Protein AF-A0A8H7BUK6-F1 (afdb_monomer)

Secondary structure (DSSP, 8-state):
--------GGGGT-SBEEEEEEEETTEEEEEEEES---EEEEE--SSTTSPPEEEEE--SS---S----EE-TTSEEEETTTEEEETTTTEEEE-GGGTTPPTT-EEEEETTEEEEESSSEEEEETTSTT-EEEPPP-TTSPPP-TT-EEEE-SS-EEEEEEEEE----BTTB---EEEEEEEEEETTTTEEEEEEEEEEESSSEEEEEEEETTEEEEEEE--S-----S-----PPP---EEEEE-SSSS-EEEEEPPP------TT-EEEEEETTTEEEEE-BS--SGGGEEEEETTTTEEPPPPHHHHHHH------------PPP----HHHHHHHHHHHHHHHHHHHHHHHHHHHHHHHHHHHHHHHTTSSTT---------HHHHHHHHHHHHHHHHHHHHTTS--------PPP--------------------------------

Foldseek 3Di:
DDPPPQQFVVNQVPQWFLWAWEADPQKIWIGATPPGDFTKIWRDDVDPLDGTDIDGDPQVDHDPSHRAWDAAPQQWIDDLPQWIARRVVRDIDGLVQNPPRDPQWEWDAANQWIWIDACWTKIDRNVPSPDTFTDPDDPQRDHGARQWYWDAANFWIKIKHKAWDFDDDDPNDTQIKIKIWIWIAGPLLRDTPHTADIDIFSERYWAWEDLANFKIKIFHAHQDDDPVPDPPPPVDPQGWIWIWGADNPDRYIDIDTDPRANDDHAHRWHWYAHDRNAWIWIAHHDDPDPRRIWIAGNVVRHIDDDHPSNVSSVPPPPDPPPPDDDDDDDDDDPPVVVVVVVVVVVVVVVVVVVVVVVVVVVVVVVVVVVVVVVVPPPDDPPPDPPDPPVNVVVSVVSSVVSVVVVVVPDPPDDPDPDDDDDDDDDDDDDDDDDDDDPDDPDPDDDDDDDDDD

Structure (mmCIF, N/CA/C/O backbone):
data_AF-A0A8H7BUK6-F1
#
_entry.id   AF-A0A8H7BUK6-F1
#
loop_
_atom_site.group_PDB
_atom_site.id
_atom_site.type_symbol
_atom_site.label_atom_id
_atom_site.label_alt_id
_atom_site.label_comp_id
_atom_site.label_asym_id
_atom_site.label_entity_id
_atom_site.label_seq_id
_atom_site.pdbx_PDB_ins_code
_atom_site.Cartn_x
_atom_site.Cartn_y
_atom_site.Cartn_z
_atom_site.occupancy
_atom_site.B_iso_or_equiv
_atom_site.auth_seq_id
_atom_site.auth_comp_id
_atom_site.auth_asym_id
_atom_site.auth_atom_id
_atom_site.pdbx_PDB_model_num
ATOM 1 N N . MET A 1 1 ? -27.816 -8.168 27.928 1.00 31.98 1 MET A N 1
ATOM 2 C CA . MET A 1 1 ? -27.138 -6.920 28.340 1.00 31.98 1 MET A CA 1
ATOM 3 C C . MET A 1 1 ? -25.648 -7.125 28.076 1.00 31.98 1 MET A C 1
ATOM 5 O O . MET A 1 1 ? -25.015 -7.853 28.825 1.00 31.98 1 MET A O 1
ATOM 9 N N . PHE A 1 2 ? -25.120 -6.640 26.946 1.00 30.34 2 PHE A N 1
ATOM 10 C CA . PHE A 1 2 ? -23.696 -6.788 26.613 1.00 30.34 2 PHE A CA 1
ATOM 11 C C . PHE A 1 2 ? -22.925 -5.644 27.273 1.00 30.34 2 PHE A C 1
ATOM 13 O O . PHE A 1 2 ? -23.247 -4.479 27.046 1.00 30.34 2 PHE A O 1
ATOM 20 N N . ALA A 1 3 ? -21.956 -5.967 28.128 1.00 33.25 3 ALA A N 1
ATOM 21 C CA . ALA A 1 3 ? -21.086 -4.967 28.729 1.00 33.25 3 ALA A CA 1
ATOM 22 C C . ALA A 1 3 ? -20.251 -4.308 27.621 1.00 33.25 3 ALA A C 1
ATOM 24 O O . ALA A 1 3 ? -19.459 -4.973 26.955 1.00 33.25 3 ALA A O 1
ATOM 25 N N . SER A 1 4 ? -20.453 -3.008 27.406 1.00 40.19 4 SER A N 1
ATOM 26 C CA . SER A 1 4 ? -19.629 -2.202 26.506 1.00 40.19 4 SER A CA 1
ATOM 27 C C . SER A 1 4 ? -18.246 -2.046 27.133 1.00 40.19 4 SER A C 1
ATOM 29 O O . SER A 1 4 ? -18.038 -1.182 27.985 1.00 40.19 4 SER A O 1
ATOM 31 N N . VAL A 1 5 ? -17.306 -2.910 26.757 1.00 46.94 5 VAL A N 1
ATOM 32 C CA . VAL A 1 5 ? -15.901 -2.771 27.150 1.00 46.94 5 VAL A CA 1
ATOM 33 C C . VAL A 1 5 ? -15.377 -1.476 26.527 1.00 46.94 5 VAL A C 1
ATOM 35 O O . VAL A 1 5 ? -15.395 -1.326 25.307 1.00 46.94 5 VAL A O 1
ATOM 38 N N . LYS A 1 6 ? -14.944 -0.519 27.356 1.00 54.00 6 LYS A N 1
ATOM 39 C CA . LYS A 1 6 ? -14.204 0.658 26.883 1.00 54.00 6 LYS A CA 1
ATOM 40 C C . LYS A 1 6 ? -12.893 0.164 26.273 1.00 54.00 6 LYS A C 1
ATOM 42 O O . LYS A 1 6 ? -12.016 -0.281 27.008 1.00 54.00 6 LYS A O 1
ATOM 47 N N . ALA A 1 7 ? -12.777 0.206 24.953 1.00 56.38 7 ALA A N 1
ATOM 48 C CA . ALA A 1 7 ? -11.520 -0.079 24.279 1.00 56.38 7 ALA A CA 1
ATOM 49 C C . ALA A 1 7 ? -10.604 1.140 24.439 1.00 56.38 7 ALA A C 1
ATOM 51 O O . ALA A 1 7 ? -10.934 2.210 23.942 1.00 56.38 7 ALA A O 1
ATOM 52 N N . ASP A 1 8 ? -9.498 1.004 25.171 1.00 66.31 8 ASP A N 1
ATOM 53 C CA . ASP A 1 8 ? -8.414 1.994 25.166 1.00 66.31 8 ASP A CA 1
ATOM 54 C C . ASP A 1 8 ? -7.647 1.885 23.837 1.00 66.31 8 ASP A C 1
ATOM 56 O O . ASP A 1 8 ? -7.574 0.815 23.243 1.00 66.31 8 ASP A O 1
ATOM 60 N N . ILE A 1 9 ? -7.044 2.950 23.338 1.00 64.81 9 ILE A N 1
ATOM 61 C CA . ILE A 1 9 ? -6.281 2.907 22.083 1.00 64.81 9 ILE A CA 1
ATOM 62 C C . ILE A 1 9 ? -5.002 2.102 22.229 1.00 64.81 9 ILE A C 1
ATOM 64 O O . ILE A 1 9 ? -4.605 1.395 21.302 1.00 64.81 9 ILE A O 1
ATOM 68 N N . SER A 1 10 ? -4.434 2.114 23.434 1.00 68.06 10 SER A N 1
ATOM 69 C CA . SER A 1 10 ? -3.393 1.169 23.827 1.00 68.06 10 SER A CA 1
ATOM 70 C C . SER A 1 10 ? -3.855 -0.284 23.653 1.00 68.06 10 SER A C 1
ATOM 72 O O . SER A 1 10 ? -3.058 -1.144 23.280 1.00 68.06 10 SER A O 1
ATOM 74 N N . SER A 1 11 ? -5.157 -0.560 23.828 1.00 70.56 11 SER A N 1
ATOM 75 C CA . SER A 1 11 ? -5.709 -1.896 23.617 1.00 70.56 11 SER A CA 1
ATOM 76 C C . SER A 1 11 ? -5.623 -2.312 22.153 1.00 70.56 11 SER A C 1
ATOM 78 O O . SER A 1 11 ? -5.340 -3.470 21.902 1.00 70.56 11 SER A O 1
ATOM 80 N N . PHE A 1 12 ? -5.698 -1.398 21.178 1.00 72.56 12 PHE A N 1
ATOM 81 C CA . PHE A 1 12 ? -5.464 -1.733 19.764 1.00 72.56 12 PHE A CA 1
ATOM 82 C C . PHE A 1 12 ? -3.981 -2.004 19.431 1.00 72.56 12 PHE A C 1
ATOM 84 O O . PHE A 1 12 ? -3.642 -2.295 18.285 1.00 72.56 12 PHE A O 1
ATOM 91 N N . GLY A 1 13 ? -3.079 -1.954 20.416 1.00 73.62 13 GLY A N 1
ATOM 92 C CA . GLY A 1 13 ? -1.647 -2.169 20.213 1.00 73.62 13 GLY A CA 1
ATOM 93 C C . GLY A 1 13 ? -1.002 -1.047 19.402 1.00 73.62 13 GLY A C 1
ATOM 94 O O . GLY A 1 13 ? -0.174 -1.326 18.533 1.00 73.62 13 GLY A O 1
ATOM 95 N N . LEU A 1 14 ? -1.441 0.191 19.658 1.00 76.94 14 LEU A N 1
ATOM 96 C CA . LEU A 1 14 ? -0.891 1.439 19.130 1.00 76.94 14 LEU A CA 1
ATOM 97 C C . LEU A 1 14 ? -0.018 2.145 20.190 1.00 76.94 14 LEU A C 1
ATOM 99 O O . LEU A 1 14 ? -0.328 2.044 21.380 1.00 76.94 14 LEU A O 1
ATOM 103 N N . PRO A 1 15 ? 1.025 2.904 19.791 1.00 79.81 15 PRO A N 1
ATOM 104 C CA . PRO A 1 15 ? 1.533 3.075 18.422 1.00 79.81 15 PRO A CA 1
ATOM 105 C C . PRO A 1 15 ? 2.159 1.797 17.850 1.00 79.81 15 PRO A C 1
ATOM 107 O O . PRO A 1 15 ? 2.580 0.914 18.599 1.00 79.81 15 PRO A O 1
ATOM 110 N N . ARG A 1 16 ? 2.205 1.695 16.516 1.00 85.31 16 ARG A N 1
ATOM 111 C CA . ARG A 1 16 ? 2.778 0.543 15.803 1.00 85.31 16 ARG A CA 1
ATOM 112 C C . ARG A 1 16 ? 3.344 0.956 14.448 1.00 85.31 16 ARG A C 1
ATOM 114 O O . ARG A 1 16 ? 2.575 1.305 13.558 1.00 85.31 16 ARG A O 1
ATOM 121 N N . HIS A 1 17 ? 4.648 0.838 14.243 1.00 87.06 17 HIS A N 1
ATOM 122 C CA . HIS A 1 17 ? 5.304 1.042 12.946 1.00 87.06 17 HIS A CA 1
ATOM 123 C C . HIS A 1 17 ? 5.719 -0.287 12.305 1.00 87.06 17 HIS A C 1
ATOM 125 O O . HIS A 1 17 ? 5.695 -1.333 12.958 1.00 87.06 17 HIS A O 1
ATOM 131 N N . ASP A 1 18 ? 6.078 -0.251 11.019 1.00 86.19 18 ASP A N 1
ATOM 132 C CA . ASP A 1 18 ? 6.572 -1.403 10.245 1.00 86.19 18 ASP A CA 1
ATOM 133 C C . ASP A 1 18 ? 5.656 -2.636 10.300 1.00 86.19 18 ASP A C 1
ATOM 135 O O . ASP A 1 18 ? 6.101 -3.785 10.259 1.00 86.19 18 ASP A O 1
ATOM 139 N N . HIS A 1 19 ? 4.352 -2.398 10.416 1.00 90.31 19 HIS A N 1
ATOM 140 C CA . HIS A 1 19 ? 3.333 -3.437 10.393 1.00 90.31 19 HIS A CA 1
ATOM 141 C C . HIS A 1 19 ? 2.808 -3.639 8.969 1.00 90.31 19 HIS A C 1
ATOM 143 O O . HIS A 1 19 ? 2.890 -2.755 8.117 1.00 90.31 19 HIS A O 1
ATOM 149 N N . CYS A 1 20 ? 2.234 -4.809 8.723 1.00 91.88 20 CYS A N 1
ATOM 150 C CA . CYS A 1 20 ? 1.416 -5.060 7.547 1.00 91.88 20 CYS A CA 1
ATOM 151 C C . CYS A 1 20 ? -0.027 -4.661 7.876 1.00 91.88 20 CYS A C 1
ATOM 153 O O . CYS A 1 20 ? -0.567 -5.123 8.880 1.00 91.88 20 CYS A O 1
ATOM 155 N N . ALA A 1 21 ? -0.651 -3.820 7.049 1.00 92.94 21 ALA A N 1
ATOM 156 C CA . ALA A 1 21 ? -2.070 -3.494 7.175 1.00 92.94 21 ALA A CA 1
ATOM 157 C C . ALA A 1 21 ? -2.775 -3.704 5.838 1.00 92.94 21 ALA A C 1
ATOM 159 O O . ALA A 1 21 ? -2.332 -3.184 4.815 1.00 92.94 21 ALA A O 1
ATOM 160 N N . LEU A 1 22 ? -3.873 -4.452 5.850 1.00 94.81 22 LEU A N 1
ATOM 161 C CA . LEU A 1 22 ? -4.643 -4.766 4.652 1.00 94.81 22 LEU A CA 1
ATOM 162 C C . LEU A 1 22 ? -6.129 -4.843 4.967 1.00 94.81 22 LEU A C 1
ATOM 164 O O . LEU A 1 22 ? -6.525 -5.118 6.100 1.00 94.81 22 LEU A O 1
ATOM 168 N N . ALA A 1 23 ? -6.954 -4.630 3.951 1.00 94.31 23 ALA A N 1
ATOM 169 C CA . ALA A 1 23 ? -8.387 -4.824 4.043 1.00 94.31 23 ALA A CA 1
ATOM 170 C C . ALA A 1 23 ? -8.830 -6.012 3.189 1.00 94.31 23 ALA A C 1
ATOM 172 O O . ALA A 1 23 ? -8.376 -6.184 2.059 1.00 94.31 23 ALA A O 1
ATOM 173 N N . PHE A 1 24 ? -9.741 -6.818 3.725 1.00 94.94 24 PHE A N 1
ATOM 174 C CA . PHE A 1 24 ? -10.359 -7.925 3.012 1.00 94.94 24 PHE A CA 1
ATOM 175 C C . PHE A 1 24 ? -11.780 -8.151 3.529 1.00 94.94 24 PHE A C 1
ATOM 177 O O . PHE A 1 24 ? -12.000 -8.250 4.735 1.00 94.94 24 PHE A O 1
ATOM 184 N N . ASN A 1 25 ? -12.750 -8.219 2.613 1.00 92.44 25 ASN A N 1
ATOM 185 C CA . ASN A 1 25 ? -14.161 -8.484 2.916 1.00 92.44 25 ASN A CA 1
ATOM 186 C C . ASN A 1 25 ? -14.741 -7.601 4.051 1.00 92.44 25 ASN A C 1
ATOM 188 O O . ASN A 1 25 ? -15.313 -8.101 5.020 1.00 92.44 25 ASN A O 1
ATOM 192 N N . GLY A 1 26 ? -14.512 -6.281 3.979 1.00 89.88 26 GLY A N 1
ATOM 193 C CA . GLY A 1 26 ? -14.977 -5.307 4.984 1.00 89.88 26 GLY A CA 1
ATOM 194 C C . GLY A 1 26 ? -14.258 -5.375 6.340 1.00 89.88 26 GLY A C 1
ATOM 195 O O . GLY A 1 26 ? -14.596 -4.639 7.268 1.00 89.88 26 GLY A O 1
ATOM 196 N N . SER A 1 27 ? -13.259 -6.246 6.467 1.00 93.31 27 SER A N 1
ATOM 197 C CA . SER A 1 27 ? -12.409 -6.351 7.646 1.00 93.31 27 SER A CA 1
ATOM 198 C C . SER A 1 27 ? -11.040 -5.744 7.382 1.00 93.31 27 SER A C 1
ATOM 200 O O . SER A 1 27 ? -10.495 -5.852 6.287 1.00 93.31 27 SER A O 1
ATOM 202 N N . PHE A 1 28 ? -10.482 -5.113 8.403 1.00 93.56 28 PHE A N 1
ATOM 203 C CA . PHE A 1 28 ? -9.148 -4.543 8.420 1.00 93.56 28 PHE A CA 1
ATOM 204 C C . PHE A 1 28 ? -8.259 -5.398 9.316 1.00 93.56 28 PHE A C 1
ATOM 206 O O . PHE A 1 28 ? -8.583 -5.648 10.479 1.00 93.56 28 PHE A O 1
ATOM 213 N N . TYR A 1 29 ? -7.155 -5.862 8.753 1.00 94.50 29 TYR A N 1
ATOM 214 C CA . TYR A 1 29 ? -6.203 -6.743 9.404 1.00 94.50 29 TYR A CA 1
ATOM 215 C C . TYR A 1 29 ? -4.887 -6.003 9.586 1.00 94.50 29 TYR A C 1
ATOM 217 O O . TYR A 1 29 ? -4.392 -5.373 8.650 1.00 94.50 29 TYR A O 1
ATOM 225 N N . ILE A 1 30 ? -4.313 -6.115 10.779 1.00 92.56 30 ILE A N 1
ATOM 226 C CA . ILE A 1 30 ? -3.005 -5.568 11.117 1.00 92.56 30 ILE A CA 1
ATOM 227 C C . ILE A 1 30 ? -2.151 -6.697 11.676 1.00 92.56 30 ILE A C 1
ATOM 229 O O . ILE A 1 30 ? -2.502 -7.321 12.680 1.00 92.56 30 ILE A O 1
ATOM 233 N N . PHE A 1 31 ? -1.005 -6.911 11.043 1.00 92.00 31 PHE A N 1
ATOM 234 C CA . PHE A 1 31 ? -0.079 -7.980 11.373 1.00 92.00 31 PHE A CA 1
ATOM 235 C C . PHE A 1 31 ? 1.310 -7.437 11.717 1.00 92.00 31 PHE A C 1
ATOM 237 O O . PHE A 1 31 ? 1.823 -6.540 11.041 1.00 92.00 31 PHE A O 1
ATOM 244 N N . GLY A 1 32 ? 1.942 -8.009 12.742 1.00 89.56 32 GLY A N 1
ATOM 245 C CA . GLY A 1 32 ? 3.325 -7.708 13.116 1.00 89.56 32 GLY A CA 1
ATOM 246 C C . GLY A 1 32 ? 3.545 -6.261 13.569 1.00 89.56 32 GLY A C 1
ATOM 247 O O . GLY A 1 32 ? 2.683 -5.668 14.213 1.00 89.56 32 GLY A O 1
ATOM 248 N N . GLY A 1 33 ? 4.707 -5.693 13.243 1.00 87.19 33 GLY A N 1
ATOM 249 C CA . GLY A 1 33 ? 5.097 -4.327 13.606 1.00 87.19 33 GLY A CA 1
ATOM 250 C C . GLY A 1 33 ? 5.766 -4.172 14.972 1.00 87.19 33 GLY A C 1
ATOM 251 O O . GLY A 1 33 ? 5.902 -5.119 15.750 1.00 87.19 33 GLY A O 1
ATOM 252 N N . GLN A 1 34 ? 6.234 -2.954 15.235 1.00 84.31 34 GLN A N 1
ATOM 253 C CA . GLN A 1 34 ? 6.950 -2.571 16.447 1.00 84.31 34 GLN A CA 1
ATOM 254 C C . GLN A 1 34 ? 6.265 -1.393 17.161 1.00 84.31 34 GLN A C 1
ATOM 256 O O . GLN A 1 34 ? 5.815 -0.471 16.486 1.00 84.31 34 GLN A O 1
ATOM 261 N N . PRO A 1 35 ? 6.225 -1.381 18.508 1.00 81.88 35 PRO A N 1
ATOM 262 C CA . PRO A 1 35 ? 6.522 -2.508 19.398 1.00 81.88 35 PRO A CA 1
ATOM 263 C C . PRO A 1 35 ? 5.632 -3.726 19.097 1.00 81.88 35 PRO A C 1
ATOM 265 O O . PRO A 1 35 ? 4.515 -3.592 18.599 1.00 81.88 35 PRO A O 1
ATOM 268 N N . THR A 1 36 ? 6.174 -4.924 19.338 1.00 66.81 36 THR A N 1
ATOM 269 C CA . THR A 1 36 ? 5.487 -6.182 19.023 1.00 66.81 36 THR A CA 1
ATOM 270 C C . THR A 1 36 ? 4.240 -6.315 19.881 1.00 66.81 36 THR A C 1
ATOM 272 O O . THR A 1 36 ? 4.335 -6.431 21.102 1.00 66.81 36 THR A O 1
ATOM 275 N N . HIS A 1 37 ? 3.092 -6.339 19.223 1.00 70.62 37 HIS A N 1
ATOM 276 C CA . HIS A 1 37 ? 1.784 -6.535 19.827 1.00 70.62 37 HIS A CA 1
ATOM 277 C C . HIS A 1 37 ? 1.090 -7.724 19.164 1.00 70.62 37 HIS A C 1
ATOM 279 O O . HIS A 1 37 ? 1.502 -8.166 18.091 1.00 70.62 37 HIS A O 1
ATOM 285 N N . SER A 1 38 ? 0.020 -8.217 19.789 1.00 80.81 38 SER A N 1
ATOM 286 C CA . SER A 1 38 ? -0.874 -9.190 19.161 1.00 80.81 38 SER A CA 1
ATOM 287 C C . SER A 1 38 ? -1.377 -8.661 17.818 1.00 80.81 38 SER A C 1
ATOM 289 O O . SER A 1 38 ? -1.637 -7.460 17.663 1.00 80.81 38 SER A O 1
ATOM 291 N N . ASP A 1 39 ? -1.527 -9.555 16.850 1.00 84.56 39 ASP A N 1
ATOM 292 C CA . ASP A 1 39 ? -2.164 -9.231 15.579 1.00 84.56 39 ASP A CA 1
ATOM 293 C C . ASP A 1 39 ? -3.619 -8.804 15.829 1.00 84.56 39 ASP A C 1
ATOM 295 O O . ASP A 1 39 ? -4.258 -9.232 16.796 1.00 84.56 39 ASP A O 1
ATOM 299 N N . LEU A 1 40 ? -4.135 -7.905 14.995 1.00 86.81 40 LEU A N 1
ATOM 300 C CA . LEU A 1 40 ? -5.424 -7.255 15.212 1.00 86.81 40 LEU A CA 1
ATOM 301 C C . LEU A 1 40 ? -6.330 -7.442 13.999 1.00 86.81 40 LEU A C 1
ATOM 303 O O . LEU A 1 40 ? -5.927 -7.217 12.860 1.00 86.81 40 LEU A O 1
ATOM 307 N N . LEU A 1 41 ? -7.579 -7.802 14.268 1.00 88.44 41 LEU A N 1
ATOM 308 C CA . LEU A 1 41 ? -8.673 -7.819 13.312 1.00 88.44 41 LEU A CA 1
ATOM 309 C C . LEU A 1 41 ? -9.738 -6.822 13.760 1.00 88.44 41 LEU A C 1
ATOM 311 O O . LEU A 1 41 ? -10.247 -6.909 14.878 1.00 88.44 41 LEU A O 1
ATOM 315 N N . MET A 1 42 ? -10.105 -5.910 12.870 1.00 86.19 42 MET A N 1
ATOM 316 C CA . MET A 1 42 ? -11.230 -4.999 13.035 1.00 86.19 42 MET A CA 1
ATOM 317 C C . MET A 1 42 ? -12.237 -5.229 11.914 1.00 86.19 42 MET A C 1
ATOM 319 O O . MET A 1 42 ? -11.948 -4.971 10.750 1.00 86.19 42 MET A O 1
ATOM 323 N N . THR A 1 43 ? -13.434 -5.696 12.250 1.00 88.38 43 THR A N 1
ATOM 324 C CA . THR A 1 43 ? -14.520 -5.852 11.277 1.00 88.38 43 THR A CA 1
ATOM 325 C C . THR A 1 43 ? -15.436 -4.644 11.354 1.00 88.38 43 THR A C 1
ATOM 327 O O . THR A 1 43 ? -16.089 -4.415 12.375 1.00 88.38 43 THR A O 1
ATOM 330 N N . PHE A 1 44 ? -15.480 -3.870 10.275 1.00 84.75 44 PHE A N 1
ATOM 331 C CA . PHE A 1 44 ? -16.345 -2.705 10.176 1.00 84.75 44 PHE A CA 1
ATOM 332 C C . PHE A 1 44 ? -17.726 -3.128 9.675 1.00 84.75 44 PHE A C 1
ATOM 334 O O . PHE A 1 44 ? -17.859 -4.008 8.824 1.00 84.75 44 PHE A O 1
ATOM 341 N N . SER A 1 45 ? -18.769 -2.490 10.205 1.00 84.12 45 SER A N 1
ATOM 342 C CA . SER A 1 45 ? -20.088 -2.546 9.571 1.00 84.12 45 SER A CA 1
ATOM 343 C C . SER A 1 45 ? -20.055 -1.774 8.248 1.00 84.12 45 SER A C 1
ATOM 345 O O . SER A 1 45 ? -19.064 -1.120 7.945 1.00 84.12 45 SER A O 1
ATOM 347 N N . THR A 1 46 ? -21.148 -1.742 7.490 1.00 81.12 46 THR A N 1
ATOM 348 C CA . THR A 1 46 ? -21.267 -0.894 6.284 1.00 81.12 46 THR A CA 1
ATOM 349 C C . THR A 1 46 ? -21.059 0.610 6.540 1.00 81.12 46 THR A C 1
ATOM 351 O O . THR A 1 46 ? -21.028 1.393 5.597 1.00 81.12 46 THR A O 1
ATOM 354 N N . SER A 1 47 ? -20.917 1.028 7.803 1.00 82.38 47 SER A N 1
ATOM 355 C CA . SER A 1 47 ? -20.588 2.387 8.224 1.00 82.38 47 SER A CA 1
ATOM 356 C C . SER A 1 47 ? -19.554 2.400 9.358 1.00 82.38 47 SER A C 1
ATOM 358 O O . SER A 1 47 ? -19.544 1.524 10.226 1.00 82.38 47 SER A O 1
ATOM 360 N N . ILE A 1 48 ? -18.724 3.448 9.397 1.00 83.19 48 ILE A N 1
ATOM 361 C CA . ILE A 1 48 ? -17.787 3.721 10.504 1.00 83.19 48 ILE A CA 1
ATOM 362 C C . ILE A 1 48 ? -18.447 4.386 11.719 1.00 83.19 48 ILE A C 1
ATOM 364 O O . ILE A 1 48 ? -17.817 4.536 12.767 1.00 83.19 48 ILE A O 1
ATOM 368 N N . ALA A 1 49 ? -19.707 4.815 11.584 1.00 85.00 49 ALA A N 1
ATOM 369 C CA . ALA A 1 49 ? -20.450 5.436 12.678 1.00 85.00 49 ALA A CA 1
ATOM 370 C C . ALA A 1 49 ? -20.646 4.461 13.852 1.00 85.00 49 ALA A C 1
ATOM 372 O O . ALA A 1 49 ? -20.729 4.879 15.007 1.00 85.00 49 ALA A O 1
ATOM 373 N N . LEU A 1 50 ? -20.689 3.161 13.551 1.00 86.38 50 LEU A N 1
ATOM 374 C CA . LEU A 1 50 ? -20.729 2.095 14.541 1.00 86.38 50 LEU A CA 1
ATOM 375 C C . LEU A 1 50 ? -19.309 1.616 14.872 1.00 86.38 50 LEU A C 1
ATOM 377 O O . LEU A 1 50 ? -18.463 1.558 13.974 1.00 86.38 50 LEU A O 1
ATOM 381 N N . PRO A 1 51 ? -19.038 1.252 16.138 1.00 84.19 51 PRO A N 1
ATOM 382 C CA . PRO A 1 51 ? -17.751 0.687 16.514 1.00 84.19 51 PRO A CA 1
ATOM 383 C C . PRO A 1 51 ? -17.492 -0.618 15.751 1.00 84.19 51 PRO A C 1
ATOM 385 O O . PRO A 1 51 ? -18.404 -1.446 15.643 1.00 84.19 51 PRO A O 1
ATOM 388 N N . PRO A 1 52 ? -16.269 -0.835 15.237 1.00 88.62 52 PRO A N 1
ATOM 389 C CA . PRO A 1 52 ? -15.912 -2.108 14.640 1.00 88.62 52 PRO A CA 1
ATOM 390 C C . PRO A 1 52 ? -15.883 -3.206 15.706 1.00 88.62 52 PRO A C 1
ATOM 392 O O . PRO A 1 52 ? -15.575 -2.969 16.877 1.00 88.62 52 PRO A O 1
ATOM 395 N N . VAL A 1 53 ? -16.154 -4.440 15.287 1.00 88.94 53 VAL A N 1
ATOM 396 C CA . VAL A 1 53 ? -15.900 -5.610 16.129 1.00 88.94 53 VAL A CA 1
ATOM 397 C C . VAL A 1 53 ? -14.401 -5.869 16.113 1.00 88.94 53 VAL A C 1
ATOM 399 O O . VAL A 1 53 ? -13.837 -6.200 15.071 1.00 88.94 53 VAL A O 1
ATOM 402 N N . VAL A 1 54 ? -13.762 -5.722 17.270 1.00 87.62 54 VAL A N 1
ATOM 403 C CA . VAL A 1 54 ? -12.313 -5.885 17.409 1.00 87.62 54 VAL A CA 1
ATOM 404 C C . VAL A 1 54 ? -11.990 -7.251 18.000 1.00 87.62 54 VAL A C 1
ATOM 406 O O . VAL A 1 54 ? -12.584 -7.667 18.995 1.00 87.62 54 VAL A O 1
ATOM 409 N N . ARG A 1 55 ? -11.039 -7.955 17.385 1.00 88.75 55 ARG A N 1
ATOM 410 C CA . ARG A 1 55 ? -10.527 -9.248 17.842 1.00 88.75 55 ARG A CA 1
ATOM 411 C C . ARG A 1 55 ? -9.006 -9.254 17.776 1.00 88.75 55 ARG A C 1
ATOM 413 O O . ARG A 1 55 ? -8.431 -8.94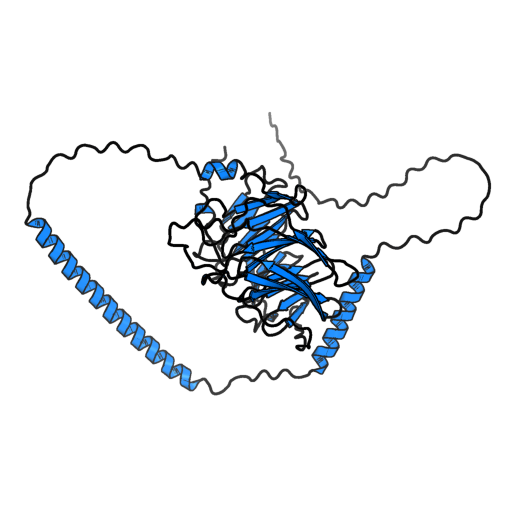1 16.739 1.00 88.75 55 ARG A O 1
ATOM 420 N N . PHE A 1 56 ? -8.363 -9.662 18.864 1.00 87.94 56 PHE A N 1
ATOM 421 C CA . PHE A 1 56 ? -6.939 -9.984 18.841 1.00 87.94 56 PHE A CA 1
ATOM 422 C C . PHE A 1 56 ? -6.760 -11.372 18.253 1.00 87.94 56 PHE A C 1
ATOM 424 O O . PHE A 1 56 ? -7.431 -12.320 18.664 1.00 87.94 56 PHE A O 1
ATOM 431 N N . LEU A 1 57 ? -5.866 -11.477 17.284 1.00 87.25 57 LEU A N 1
ATOM 432 C CA . LEU A 1 57 ? -5.531 -12.733 16.648 1.00 87.25 57 LEU A CA 1
ATOM 433 C C . LEU A 1 57 ? -4.326 -13.329 17.380 1.00 87.25 57 LEU A C 1
ATOM 435 O O . LEU A 1 57 ? -3.293 -12.681 17.546 1.00 87.25 57 LEU A O 1
ATOM 439 N N . GLN A 1 58 ? -4.474 -14.569 17.837 1.00 85.50 58 GLN A N 1
ATOM 440 C CA . GLN A 1 58 ? -3.361 -15.377 18.325 1.00 85.50 58 GLN A CA 1
ATOM 441 C C . GLN A 1 58 ? -2.851 -16.205 17.156 1.00 85.50 58 GLN A C 1
ATOM 443 O O . GLN A 1 58 ? -3.354 -17.288 16.873 1.00 85.50 58 GLN A O 1
ATOM 448 N N . ILE A 1 59 ? -1.905 -15.629 16.426 1.00 84.12 59 ILE A N 1
ATOM 449 C CA . ILE A 1 59 ? -1.246 -16.289 15.311 1.00 84.12 59 ILE A CA 1
ATOM 450 C C . ILE A 1 59 ? 0.084 -16.818 15.852 1.00 84.12 59 ILE A C 1
ATOM 452 O O . ILE A 1 59 ? 0.974 -16.042 16.180 1.00 84.12 59 ILE A O 1
ATOM 456 N N . ASP A 1 60 ? 0.212 -18.141 15.976 1.00 74.38 60 ASP A N 1
ATOM 457 C CA . ASP A 1 60 ? 1.306 -18.823 16.698 1.00 74.38 60 ASP A CA 1
ATOM 458 C C . ASP A 1 60 ? 2.714 -18.652 16.082 1.00 74.38 60 ASP A C 1
ATOM 460 O O . ASP A 1 60 ? 3.682 -19.268 16.533 1.00 74.38 60 ASP A O 1
ATOM 464 N N . GLN A 1 61 ? 2.868 -17.817 15.053 1.00 77.69 61 GLN A N 1
ATOM 465 C CA . GLN A 1 61 ? 4.118 -17.651 14.324 1.00 77.69 61 GLN A CA 1
ATOM 466 C C . GLN A 1 61 ? 4.616 -16.210 14.371 1.00 77.69 61 GLN A C 1
ATOM 468 O O . GLN A 1 61 ? 3.851 -15.257 14.253 1.00 77.69 61 GLN A O 1
ATOM 473 N N . HIS A 1 62 ? 5.933 -16.056 14.523 1.00 75.75 62 HIS A N 1
ATOM 474 C CA . HIS A 1 62 ? 6.572 -14.749 14.498 1.00 75.75 62 HIS A CA 1
ATOM 475 C C . HIS A 1 62 ? 6.447 -14.144 13.097 1.00 75.75 62 HIS A C 1
ATOM 477 O O . HIS A 1 62 ? 7.131 -14.578 12.169 1.00 75.75 62 HIS A O 1
ATOM 483 N N . MET A 1 63 ? 5.571 -13.150 12.963 1.00 77.25 63 MET A N 1
ATOM 484 C CA . MET A 1 63 ? 5.438 -12.362 11.744 1.00 77.25 63 MET A CA 1
ATOM 485 C C . MET A 1 63 ? 6.784 -11.720 11.373 1.00 77.25 63 MET A C 1
ATOM 487 O O . MET A 1 63 ? 7.482 -11.201 12.254 1.00 77.25 63 MET A O 1
ATOM 491 N N . PRO A 1 64 ? 7.170 -11.721 10.086 1.00 68.81 64 PRO A N 1
ATOM 492 C CA . PRO A 1 64 ? 8.341 -10.979 9.639 1.00 68.81 64 PRO A CA 1
ATOM 493 C C . PRO A 1 64 ? 8.162 -9.488 9.953 1.00 68.81 64 PRO A C 1
ATOM 495 O O . PRO A 1 64 ? 7.069 -8.937 9.844 1.00 68.81 64 PRO A O 1
ATOM 498 N N . ARG A 1 65 ? 9.257 -8.801 10.292 1.00 74.12 65 ARG A N 1
ATOM 499 C CA . ARG A 1 65 ? 9.271 -7.351 10.581 1.00 74.12 65 ARG A CA 1
ATOM 500 C C . ARG A 1 65 ? 9.121 -6.466 9.332 1.00 74.12 65 ARG A C 1
ATOM 502 O O . ARG A 1 65 ? 9.579 -5.331 9.332 1.00 74.12 65 ARG A O 1
ATOM 509 N N . ASN A 1 66 ? 8.533 -6.989 8.261 1.00 73.44 66 ASN A N 1
ATOM 510 C CA . ASN A 1 66 ? 8.403 -6.282 6.995 1.00 73.44 66 ASN A CA 1
ATOM 511 C C . ASN A 1 66 ? 6.952 -5.833 6.815 1.00 73.44 66 ASN A C 1
ATOM 513 O O . ASN A 1 66 ? 6.034 -6.642 6.918 1.00 73.44 66 ASN A O 1
ATOM 517 N N . SER A 1 67 ? 6.760 -4.558 6.475 1.00 78.69 67 SER A N 1
ATOM 518 C CA . SER A 1 67 ? 5.436 -3.984 6.193 1.00 78.69 67 SER A CA 1
ATOM 519 C C . SER A 1 67 ? 4.831 -4.450 4.864 1.00 78.69 67 SER A C 1
ATOM 521 O O . SER A 1 67 ? 3.646 -4.239 4.618 1.00 78.69 67 SER A O 1
ATOM 523 N N . ALA A 1 68 ? 5.623 -5.087 3.996 1.00 88.94 68 ALA A N 1
ATOM 524 C CA . ALA A 1 68 ? 5.147 -5.563 2.706 1.00 88.94 68 ALA A CA 1
ATOM 525 C C . ALA A 1 68 ? 4.260 -6.801 2.876 1.00 88.94 68 ALA A C 1
ATOM 527 O O . ALA A 1 68 ? 4.715 -7.856 3.315 1.00 88.94 68 ALA A O 1
ATOM 528 N N . CYS A 1 69 ? 3.005 -6.680 2.473 1.00 93.81 69 CYS A N 1
ATOM 529 C CA . CYS A 1 69 ? 2.064 -7.781 2.372 1.00 93.81 69 CYS A CA 1
ATOM 530 C C . CYS A 1 69 ? 1.008 -7.449 1.322 1.00 93.81 69 CYS A C 1
ATOM 532 O O . CYS A 1 69 ? 0.729 -6.281 1.051 1.00 93.81 69 CYS A O 1
ATOM 534 N N . VAL A 1 70 ? 0.422 -8.479 0.726 1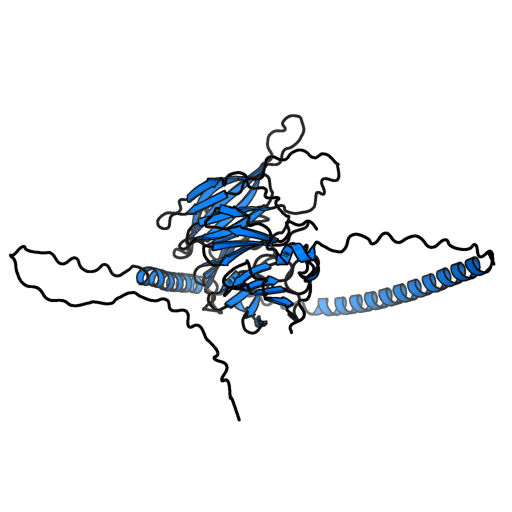.00 95.19 70 VAL A N 1
ATOM 535 C CA . VAL A 1 70 ? -0.701 -8.339 -0.208 1.00 95.19 70 VAL A CA 1
ATOM 536 C C . VAL A 1 70 ? -1.731 -9.419 0.077 1.00 95.19 70 VAL A C 1
ATOM 538 O O . VAL A 1 70 ? -1.385 -10.463 0.624 1.00 95.19 70 VAL A O 1
ATOM 541 N N . VAL A 1 71 ? -2.987 -9.187 -0.293 1.00 95.88 71 VAL A N 1
ATOM 542 C CA . VAL A 1 71 ? -4.072 -10.163 -0.135 1.00 95.88 71 VAL A CA 1
ATOM 543 C C . VAL A 1 71 ? -4.614 -10.572 -1.497 1.00 95.88 71 VAL A C 1
ATOM 545 O O . VAL A 1 71 ? -4.823 -9.720 -2.360 1.00 95.88 71 VAL A O 1
ATOM 548 N N . THR A 1 72 ? -4.814 -11.872 -1.695 1.00 95.62 72 THR A N 1
ATOM 549 C CA . THR A 1 72 ? -5.400 -12.437 -2.913 1.00 95.62 72 THR A CA 1
ATOM 550 C C . THR A 1 72 ? -6.901 -12.227 -2.981 1.00 95.62 72 THR A C 1
ATOM 552 O O . THR A 1 72 ? -7.565 -11.994 -1.967 1.00 95.62 72 THR A O 1
ATOM 555 N N . SER A 1 73 ? -7.461 -12.353 -4.187 1.00 93.44 73 SER A N 1
ATOM 556 C CA . SER A 1 73 ? -8.910 -12.241 -4.405 1.00 93.44 73 SER A CA 1
ATOM 557 C C . SER A 1 73 ? -9.720 -13.253 -3.579 1.00 93.44 73 SER A C 1
ATOM 559 O O . SER A 1 73 ? -10.867 -12.996 -3.218 1.00 93.44 73 SER A O 1
ATOM 561 N N . TYR A 1 74 ? -9.096 -14.376 -3.227 1.00 94.56 74 TYR A N 1
ATOM 562 C CA . TYR A 1 74 ? -9.674 -15.487 -2.478 1.00 94.56 74 TYR A CA 1
ATOM 563 C C . TYR A 1 74 ? -9.224 -15.538 -1.004 1.00 94.56 74 TYR A C 1
ATOM 565 O O . TYR A 1 74 ? -9.448 -16.538 -0.325 1.00 94.56 74 TYR A O 1
ATOM 573 N N . GLY A 1 75 ? -8.625 -14.461 -0.480 1.00 95.25 75 GLY A N 1
ATOM 574 C CA . GLY A 1 75 ? -8.406 -14.285 0.960 1.00 95.25 75 GLY A CA 1
ATOM 575 C C . GLY A 1 75 ? -7.152 -14.946 1.531 1.00 95.25 75 GLY A C 1
ATOM 576 O O . GLY A 1 75 ? -7.109 -15.232 2.728 1.00 95.25 75 GLY A O 1
ATOM 577 N N . GLN A 1 76 ? -6.124 -15.180 0.715 1.00 94.75 76 GLN A N 1
ATOM 578 C CA . GLN A 1 76 ? -4.787 -15.513 1.207 1.00 94.75 76 GLN A CA 1
ATOM 579 C C . GLN A 1 76 ? -3.929 -14.253 1.288 1.00 94.75 76 GLN A C 1
ATOM 581 O O . GLN A 1 76 ? -3.745 -13.547 0.301 1.00 94.75 76 GLN A O 1
ATOM 586 N N . THR A 1 77 ? -3.355 -13.986 2.452 1.00 94.69 77 THR A N 1
ATOM 587 C CA . THR A 1 77 ? -2.336 -12.947 2.610 1.00 94.69 77 THR A CA 1
ATOM 588 C C . THR A 1 77 ? -0.970 -13.526 2.298 1.00 94.69 77 THR A C 1
ATOM 590 O O . THR A 1 77 ? -0.597 -14.546 2.869 1.00 94.69 77 THR A O 1
ATOM 593 N N . ILE A 1 78 ? -0.208 -12.865 1.434 1.00 93.19 78 ILE A N 1
ATOM 594 C CA . ILE A 1 78 ? 1.150 -13.242 1.051 1.00 93.19 78 ILE A CA 1
ATOM 595 C C . ILE A 1 78 ? 2.148 -12.324 1.756 1.00 93.19 78 ILE A C 1
ATOM 597 O O . ILE A 1 78 ? 2.055 -11.097 1.653 1.00 93.19 78 ILE A O 1
ATOM 601 N N . PHE A 1 79 ? 3.134 -12.931 2.416 1.00 91.50 79 PHE A N 1
ATOM 602 C CA . PHE A 1 79 ? 4.261 -12.245 3.044 1.00 91.50 79 PHE A CA 1
ATOM 603 C C . PHE A 1 79 ? 5.570 -12.546 2.295 1.00 91.50 79 PHE A C 1
ATOM 605 O O . PHE A 1 79 ? 5.725 -13.634 1.736 1.00 91.50 79 PHE A O 1
ATOM 612 N N . PRO A 1 80 ? 6.565 -11.641 2.335 1.00 85.62 80 PRO A N 1
ATOM 613 C CA . PRO A 1 80 ? 7.840 -11.803 1.634 1.00 85.62 80 PRO A CA 1
ATOM 614 C C . PRO A 1 80 ? 8.755 -12.890 2.234 1.00 85.62 80 PRO A C 1
ATOM 616 O O . PRO A 1 80 ? 9.892 -13.019 1.811 1.00 85.62 80 PRO A O 1
ATOM 619 N N . CYS A 1 81 ? 8.304 -13.665 3.226 1.00 80.44 81 CYS A N 1
ATOM 620 C CA . CYS A 1 81 ? 9.080 -14.713 3.906 1.00 80.44 81 CYS A CA 1
ATOM 621 C C . CYS A 1 81 ? 8.567 -16.138 3.632 1.00 80.44 81 CYS A C 1
ATOM 623 O O . CYS A 1 81 ? 8.742 -17.035 4.454 1.00 80.44 81 CYS A O 1
ATOM 625 N N . ASN A 1 82 ? 7.928 -16.348 2.483 1.00 78.06 82 ASN A N 1
ATOM 626 C CA . ASN A 1 82 ? 7.451 -17.653 1.999 1.00 78.06 82 ASN A CA 1
ATOM 627 C C . ASN A 1 82 ? 6.318 -18.261 2.803 1.00 78.06 82 ASN A C 1
ATOM 629 O O . ASN A 1 82 ? 6.148 -19.481 2.887 1.00 78.06 82 ASN A O 1
ATOM 633 N N . GLN A 1 83 ? 5.525 -17.381 3.387 1.00 86.06 83 GLN A N 1
ATOM 634 C CA . GLN A 1 83 ? 4.391 -17.757 4.193 1.00 86.06 83 GLN A CA 1
ATOM 635 C C . GLN A 1 83 ? 3.157 -17.072 3.647 1.00 86.06 83 GLN A C 1
ATOM 637 O O . GLN A 1 83 ? 3.176 -15.887 3.300 1.00 86.06 83 GLN A O 1
ATOM 642 N N . THR A 1 84 ? 2.088 -17.850 3.577 1.00 91.25 84 THR A N 1
ATOM 643 C CA . THR A 1 84 ? 0.754 -17.352 3.291 1.00 91.25 84 THR A CA 1
ATOM 644 C C . THR A 1 84 ? -0.129 -17.577 4.498 1.00 91.25 84 THR A C 1
ATOM 646 O O . THR A 1 84 ? -0.064 -18.631 5.123 1.00 91.25 84 THR A O 1
ATOM 649 N N . LEU A 1 85 ? -0.962 -16.601 4.828 1.00 93.31 85 LEU A N 1
ATOM 650 C CA . LEU A 1 85 ? -1.964 -16.723 5.878 1.00 93.31 85 LEU A CA 1
ATOM 651 C C . LEU A 1 85 ? -3.341 -16.761 5.227 1.00 93.31 85 LEU A C 1
ATOM 653 O O . LEU A 1 85 ? -3.741 -15.811 4.557 1.00 93.31 85 LEU A O 1
ATOM 657 N N . ASN A 1 86 ? -4.082 -17.837 5.445 1.00 94.31 86 ASN A N 1
ATOM 658 C CA . ASN A 1 86 ? -5.469 -17.914 5.020 1.00 94.31 86 ASN A CA 1
ATOM 659 C C . ASN A 1 86 ? -6.333 -17.082 5.978 1.00 94.31 86 ASN A C 1
ATOM 661 O O . ASN A 1 86 ? -6.457 -17.427 7.151 1.00 94.31 86 ASN A O 1
ATOM 665 N N . LEU A 1 87 ? -6.929 -15.984 5.506 1.00 94.38 87 LEU A N 1
ATOM 666 C CA . LEU A 1 87 ? -7.671 -15.047 6.360 1.00 94.38 87 LEU A CA 1
ATOM 667 C C . LEU A 1 87 ? -8.989 -15.616 6.898 1.00 94.38 87 LEU A C 1
ATOM 669 O O . LEU A 1 87 ? -9.516 -15.097 7.883 1.00 94.38 87 LEU A O 1
ATOM 673 N N . GLN A 1 88 ? -9.520 -16.674 6.281 1.00 92.81 88 GLN A N 1
ATOM 674 C CA . GLN A 1 88 ? -10.736 -17.339 6.744 1.00 92.81 88 GLN A CA 1
ATOM 675 C C . GLN A 1 88 ? -10.445 -18.316 7.885 1.00 92.81 88 GLN A C 1
ATOM 677 O O . GLN A 1 88 ? -11.190 -18.363 8.863 1.00 92.81 88 GLN A O 1
ATOM 682 N N . THR A 1 89 ? -9.376 -19.107 7.764 1.00 93.75 89 THR A N 1
ATOM 683 C CA . THR A 1 89 ? -9.008 -20.109 8.778 1.00 93.75 89 THR A CA 1
ATOM 684 C C . THR A 1 89 ? -8.027 -19.574 9.818 1.00 93.75 89 THR A C 1
ATOM 686 O O . THR A 1 89 ? -7.859 -20.199 10.864 1.00 93.75 89 THR A O 1
ATOM 689 N N . LEU A 1 90 ? -7.388 -18.433 9.535 1.00 92.12 90 LEU A N 1
ATOM 690 C CA . LEU A 1 90 ? -6.263 -17.859 10.278 1.00 92.12 90 LEU A CA 1
ATOM 691 C C . LEU A 1 90 ? -5.110 -18.853 10.463 1.00 92.12 90 LEU A C 1
ATOM 693 O O . LEU A 1 90 ? -4.388 -18.810 11.457 1.00 92.12 90 LEU A O 1
ATOM 697 N N . ARG A 1 91 ? -4.941 -19.767 9.500 1.00 92.88 91 ARG A N 1
ATOM 698 C CA . ARG A 1 91 ? -3.859 -20.751 9.492 1.00 92.88 91 ARG A CA 1
ATOM 699 C C . ARG A 1 91 ? -2.796 -20.378 8.478 1.00 92.88 91 ARG A C 1
ATOM 701 O O . ARG A 1 91 ? -3.094 -19.940 7.366 1.00 92.88 91 ARG A O 1
ATOM 708 N N . TRP A 1 92 ? -1.553 -20.594 8.887 1.00 90.06 92 TRP A N 1
ATOM 709 C CA . TRP A 1 92 ? -0.405 -20.511 8.005 1.00 90.06 92 TRP A CA 1
ATOM 710 C C . TRP A 1 92 ? -0.391 -21.674 7.027 1.00 90.06 92 TRP A C 1
ATOM 712 O O . TRP A 1 92 ? -0.563 -22.835 7.399 1.00 90.06 92 TRP A O 1
ATOM 722 N N . GLU A 1 93 ? -0.131 -21.341 5.776 1.00 89.88 93 GLU A N 1
ATOM 723 C CA . GLU A 1 93 ? 0.066 -22.262 4.674 1.00 89.88 93 GLU A CA 1
ATOM 724 C C . GLU A 1 93 ? 1.475 -22.016 4.116 1.00 89.88 93 GLU A C 1
ATOM 726 O O . GLU A 1 93 ? 1.953 -20.878 4.038 1.00 89.88 93 GLU A O 1
ATOM 731 N N . SER A 1 94 ? 2.186 -23.094 3.785 1.00 81.81 94 SER A N 1
ATOM 732 C CA . SER A 1 94 ? 3.525 -22.983 3.210 1.00 81.81 94 SER A CA 1
ATOM 733 C C . SER A 1 94 ? 3.415 -22.557 1.752 1.00 81.81 94 SER A C 1
ATOM 735 O O . SER A 1 94 ? 2.874 -23.292 0.926 1.00 81.81 94 SER A O 1
ATOM 737 N N . ALA A 1 95 ? 3.986 -21.402 1.423 1.00 76.12 95 ALA A N 1
ATOM 738 C CA . ALA A 1 95 ? 4.135 -20.963 0.048 1.00 76.12 95 ALA A CA 1
ATOM 739 C C . ALA A 1 95 ? 5.527 -21.365 -0.445 1.00 76.12 95 ALA A C 1
ATOM 741 O O . ALA A 1 95 ? 6.435 -20.536 -0.516 1.00 76.12 95 ALA A O 1
ATOM 742 N N . GLN A 1 96 ? 5.695 -22.652 -0.782 1.00 66.50 96 GLN A N 1
ATOM 743 C CA . GLN A 1 96 ? 6.964 -23.203 -1.296 1.00 66.50 96 GLN A CA 1
ATOM 744 C C . GLN A 1 96 ? 7.525 -22.398 -2.475 1.00 66.50 96 GLN A C 1
ATOM 746 O O . GLN A 1 96 ? 8.738 -22.352 -2.671 1.00 66.50 96 GLN A O 1
ATOM 751 N N . ALA A 1 97 ? 6.642 -21.733 -3.221 1.00 64.12 97 ALA A N 1
ATOM 752 C CA . ALA A 1 97 ? 6.990 -20.863 -4.322 1.00 64.12 97 ALA A CA 1
ATOM 753 C C . ALA A 1 97 ? 7.980 -19.759 -3.906 1.00 64.12 97 ALA A C 1
ATOM 755 O O . ALA A 1 97 ? 8.990 -19.581 -4.562 1.00 64.12 97 ALA A O 1
ATOM 756 N N . LEU A 1 98 ? 7.743 -19.027 -2.819 1.00 67.25 98 LEU A N 1
ATOM 757 C CA . LEU A 1 98 ? 8.348 -17.700 -2.582 1.00 67.25 98 LEU A CA 1
ATOM 758 C C . LEU A 1 98 ? 9.833 -17.703 -2.168 1.00 67.25 98 LEU A C 1
ATOM 760 O O . LEU A 1 98 ? 10.399 -16.638 -1.923 1.00 67.25 98 LEU A O 1
ATOM 764 N N . ASN A 1 99 ? 10.485 -18.870 -2.133 1.00 67.25 99 ASN A N 1
ATOM 765 C CA . ASN A 1 99 ? 11.880 -19.026 -1.721 1.00 67.25 99 ASN A CA 1
ATOM 766 C C . ASN A 1 99 ? 12.834 -18.045 -2.426 1.00 67.25 99 ASN A C 1
ATOM 768 O O . ASN A 1 99 ? 13.049 -18.126 -3.630 1.00 67.25 99 ASN A O 1
ATOM 772 N N . GLY A 1 100 ? 13.456 -17.158 -1.639 1.00 69.00 100 GLY A N 1
ATOM 773 C CA . GLY A 1 100 ? 14.481 -16.219 -2.108 1.00 69.00 100 GLY A CA 1
ATOM 774 C C . GLY A 1 100 ? 14.063 -14.750 -2.117 1.00 69.00 100 GLY A C 1
ATOM 775 O O . GLY A 1 100 ? 14.857 -13.911 -2.533 1.00 69.00 100 GLY A O 1
ATOM 776 N N . LEU A 1 101 ? 12.860 -14.407 -1.647 1.00 68.62 101 LEU A N 1
ATOM 777 C CA . LEU A 1 101 ? 12.499 -13.006 -1.448 1.00 68.62 101 LEU A CA 1
ATOM 778 C C . LEU A 1 101 ? 13.357 -12.369 -0.343 1.00 68.62 101 LEU A C 1
ATOM 780 O O . LEU A 1 101 ? 13.411 -12.832 0.798 1.00 68.62 101 LEU A O 1
ATOM 784 N N . TYR A 1 102 ? 14.067 -11.307 -0.717 1.00 73.38 102 TYR A N 1
ATOM 785 C CA . TYR A 1 102 ? 14.997 -10.596 0.151 1.00 73.38 102 TYR A CA 1
ATOM 786 C C . TYR A 1 102 ? 14.269 -9.609 1.079 1.00 73.38 102 TYR A C 1
ATOM 788 O O . TYR A 1 102 ? 13.165 -9.147 0.770 1.00 73.38 102 TYR A O 1
ATOM 796 N N . PRO A 1 103 ? 14.871 -9.239 2.225 1.00 71.31 103 PRO A N 1
ATOM 797 C CA . PRO A 1 103 ? 14.436 -8.048 2.950 1.00 71.31 103 PRO A CA 1
ATOM 798 C C . PRO A 1 103 ? 14.493 -6.828 2.012 1.00 71.31 103 PRO A C 1
ATOM 800 O O . PRO A 1 103 ? 15.384 -6.743 1.172 1.00 71.31 103 PRO A O 1
ATOM 803 N N . ASN A 1 104 ? 13.560 -5.883 2.170 1.00 82.88 104 ASN A N 1
ATOM 804 C CA . ASN A 1 104 ? 13.420 -4.663 1.349 1.00 82.88 104 ASN A CA 1
ATOM 805 C C . ASN A 1 104 ? 12.802 -4.846 -0.048 1.00 82.88 104 ASN A C 1
ATOM 807 O O . ASN A 1 104 ? 13.065 -4.056 -0.951 1.00 82.88 104 ASN A O 1
ATOM 811 N N . VAL A 1 105 ? 11.945 -5.849 -0.229 1.00 90.69 105 VAL A N 1
ATOM 812 C CA . VAL A 1 105 ? 11.091 -5.925 -1.420 1.00 90.69 105 VAL A CA 1
ATOM 813 C C . VAL A 1 105 ? 9.802 -5.131 -1.240 1.00 90.69 105 VAL A C 1
ATOM 815 O O . VAL A 1 105 ? 9.256 -5.011 -0.141 1.00 90.69 105 VAL A O 1
ATOM 818 N N . THR A 1 106 ? 9.279 -4.648 -2.357 1.00 93.06 106 THR A N 1
ATOM 819 C CA . THR A 1 106 ? 7.914 -4.142 -2.469 1.00 93.06 106 THR A CA 1
ATOM 820 C C . THR A 1 106 ? 7.086 -5.105 -3.290 1.00 93.06 106 THR A C 1
ATOM 822 O O . THR A 1 106 ? 7.600 -5.782 -4.179 1.00 93.06 106 THR A O 1
ATOM 825 N N . MET A 1 107 ? 5.806 -5.216 -2.953 1.00 95.06 107 MET A N 1
ATOM 826 C CA . MET A 1 107 ? 4.911 -6.166 -3.594 1.00 95.06 107 MET A CA 1
ATOM 827 C C . MET A 1 107 ? 3.588 -5.496 -3.921 1.00 95.06 107 MET A C 1
ATOM 829 O O . MET A 1 107 ? 3.084 -4.684 -3.148 1.00 95.06 107 MET A O 1
ATOM 833 N N . ALA A 1 108 ? 3.019 -5.879 -5.053 1.00 96.38 108 ALA A N 1
ATOM 834 C CA . ALA A 1 108 ? 1.672 -5.525 -5.457 1.00 96.38 108 ALA A CA 1
ATOM 835 C C . ALA A 1 108 ? 1.007 -6.733 -6.112 1.00 96.38 108 ALA A C 1
ATOM 837 O O . ALA A 1 108 ? 1.667 -7.519 -6.791 1.00 96.38 108 ALA A O 1
ATOM 838 N N . LEU A 1 109 ? -0.304 -6.867 -5.921 1.00 96.19 109 LEU A N 1
ATOM 839 C CA . LEU A 1 109 ? -1.088 -7.945 -6.510 1.00 96.19 109 LEU A CA 1
ATOM 840 C C . LEU A 1 109 ? -2.105 -7.375 -7.496 1.00 96.19 109 LEU A C 1
ATOM 842 O O . LEU A 1 109 ? -3.006 -6.636 -7.105 1.00 96.19 109 LEU A O 1
ATOM 846 N N . TRP A 1 110 ? -1.967 -7.726 -8.772 1.00 96.44 110 TRP A N 1
ATOM 847 C CA . TRP A 1 110 ? -2.881 -7.326 -9.840 1.00 96.44 110 TRP A CA 1
ATOM 848 C C . TRP A 1 110 ? -3.552 -8.566 -10.424 1.00 96.44 110 TRP A C 1
ATOM 850 O O . TRP A 1 110 ? -2.873 -9.382 -11.033 1.00 96.44 110 TRP A O 1
ATOM 860 N N . ASN A 1 111 ? -4.867 -8.730 -10.245 1.00 94.44 111 ASN A N 1
ATOM 861 C CA . ASN A 1 111 ? -5.616 -9.900 -10.735 1.00 94.44 111 ASN A CA 1
ATOM 862 C C . ASN A 1 111 ? -4.932 -11.245 -10.413 1.00 94.44 111 ASN A C 1
ATOM 864 O O . ASN A 1 111 ? -4.742 -12.080 -11.297 1.00 94.44 111 ASN A O 1
ATOM 868 N N . ASP A 1 112 ? -4.518 -11.421 -9.153 1.00 93.06 112 ASP A N 1
ATOM 869 C CA . ASP A 1 112 ? -3.783 -12.600 -8.666 1.00 93.06 112 ASP A CA 1
ATOM 870 C C . ASP A 1 112 ? -2.401 -12.825 -9.325 1.00 93.06 112 ASP A C 1
ATOM 872 O O . ASP A 1 112 ? -1.760 -13.860 -9.147 1.00 93.06 112 ASP A O 1
ATOM 876 N N . ILE A 1 113 ? -1.889 -11.817 -10.031 1.00 93.19 113 ILE A N 1
ATOM 877 C CA . ILE A 1 113 ? -0.498 -11.729 -10.463 1.00 93.19 113 ILE A CA 1
ATOM 878 C C . ILE A 1 113 ? 0.273 -10.890 -9.451 1.00 93.19 113 ILE A C 1
ATOM 880 O O . ILE A 1 113 ? 0.083 -9.677 -9.333 1.00 93.19 113 ILE A O 1
ATOM 884 N N . LEU A 1 114 ? 1.149 -11.550 -8.707 1.00 94.38 114 LEU A N 1
ATOM 885 C CA . LEU A 1 114 ? 2.057 -10.937 -7.756 1.00 94.38 114 LEU A CA 1
ATOM 886 C C . LEU A 1 114 ? 3.253 -10.368 -8.508 1.00 94.38 114 LEU A C 1
ATOM 888 O O . LEU A 1 114 ? 4.004 -11.102 -9.148 1.00 94.38 114 LEU A O 1
ATOM 892 N N . VAL A 1 115 ? 3.445 -9.061 -8.400 1.00 94.81 115 VAL A N 1
ATOM 893 C CA . VAL A 1 115 ? 4.650 -8.377 -8.862 1.00 94.81 115 VAL A CA 1
ATOM 894 C C . VAL A 1 115 ? 5.470 -8.024 -7.635 1.00 94.81 115 VAL A C 1
ATOM 896 O O . VAL A 1 115 ? 4.982 -7.342 -6.733 1.00 94.81 115 VAL A O 1
ATOM 899 N N . VAL A 1 116 ? 6.714 -8.489 -7.612 1.00 93.44 116 VAL A N 1
ATOM 900 C CA . VAL A 1 116 ? 7.677 -8.203 -6.552 1.00 93.44 116 VAL A CA 1
ATOM 901 C C . VAL A 1 116 ? 8.822 -7.401 -7.145 1.00 93.44 116 VAL A C 1
ATOM 903 O O . VAL A 1 116 ? 9.469 -7.856 -8.089 1.00 93.44 116 VAL A O 1
ATOM 906 N N . ALA A 1 117 ? 9.067 -6.212 -6.605 1.00 92.19 117 ALA A N 1
ATOM 907 C CA . ALA A 1 117 ? 10.149 -5.335 -7.025 1.00 92.19 117 ALA A CA 1
ATOM 908 C C . ALA A 1 117 ? 11.144 -5.121 -5.874 1.00 92.19 117 ALA A C 1
ATOM 910 O O . ALA A 1 117 ? 10.776 -4.685 -4.782 1.00 92.19 117 ALA A O 1
ATOM 911 N N . GLY A 1 118 ? 12.408 -5.436 -6.144 1.00 88.19 118 GLY A N 1
ATOM 912 C CA . GLY A 1 118 ? 13.574 -5.142 -5.312 1.00 88.19 118 GLY A CA 1
ATOM 913 C C . GLY A 1 118 ? 14.782 -4.949 -6.227 1.00 88.19 118 GLY A C 1
ATOM 914 O O . GLY A 1 118 ? 14.675 -4.249 -7.232 1.00 88.19 118 GLY A O 1
ATOM 915 N N . ASP A 1 119 ? 15.891 -5.635 -5.951 1.00 84.88 119 ASP A N 1
ATOM 916 C CA . ASP A 1 119 ? 17.049 -5.670 -6.865 1.00 84.88 119 ASP A CA 1
ATOM 917 C C . ASP A 1 119 ? 16.710 -6.311 -8.222 1.00 84.88 119 ASP A C 1
ATOM 919 O O . ASP A 1 119 ? 17.278 -5.970 -9.258 1.00 84.88 119 ASP A O 1
ATOM 923 N N . ILE A 1 120 ? 15.742 -7.230 -8.212 1.00 86.56 120 ILE A N 1
ATOM 924 C CA . ILE A 1 120 ? 15.152 -7.858 -9.393 1.00 86.56 120 ILE A CA 1
ATOM 925 C C . ILE A 1 120 ? 13.635 -7.655 -9.385 1.00 86.56 120 ILE A C 1
ATOM 927 O O . ILE A 1 120 ? 13.013 -7.555 -8.325 1.00 86.56 120 ILE A O 1
ATOM 931 N N . THR A 1 121 ? 13.023 -7.619 -10.572 1.00 90.19 121 THR A N 1
ATOM 932 C CA . THR A 1 121 ? 11.561 -7.704 -10.708 1.00 90.19 121 THR A CA 1
ATOM 933 C C . THR A 1 121 ? 11.164 -9.152 -10.971 1.00 90.19 121 THR A C 1
ATOM 935 O O . THR A 1 121 ? 11.552 -9.734 -11.984 1.00 90.19 121 THR A O 1
ATOM 938 N N . SER A 1 122 ? 10.368 -9.727 -10.076 1.00 89.88 122 SER A N 1
ATOM 939 C CA . SER A 1 122 ? 9.799 -11.068 -10.235 1.00 89.88 122 SER A CA 1
ATOM 940 C C . SER A 1 122 ? 8.288 -10.980 -10.384 1.00 89.88 122 SER A C 1
ATOM 942 O O . SER A 1 122 ? 7.645 -10.152 -9.738 1.00 89.88 122 SER A O 1
ATOM 944 N N . VAL A 1 123 ? 7.721 -11.828 -11.239 1.00 90.88 123 VAL A N 1
ATOM 945 C CA . VAL A 1 123 ? 6.276 -11.918 -11.453 1.00 90.88 123 VAL A CA 1
ATOM 946 C C . VAL A 1 123 ? 5.819 -13.352 -11.249 1.00 90.88 123 VAL A C 1
ATOM 948 O O . VAL A 1 123 ? 6.435 -14.298 -11.743 1.00 90.88 123 VAL A O 1
ATOM 951 N N . PHE A 1 124 ? 4.725 -13.506 -10.517 1.00 88.50 124 PHE A N 1
ATOM 952 C CA . PHE A 1 124 ? 4.208 -14.797 -10.102 1.00 88.50 124 PHE A CA 1
ATOM 953 C C . PHE A 1 124 ? 2.687 -14.834 -10.246 1.00 88.50 124 PHE A C 1
ATOM 955 O O . PHE A 1 124 ? 2.002 -13.905 -9.832 1.00 88.50 124 PHE A O 1
ATOM 962 N N . ASP A 1 125 ? 2.157 -15.902 -10.838 1.00 89.88 125 ASP A N 1
ATOM 963 C CA . ASP A 1 125 ? 0.716 -16.158 -10.831 1.00 89.88 125 ASP A CA 1
ATOM 964 C C . ASP A 1 125 ? 0.388 -16.965 -9.576 1.00 89.88 125 ASP A C 1
ATOM 966 O O . ASP A 1 125 ? 0.755 -18.137 -9.480 1.00 89.88 125 ASP A O 1
ATOM 970 N N . VAL A 1 126 ? -0.295 -16.350 -8.606 1.00 89.44 126 VAL A N 1
ATOM 971 C CA . VAL A 1 126 ? -0.528 -16.991 -7.301 1.00 89.44 126 VAL A CA 1
ATOM 972 C C . VAL A 1 126 ? -1.454 -18.199 -7.378 1.00 89.44 126 VAL A C 1
ATOM 974 O O . VAL A 1 126 ? -1.470 -19.026 -6.469 1.00 89.44 126 VAL A O 1
ATOM 977 N N . ARG A 1 127 ? -2.182 -18.348 -8.488 1.00 86.88 127 ARG A N 1
ATOM 978 C CA . ARG A 1 127 ? -3.065 -19.490 -8.743 1.00 86.88 127 ARG A CA 1
ATOM 979 C C . ARG A 1 127 ? -2.282 -20.725 -9.183 1.00 86.88 127 ARG A C 1
ATOM 981 O O . ARG A 1 127 ? -2.811 -21.832 -9.122 1.00 86.88 127 ARG A O 1
ATOM 988 N N . LEU A 1 128 ? -1.038 -20.542 -9.630 1.00 84.81 128 LEU A N 1
ATOM 989 C CA . LEU A 1 128 ? -0.147 -21.592 -10.114 1.00 84.81 128 LEU A CA 1
ATOM 990 C C . LEU A 1 128 ? 1.080 -21.680 -9.190 1.00 84.81 128 LEU A C 1
ATOM 992 O O . LEU A 1 128 ? 2.151 -21.169 -9.522 1.00 84.81 128 LEU A O 1
ATOM 996 N N . PRO A 1 129 ? 0.959 -22.346 -8.023 1.00 66.62 129 PRO A N 1
ATOM 997 C CA . PRO A 1 129 ? 1.966 -22.304 -6.961 1.00 66.62 129 PRO A CA 1
ATOM 998 C C . PRO A 1 129 ? 3.353 -22.851 -7.340 1.00 66.62 129 PRO A C 1
ATOM 1000 O O . PRO A 1 129 ? 4.295 -22.713 -6.566 1.00 66.62 129 PRO A O 1
ATOM 1003 N N . SER A 1 130 ? 3.514 -23.462 -8.514 1.00 69.06 130 SER A N 1
ATOM 1004 C CA . SER A 1 130 ? 4.756 -24.098 -8.955 1.00 69.06 130 SER A CA 1
ATOM 1005 C C . SER A 1 130 ? 5.564 -23.309 -9.993 1.00 69.06 130 SER A C 1
ATOM 1007 O O . SER A 1 130 ? 6.577 -23.827 -10.456 1.00 69.06 130 SER A O 1
ATOM 1009 N N . SER A 1 131 ? 5.160 -22.101 -10.404 1.00 65.75 131 SER A N 1
ATOM 1010 C CA . SER A 1 131 ? 5.790 -21.436 -11.558 1.00 65.75 131 SER A CA 1
ATOM 1011 C C . SER A 1 131 ? 6.188 -19.978 -11.327 1.00 65.75 131 SER A C 1
ATOM 1013 O O . SER A 1 131 ? 5.345 -19.082 -11.288 1.00 65.75 131 SER A O 1
ATOM 1015 N N . TRP A 1 132 ? 7.501 -19.745 -11.252 1.00 66.62 132 TRP A N 1
ATOM 1016 C CA . TRP A 1 132 ? 8.120 -18.418 -11.188 1.00 66.62 132 TRP A CA 1
ATOM 1017 C C . TRP A 1 132 ? 8.493 -17.900 -12.559 1.00 66.62 132 TRP A C 1
ATOM 1019 O O . TRP A 1 132 ? 9.048 -18.632 -13.377 1.00 66.62 132 TRP A O 1
ATOM 1029 N N . VAL A 1 133 ? 8.305 -16.597 -12.755 1.00 71.06 133 VAL A N 1
ATOM 1030 C CA . VAL A 1 133 ? 9.004 -15.865 -13.807 1.00 71.06 133 VAL A CA 1
ATOM 1031 C C . VAL A 1 133 ? 9.822 -14.772 -13.172 1.00 71.06 133 VAL A C 1
ATOM 1033 O O . VAL A 1 133 ? 9.300 -13.765 -12.695 1.00 71.06 133 VAL A O 1
ATOM 1036 N N . GLN A 1 134 ? 11.132 -14.944 -13.230 1.00 75.38 134 GLN A N 1
ATOM 1037 C CA . GLN A 1 134 ? 12.031 -13.816 -13.078 1.00 75.38 134 GLN A CA 1
ATOM 1038 C C . GLN A 1 134 ? 12.067 -13.070 -14.406 1.00 75.38 134 GLN A C 1
ATOM 1040 O O . GLN A 1 134 ? 12.329 -13.660 -15.458 1.00 75.38 134 GLN A O 1
ATOM 1045 N N . LEU A 1 135 ? 11.753 -11.777 -14.371 1.00 72.31 135 LEU A N 1
ATOM 1046 C CA . LEU A 1 135 ? 11.896 -10.944 -15.552 1.00 72.31 135 LEU A CA 1
ATOM 1047 C C . LEU A 1 135 ? 13.348 -10.472 -15.632 1.00 72.31 135 LEU A C 1
ATOM 1049 O O . LEU A 1 135 ? 13.897 -10.025 -14.623 1.00 72.31 135 LEU A O 1
ATOM 1053 N N . PRO A 1 136 ? 13.984 -10.540 -16.814 1.00 72.56 136 PRO A N 1
ATOM 1054 C CA . PRO A 1 136 ? 15.321 -9.998 -16.970 1.00 72.56 136 PRO A CA 1
ATOM 1055 C C . PRO A 1 136 ? 15.291 -8.497 -16.679 1.00 72.56 136 PRO A C 1
ATOM 1057 O O . PRO A 1 136 ? 14.388 -7.789 -17.139 1.00 72.56 136 PRO A O 1
ATOM 1060 N N . ILE A 1 137 ? 16.290 -8.007 -15.944 1.00 69.19 137 ILE A N 1
ATOM 1061 C CA . ILE A 1 137 ? 16.475 -6.571 -15.726 1.00 69.19 137 ILE A CA 1
ATOM 1062 C C . ILE A 1 137 ? 16.670 -5.918 -17.098 1.00 69.19 137 ILE A C 1
ATOM 1064 O O . ILE A 1 137 ? 17.596 -6.244 -17.838 1.00 69.19 137 ILE A O 1
ATOM 1068 N N . ARG A 1 138 ? 15.774 -4.999 -17.459 1.00 77.44 138 ARG A N 1
ATOM 1069 C CA . ARG A 1 138 ? 15.868 -4.188 -18.685 1.00 77.44 138 ARG A CA 1
ATOM 1070 C C . ARG A 1 138 ? 16.190 -2.739 -18.345 1.00 77.44 138 ARG A C 1
ATOM 1072 O O . ARG A 1 138 ? 15.964 -2.312 -17.217 1.00 77.44 138 ARG A O 1
ATOM 1079 N N . ALA A 1 139 ? 16.616 -1.963 -19.342 1.00 71.25 139 ALA A N 1
ATOM 1080 C CA . ALA A 1 139 ? 16.986 -0.547 -19.203 1.00 71.25 139 ALA A CA 1
ATOM 1081 C C . ALA A 1 139 ? 15.908 0.360 -18.563 1.00 71.25 139 ALA A C 1
ATOM 1083 O O . ALA A 1 139 ? 16.229 1.444 -18.094 1.00 71.25 139 ALA A O 1
ATOM 1084 N N . LEU A 1 140 ? 14.639 -0.068 -18.538 1.00 86.44 140 LEU A N 1
ATOM 1085 C CA . LEU A 1 140 ? 13.515 0.678 -17.950 1.00 86.44 140 LEU A CA 1
ATOM 1086 C C . LEU A 1 140 ? 13.112 0.201 -16.546 1.00 86.44 140 LEU A C 1
ATOM 1088 O O . LEU A 1 140 ? 12.126 0.694 -15.998 1.00 86.44 140 LEU A O 1
ATOM 1092 N N . THR A 1 141 ? 13.834 -0.768 -15.984 1.00 86.69 141 THR A N 1
ATOM 1093 C CA . THR A 1 141 ? 13.577 -1.269 -14.629 1.00 86.69 141 THR A CA 1
ATOM 1094 C C . THR A 1 141 ? 13.949 -0.172 -13.633 1.00 86.69 141 THR A C 1
ATOM 1096 O O . THR A 1 141 ? 15.054 0.366 -13.733 1.00 86.69 141 THR A O 1
ATOM 1099 N N . PRO A 1 142 ? 13.056 0.203 -12.702 1.00 89.38 142 PRO A N 1
ATOM 1100 C CA . PRO A 1 142 ? 13.401 1.154 -11.657 1.00 89.38 142 PRO A CA 1
ATOM 1101 C C . PRO A 1 142 ? 14.588 0.638 -10.845 1.00 89.38 142 PRO A C 1
ATOM 1103 O O . PRO A 1 142 ? 14.700 -0.562 -10.594 1.00 89.38 142 PRO A O 1
ATOM 1106 N N . ALA A 1 143 ? 15.462 1.551 -10.424 1.00 86.38 143 ALA A N 1
ATOM 1107 C CA . ALA A 1 143 ? 16.518 1.207 -9.486 1.00 86.38 143 ALA A CA 1
ATOM 1108 C C . ALA A 1 143 ? 15.903 0.722 -8.158 1.00 86.38 143 ALA A C 1
ATOM 1110 O O . ALA A 1 143 ? 14.843 1.231 -7.764 1.00 86.38 143 ALA A O 1
ATOM 1111 N N . PRO A 1 144 ? 16.553 -0.222 -7.456 1.00 83.12 144 PRO A N 1
ATOM 1112 C CA . PRO A 1 144 ? 16.135 -0.601 -6.116 1.00 83.12 144 PRO A CA 1
ATOM 1113 C C . PRO A 1 144 ? 16.149 0.639 -5.216 1.00 83.12 144 PRO A C 1
ATOM 1115 O O . PRO A 1 144 ? 17.124 1.391 -5.174 1.00 83.12 144 PRO A O 1
ATOM 1118 N N . GLY A 1 145 ? 15.032 0.880 -4.535 1.00 80.50 145 GLY A N 1
ATOM 1119 C CA . GLY A 1 145 ? 14.840 2.039 -3.675 1.00 80.50 145 GLY A CA 1
ATOM 1120 C C . GLY A 1 145 ? 14.523 1.607 -2.254 1.00 80.50 145 GLY A C 1
ATOM 1121 O O . GLY A 1 145 ? 13.622 0.799 -2.029 1.00 80.50 145 GLY A O 1
ATOM 1122 N N . VAL A 1 146 ? 15.229 2.184 -1.283 1.00 78.44 146 VAL A N 1
ATOM 1123 C CA . VAL A 1 146 ? 14.808 2.110 0.119 1.00 78.44 146 VAL A CA 1
ATOM 1124 C C . VAL A 1 146 ? 13.483 2.875 0.227 1.00 78.44 146 VAL A C 1
ATOM 1126 O O . VAL A 1 146 ? 13.352 3.958 -0.337 1.00 78.44 146 VAL A O 1
ATOM 1129 N N . ASN A 1 147 ? 12.489 2.301 0.908 1.00 85.12 147 ASN A N 1
ATOM 1130 C CA . ASN A 1 147 ? 11.129 2.855 1.054 1.00 85.12 147 ASN A CA 1
ATOM 1131 C C . ASN A 1 147 ? 10.274 2.900 -0.209 1.00 85.12 147 ASN A C 1
ATOM 1133 O O . ASN A 1 147 ? 9.305 3.665 -0.266 1.00 85.12 147 ASN A O 1
ATOM 1137 N N . ALA A 1 148 ? 10.602 2.099 -1.217 1.00 92.94 148 ALA A N 1
ATOM 1138 C CA . ALA A 1 148 ? 9.708 1.990 -2.347 1.00 92.94 148 ALA A CA 1
ATOM 1139 C C . ALA A 1 148 ? 8.304 1.536 -1.891 1.00 92.94 148 ALA A C 1
ATOM 1141 O O . ALA A 1 148 ? 8.135 0.840 -0.883 1.00 92.94 148 ALA A O 1
ATOM 1142 N N . ARG A 1 149 ? 7.279 1.924 -2.648 1.00 95.19 149 ARG A N 1
ATOM 1143 C CA . ARG A 1 149 ? 5.902 1.447 -2.472 1.00 95.19 149 ARG A CA 1
ATOM 1144 C C . ARG A 1 149 ? 5.355 0.984 -3.806 1.00 95.19 149 ARG A C 1
ATOM 1146 O O . ARG A 1 149 ? 5.728 1.515 -4.849 1.00 95.19 149 ARG A O 1
ATOM 1153 N N . MET A 1 150 ? 4.443 0.022 -3.775 1.00 96.56 150 MET A N 1
ATOM 1154 C CA . MET A 1 150 ? 3.709 -0.386 -4.965 1.00 96.56 150 MET A CA 1
ATOM 1155 C C . MET A 1 150 ? 2.215 -0.233 -4.746 1.00 96.56 150 MET A C 1
ATOM 1157 O O . MET A 1 150 ? 1.713 -0.447 -3.646 1.00 96.56 150 MET A O 1
ATOM 1161 N N . ALA A 1 151 ? 1.514 0.135 -5.809 1.00 97.19 151 ALA A N 1
ATOM 1162 C CA . ALA A 1 151 ? 0.063 0.185 -5.837 1.00 97.19 151 ALA A CA 1
ATOM 1163 C C . ALA A 1 151 ? -0.440 -0.345 -7.175 1.00 97.19 151 ALA A C 1
ATOM 1165 O O . ALA A 1 151 ? 0.290 -0.365 -8.170 1.00 97.19 151 ALA A O 1
ATOM 1166 N N . VAL A 1 152 ? -1.699 -0.765 -7.198 1.00 97.31 152 VAL A N 1
ATOM 1167 C CA . VAL A 1 152 ? -2.335 -1.305 -8.398 1.00 97.31 152 VAL A CA 1
ATOM 1168 C C . VAL A 1 152 ? -3.485 -0.419 -8.841 1.00 97.31 152 VAL A C 1
ATOM 1170 O O . VAL A 1 152 ? -4.250 0.094 -8.022 1.00 97.31 152 VAL A O 1
ATOM 1173 N N . THR A 1 153 ? -3.590 -0.250 -10.154 1.00 97.50 153 THR A N 1
ATOM 1174 C CA . THR A 1 153 ? -4.783 0.259 -10.828 1.00 97.50 153 THR A CA 1
ATOM 1175 C C . THR A 1 153 ? -5.478 -0.890 -11.556 1.00 97.50 153 THR A C 1
ATOM 1177 O O . THR A 1 153 ? -5.036 -2.039 -11.498 1.00 97.50 153 THR A O 1
ATOM 1180 N N . SER A 1 154 ? -6.556 -0.606 -12.284 1.00 96.06 154 SER A N 1
ATOM 1181 C CA . SER A 1 154 ? -7.256 -1.616 -13.074 1.00 96.06 154 SER A CA 1
ATOM 1182 C C . SER A 1 154 ? -6.370 -2.208 -14.167 1.00 96.06 154 SER A C 1
ATOM 1184 O O . SER A 1 154 ? -6.534 -3.373 -14.530 1.00 96.06 154 SER A O 1
ATOM 1186 N N . ARG A 1 155 ? -5.390 -1.438 -14.655 1.00 96.38 155 ARG A N 1
ATOM 1187 C CA . ARG A 1 155 ? -4.530 -1.822 -15.778 1.00 96.38 155 ARG A CA 1
ATOM 1188 C C . ARG A 1 155 ? -3.053 -1.973 -15.427 1.00 96.38 155 ARG A C 1
ATOM 1190 O O . ARG A 1 155 ? -2.373 -2.781 -16.066 1.00 96.38 155 ARG A O 1
ATOM 1197 N N . TRP A 1 156 ? -2.554 -1.183 -14.483 1.00 97.81 156 TRP A N 1
ATOM 1198 C CA . TRP A 1 156 ? -1.124 -0.994 -14.265 1.00 97.81 156 TRP A CA 1
ATOM 1199 C C . TRP A 1 156 ? -0.723 -1.349 -12.844 1.00 97.81 156 TRP A C 1
ATOM 1201 O O . TRP A 1 156 ? -1.495 -1.200 -11.896 1.00 97.81 156 TRP A O 1
ATOM 1211 N N . VAL A 1 157 ? 0.536 -1.745 -12.701 1.00 97.94 157 VAL A N 1
ATOM 1212 C CA . VAL A 1 157 ? 1.208 -1.801 -11.408 1.00 97.94 157 VAL A CA 1
ATOM 1213 C C . VAL A 1 157 ? 2.169 -0.621 -11.345 1.00 97.94 157 VAL A C 1
ATOM 1215 O O . VAL A 1 157 ? 3.013 -0.455 -12.224 1.00 97.94 157 VAL A O 1
ATOM 1218 N N . L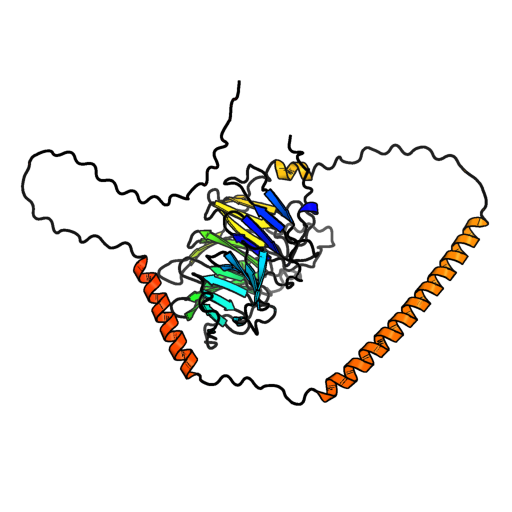EU A 1 158 ? 2.020 0.229 -10.336 1.00 98.12 158 LEU A N 1
ATOM 1219 C CA . LEU A 1 158 ? 2.847 1.415 -10.157 1.00 98.12 158 LEU A CA 1
ATOM 1220 C C . LEU A 1 158 ? 3.872 1.174 -9.059 1.00 98.12 158 LEU A C 1
ATOM 1222 O O . LEU A 1 158 ? 3.534 0.634 -8.007 1.00 98.12 158 LEU A O 1
ATOM 1226 N N . HIS A 1 159 ? 5.103 1.609 -9.298 1.00 97.38 159 HIS A N 1
ATOM 1227 C CA . HIS A 1 159 ? 6.199 1.537 -8.341 1.00 97.38 159 HIS A CA 1
ATOM 1228 C C . HIS A 1 159 ? 6.713 2.939 -8.052 1.00 97.38 159 HIS A C 1
ATOM 1230 O O . HIS A 1 159 ? 7.143 3.658 -8.953 1.00 97.38 159 HIS A O 1
ATOM 1236 N N . PHE A 1 160 ? 6.628 3.322 -6.789 1.00 97.12 160 PHE A N 1
ATOM 1237 C CA . PHE A 1 160 ? 7.004 4.625 -6.284 1.00 97.12 160 PHE A CA 1
ATOM 1238 C C . PHE A 1 160 ? 8.363 4.505 -5.621 1.00 97.12 160 PHE A C 1
ATOM 1240 O O . PHE A 1 160 ? 8.526 3.708 -4.699 1.00 97.12 160 PHE A O 1
ATOM 1247 N N . THR A 1 161 ? 9.318 5.304 -6.074 1.00 95.69 161 THR A N 1
ATOM 1248 C CA . THR A 1 161 ? 10.644 5.407 -5.470 1.00 95.69 161 THR A CA 1
ATOM 1249 C C . THR A 1 161 ? 10.856 6.826 -4.984 1.00 95.69 161 THR A C 1
ATOM 1251 O O . THR A 1 161 ? 10.630 7.780 -5.725 1.00 95.69 161 THR A O 1
ATOM 1254 N N . THR A 1 162 ? 11.290 6.973 -3.737 1.00 94.19 162 THR A N 1
ATOM 1255 C CA . THR A 1 162 ? 11.605 8.273 -3.148 1.00 94.19 162 THR A CA 1
ATOM 1256 C C . THR A 1 162 ? 13.115 8.378 -2.993 1.00 94.19 162 THR A C 1
ATOM 1258 O O . THR A 1 162 ? 13.754 7.511 -2.403 1.00 94.19 162 THR A O 1
ATOM 1261 N N . THR A 1 163 ? 13.701 9.428 -3.561 1.00 93.38 163 THR A N 1
ATOM 1262 C CA . THR A 1 163 ? 15.146 9.681 -3.518 1.00 93.38 163 THR A CA 1
ATOM 1263 C C . THR A 1 163 ? 15.411 11.032 -2.878 1.00 93.38 163 THR A C 1
ATOM 1265 O O . THR A 1 163 ? 14.661 11.984 -3.094 1.00 93.38 163 THR A O 1
ATOM 1268 N N . VAL A 1 164 ? 16.467 11.127 -2.067 1.00 91.19 164 VAL A N 1
ATOM 1269 C CA . VAL A 1 164 ? 16.860 12.412 -1.483 1.00 91.19 164 VAL A CA 1
ATOM 1270 C C . VAL A 1 164 ? 17.410 13.313 -2.584 1.00 91.19 164 VAL A C 1
ATOM 1272 O O . VAL A 1 164 ? 18.292 12.920 -3.348 1.00 91.19 164 VAL A O 1
ATOM 1275 N N . GLN A 1 165 ? 16.890 14.530 -2.669 1.00 87.44 165 GLN A N 1
ATOM 1276 C CA . GLN A 1 165 ? 17.535 15.612 -3.389 1.00 87.44 165 GLN A CA 1
ATOM 1277 C C . GLN A 1 165 ? 18.243 16.481 -2.360 1.00 87.44 165 GLN A C 1
ATOM 1279 O O . GLN A 1 165 ? 17.630 16.992 -1.427 1.00 87.44 165 GLN A O 1
ATOM 1284 N N . ILE A 1 166 ? 19.554 16.625 -2.517 1.00 81.12 166 ILE A N 1
ATOM 1285 C CA . ILE A 1 166 ? 20.349 17.550 -1.715 1.00 81.12 166 ILE A CA 1
ATOM 1286 C C . ILE A 1 166 ? 20.256 18.900 -2.435 1.00 81.12 166 ILE A C 1
ATOM 1288 O O . ILE A 1 166 ? 20.909 19.052 -3.473 1.00 81.12 166 ILE A O 1
ATOM 1292 N N . PRO A 1 167 ? 19.427 19.864 -1.989 1.00 70.44 167 PRO A N 1
ATOM 1293 C CA . PRO A 1 167 ? 19.429 21.165 -2.632 1.00 70.44 167 PRO A CA 1
ATOM 1294 C C . PRO A 1 167 ? 20.727 21.916 -2.320 1.00 70.44 167 PRO A C 1
ATOM 1296 O O . PRO A 1 167 ? 21.411 21.617 -1.333 1.00 70.44 167 PRO A O 1
ATOM 1299 N N . PRO A 1 168 ? 21.052 22.940 -3.124 1.00 67.94 168 PRO A N 1
ATOM 1300 C CA . PRO A 1 168 ? 22.067 23.907 -2.745 1.00 67.94 168 PRO A CA 1
ATOM 1301 C C . PRO A 1 168 ? 21.717 24.521 -1.381 1.00 67.94 168 PRO A C 1
ATOM 1303 O O . PRO A 1 168 ? 20.573 24.898 -1.114 1.00 67.94 168 PRO A O 1
ATOM 1306 N N . THR A 1 169 ? 22.711 24.601 -0.499 1.00 72.62 169 THR A N 1
ATOM 1307 C CA . THR A 1 169 ? 22.576 25.167 0.844 1.00 72.62 169 THR A CA 1
ATOM 1308 C C . THR A 1 169 ? 22.078 26.610 0.758 1.00 72.62 169 THR A C 1
ATOM 1310 O O . THR A 1 169 ? 22.786 27.502 0.301 1.00 72.62 169 THR A O 1
ATOM 1313 N N . THR A 1 170 ? 20.848 26.860 1.212 1.00 64.88 170 THR A N 1
ATOM 1314 C CA . THR A 1 170 ? 20.300 28.218 1.328 1.00 64.88 170 THR A CA 1
ATOM 1315 C C . THR A 1 170 ? 20.427 28.631 2.793 1.00 64.88 170 THR A C 1
ATOM 1317 O O . THR A 1 170 ? 19.869 27.974 3.665 1.00 64.88 170 THR A O 1
ATOM 1320 N N . ASN A 1 171 ? 21.214 29.667 3.093 1.00 79.19 171 ASN A N 1
ATOM 1321 C CA . ASN A 1 171 ? 21.465 30.148 4.465 1.00 79.19 171 ASN A CA 1
ATOM 1322 C C . ASN A 1 171 ? 22.089 29.114 5.429 1.00 79.19 171 ASN A C 1
ATOM 1324 O O . ASN A 1 171 ? 21.898 29.197 6.639 1.00 79.19 171 ASN A O 1
ATOM 1328 N N . GLY A 1 172 ? 22.832 28.129 4.914 1.00 79.38 172 GLY A N 1
ATOM 1329 C CA . GLY A 1 172 ? 23.564 27.157 5.739 1.00 79.38 172 GLY A CA 1
ATOM 1330 C C . GLY A 1 172 ? 22.712 26.075 6.416 1.00 79.38 172 GLY A C 1
ATOM 1331 O O . GLY A 1 172 ? 23.283 25.179 7.032 1.00 79.38 172 GLY A O 1
ATOM 1332 N N . ILE A 1 173 ? 21.382 26.101 6.269 1.00 74.44 173 ILE A N 1
ATOM 1333 C CA . ILE A 1 173 ? 20.492 25.038 6.754 1.00 74.44 173 ILE A CA 1
ATOM 1334 C C . ILE A 1 173 ? 20.114 24.146 5.561 1.00 74.44 173 ILE A C 1
ATOM 1336 O O . ILE A 1 173 ? 19.465 24.623 4.626 1.00 74.44 173 ILE A O 1
ATOM 1340 N N . PRO A 1 174 ? 20.513 22.862 5.540 1.00 69.75 174 PRO A N 1
ATOM 1341 C CA . PRO A 1 174 ? 20.083 21.939 4.500 1.00 69.75 174 PRO A CA 1
ATOM 1342 C C . PRO A 1 174 ? 18.595 21.621 4.691 1.00 69.75 174 PRO A C 1
ATOM 1344 O O . PRO A 1 174 ? 18.212 20.916 5.622 1.00 69.75 174 PRO A O 1
ATOM 1347 N N . LEU A 1 175 ? 17.743 22.146 3.811 1.00 74.88 175 LEU A N 1
ATOM 1348 C CA . LEU A 1 175 ? 16.366 21.672 3.685 1.00 74.88 175 LEU A CA 1
ATOM 1349 C C . LEU A 1 175 ? 16.392 20.403 2.837 1.00 74.88 175 LEU A C 1
ATOM 1351 O O . LEU A 1 175 ? 16.717 20.468 1.662 1.00 74.88 175 LEU A O 1
ATOM 1355 N N . PHE A 1 176 ? 16.090 19.242 3.404 1.00 81.25 176 PHE A N 1
ATOM 1356 C CA . PHE A 1 176 ? 15.991 18.026 2.599 1.00 81.25 176 PHE A CA 1
ATOM 1357 C C . PHE A 1 176 ? 14.668 18.037 1.833 1.00 81.25 176 PHE A C 1
ATOM 1359 O O . PHE A 1 176 ? 13.599 18.131 2.435 1.00 81.25 176 PHE A O 1
ATOM 1366 N N . TYR A 1 177 ? 14.748 17.938 0.508 1.00 87.88 177 TYR A N 1
ATOM 1367 C CA . TYR A 1 177 ? 13.596 17.636 -0.333 1.00 87.88 177 TYR A CA 1
ATOM 1368 C C . TYR A 1 177 ? 13.772 16.239 -0.890 1.00 87.88 177 TYR A C 1
ATOM 1370 O O . TYR A 1 177 ? 14.884 15.794 -1.172 1.00 87.88 177 TYR A O 1
ATOM 1378 N N . TYR A 1 178 ? 12.663 15.550 -1.077 1.00 92.00 178 TYR A N 1
ATOM 1379 C CA . TYR A 1 178 ? 12.669 14.219 -1.640 1.00 92.00 178 TYR A CA 1
ATOM 1380 C C . TYR A 1 178 ? 11.943 14.254 -2.968 1.00 92.00 178 TYR A C 1
ATOM 1382 O O . TYR A 1 178 ? 10.858 14.821 -3.076 1.00 92.00 178 TYR A O 1
ATOM 1390 N N . ASN A 1 179 ? 12.539 13.661 -3.993 1.00 94.12 179 ASN A N 1
ATOM 1391 C CA . ASN A 1 179 ? 11.874 13.486 -5.269 1.00 94.12 179 ASN A CA 1
ATOM 1392 C C . ASN A 1 179 ? 11.283 12.086 -5.318 1.00 94.12 179 ASN A C 1
ATOM 1394 O O . ASN A 1 179 ? 12.005 11.093 -5.196 1.00 94.12 179 ASN A O 1
ATOM 1398 N N . THR A 1 180 ? 9.968 12.024 -5.483 1.00 95.81 180 THR A N 1
ATOM 1399 C CA . THR A 1 180 ? 9.251 10.775 -5.693 1.00 95.81 180 THR A CA 1
ATOM 1400 C C . THR A 1 180 ? 9.013 10.594 -7.176 1.00 95.81 180 THR A C 1
ATOM 1402 O O . THR A 1 180 ? 8.356 11.415 -7.812 1.00 95.81 180 THR A O 1
ATOM 1405 N N . THR A 1 181 ? 9.533 9.502 -7.717 1.00 97.06 181 THR A N 1
ATOM 1406 C CA . THR A 1 181 ? 9.366 9.112 -9.113 1.00 97.06 181 THR A CA 1
ATOM 1407 C C . THR A 1 181 ? 8.453 7.892 -9.206 1.00 97.06 181 THR A C 1
ATOM 1409 O O . THR A 1 181 ? 8.589 6.925 -8.454 1.00 97.06 181 THR A O 1
ATOM 1412 N N . VAL A 1 182 ? 7.490 7.944 -10.128 1.00 97.62 182 VAL A N 1
ATOM 1413 C CA . VAL A 1 182 ? 6.511 6.873 -10.358 1.00 97.62 182 VAL A CA 1
ATOM 1414 C C . VAL A 1 182 ? 6.874 6.123 -11.629 1.00 97.62 182 VAL A C 1
ATOM 1416 O O . VAL A 1 182 ? 6.896 6.700 -12.715 1.00 97.62 182 VAL A O 1
ATOM 1419 N N . HIS A 1 183 ? 7.116 4.824 -11.508 1.00 97.62 183 HIS A N 1
ATOM 1420 C CA . HIS A 1 183 ? 7.328 3.911 -12.625 1.00 97.62 183 HIS A CA 1
ATOM 1421 C C . HIS A 1 183 ? 6.080 3.072 -12.889 1.00 97.62 183 HIS A C 1
ATOM 1423 O O . HIS A 1 183 ? 5.339 2.735 -11.967 1.00 97.62 183 HIS A O 1
ATOM 1429 N N . CYS A 1 184 ? 5.867 2.708 -14.151 1.00 97.69 184 CYS A N 1
ATOM 1430 C CA . CYS A 1 184 ? 4.737 1.894 -14.581 1.00 97.69 184 CYS A CA 1
ATOM 1431 C C . CYS A 1 184 ? 5.200 0.528 -15.078 1.00 97.69 184 CYS A C 1
ATOM 1433 O O . CYS A 1 184 ? 6.054 0.432 -15.964 1.00 97.69 184 CYS A O 1
ATOM 1435 N N . PHE A 1 185 ? 4.595 -0.522 -14.539 1.00 97.38 185 PHE A N 1
ATOM 1436 C CA . PHE A 1 185 ? 4.732 -1.891 -14.996 1.00 97.38 185 PHE A CA 1
ATOM 1437 C C . PHE A 1 185 ? 3.433 -2.349 -15.663 1.00 97.38 185 PHE A C 1
ATOM 1439 O O . PHE A 1 185 ? 2.337 -2.178 -15.125 1.00 97.38 185 PHE A O 1
ATOM 1446 N N . ASP A 1 186 ? 3.567 -2.934 -16.852 1.00 96.69 186 ASP A N 1
ATOM 1447 C CA . ASP A 1 186 ? 2.475 -3.554 -17.589 1.00 96.69 186 ASP A CA 1
ATOM 1448 C C . ASP A 1 186 ? 2.412 -5.050 -17.248 1.00 96.69 186 ASP A C 1
ATOM 1450 O O . ASP A 1 186 ? 3.224 -5.814 -17.779 1.00 96.69 186 ASP A O 1
ATOM 1454 N N . PRO A 1 187 ? 1.455 -5.495 -16.413 1.00 94.25 187 PRO A N 1
ATOM 1455 C CA . PRO A 1 187 ? 1.369 -6.895 -16.012 1.00 94.25 187 PRO A CA 1
ATOM 1456 C C . PRO A 1 187 ? 0.943 -7.832 -17.149 1.00 94.25 187 PRO A C 1
ATOM 1458 O O . PRO A 1 187 ? 1.263 -9.012 -17.102 1.00 94.25 187 PRO A O 1
ATOM 1461 N N . ILE A 1 188 ? 0.285 -7.330 -18.200 1.00 92.19 188 ILE A N 1
ATOM 1462 C CA . ILE A 1 188 ? -0.133 -8.143 -19.354 1.00 92.19 188 ILE A CA 1
ATOM 1463 C C . ILE A 1 188 ? 1.053 -8.382 -20.288 1.00 92.19 188 ILE A C 1
ATOM 1465 O O . ILE A 1 188 ? 1.282 -9.496 -20.759 1.00 92.19 188 ILE A O 1
ATOM 1469 N N . ALA A 1 189 ? 1.811 -7.323 -20.577 1.00 93.06 189 ALA A N 1
ATOM 1470 C CA . ALA A 1 189 ? 2.982 -7.408 -21.445 1.00 93.06 189 ALA A CA 1
ATOM 1471 C C . ALA A 1 189 ? 4.255 -7.850 -20.701 1.00 93.06 189 ALA A C 1
ATOM 1473 O O . ALA A 1 189 ? 5.252 -8.147 -21.357 1.00 93.06 189 ALA A O 1
ATOM 1474 N N . LEU A 1 190 ? 4.210 -7.904 -19.365 1.00 92.44 190 LEU A N 1
ATOM 1475 C CA . LEU A 1 190 ? 5.315 -8.246 -18.467 1.00 92.44 190 LEU A CA 1
ATOM 1476 C C . LEU A 1 190 ? 6.551 -7.364 -18.693 1.00 92.44 190 LEU A C 1
ATOM 1478 O O . LEU A 1 190 ? 7.683 -7.845 -18.753 1.00 92.44 190 LEU A O 1
ATOM 1482 N N . ILE A 1 191 ? 6.330 -6.058 -18.861 1.00 93.81 191 ILE A N 1
ATOM 1483 C CA . ILE A 1 191 ? 7.393 -5.082 -19.125 1.00 93.81 191 ILE A CA 1
ATOM 1484 C C . ILE A 1 191 ? 7.193 -3.791 -18.335 1.00 93.81 191 ILE A C 1
ATOM 1486 O O . ILE A 1 191 ? 6.082 -3.276 -18.209 1.00 93.81 191 ILE A O 1
ATOM 1490 N N . TRP A 1 192 ? 8.302 -3.216 -17.871 1.00 95.75 192 TRP A N 1
ATOM 1491 C CA . TRP A 1 192 ? 8.333 -1.835 -17.404 1.00 95.75 192 TRP A CA 1
ATOM 1492 C C . TRP A 1 192 ? 8.136 -0.887 -18.589 1.00 95.75 192 TRP A C 1
ATOM 1494 O O . TRP A 1 192 ? 8.878 -0.940 -19.570 1.00 95.75 192 TRP A O 1
ATOM 1504 N N . ARG A 1 193 ? 7.130 -0.016 -18.496 1.00 96.19 193 ARG A N 1
ATOM 1505 C CA . ARG A 1 193 ? 6.853 1.053 -19.468 1.00 96.19 193 ARG A CA 1
ATOM 1506 C C . ARG A 1 193 ? 7.709 2.298 -19.227 1.00 96.19 193 ARG A C 1
ATOM 1508 O O . ARG A 1 193 ? 7.738 3.181 -20.075 1.00 96.19 193 ARG A O 1
ATOM 1515 N N . GLY A 1 194 ? 8.431 2.337 -18.108 1.00 95.25 194 GLY A N 1
ATOM 1516 C CA . GLY A 1 194 ? 9.318 3.428 -17.726 1.00 95.25 194 GLY A CA 1
ATOM 1517 C C . GLY A 1 194 ? 8.680 4.367 -16.706 1.00 95.25 194 GLY A C 1
ATOM 1518 O O . GLY A 1 194 ? 7.794 3.979 -15.942 1.00 95.25 194 GLY A O 1
ATOM 1519 N N . ARG A 1 195 ? 9.195 5.593 -16.669 1.00 96.75 195 ARG A N 1
ATOM 1520 C CA . ARG A 1 195 ? 8.811 6.651 -15.733 1.00 96.75 195 ARG A CA 1
ATOM 1521 C C . ARG A 1 195 ? 7.562 7.389 -16.225 1.00 96.75 195 ARG A C 1
ATOM 1523 O O . ARG A 1 195 ? 7.502 7.773 -17.387 1.00 96.75 195 ARG A O 1
ATOM 1530 N N . LEU A 1 196 ? 6.599 7.600 -15.329 1.00 97.12 196 LEU A N 1
ATOM 1531 C CA . LEU A 1 196 ? 5.358 8.335 -15.587 1.00 97.12 196 LEU A CA 1
ATOM 1532 C C . LEU A 1 196 ? 5.461 9.807 -15.188 1.00 97.12 196 LEU A C 1
ATOM 1534 O O . LEU A 1 196 ? 5.147 10.690 -15.979 1.00 97.12 196 LEU A O 1
ATOM 1538 N N . ILE A 1 197 ? 5.856 10.062 -13.941 1.00 97.88 197 ILE A N 1
ATOM 1539 C CA . ILE A 1 197 ? 5.859 11.398 -13.345 1.00 97.88 197 ILE A CA 1
ATOM 1540 C C . ILE A 1 197 ? 6.834 11.460 -12.172 1.00 97.88 197 ILE A C 1
ATOM 1542 O O . ILE A 1 197 ? 7.081 10.444 -11.521 1.00 97.88 197 ILE A O 1
ATOM 1546 N N . ASP A 1 198 ? 7.322 12.669 -11.901 1.00 96.81 198 ASP A N 1
ATOM 1547 C CA . ASP A 1 198 ? 8.066 13.016 -10.693 1.00 96.81 198 ASP A CA 1
ATOM 1548 C C . ASP A 1 198 ? 7.370 14.137 -9.945 1.00 96.81 198 ASP A C 1
ATOM 1550 O O . ASP A 1 198 ? 6.789 15.039 -10.555 1.00 96.81 198 ASP A O 1
ATOM 1554 N N . PHE A 1 199 ? 7.480 14.110 -8.625 1.00 95.56 199 PHE A N 1
ATOM 1555 C CA . PHE A 1 199 ? 7.027 15.194 -7.777 1.00 95.56 199 PHE A CA 1
ATOM 1556 C C . PHE A 1 199 ? 7.848 15.266 -6.493 1.00 95.56 199 PHE A C 1
ATOM 1558 O O . PHE A 1 199 ? 8.272 14.255 -5.933 1.00 95.56 199 PHE A O 1
ATOM 1565 N N . ALA A 1 200 ? 8.053 16.492 -6.020 1.00 92.88 200 ALA A N 1
ATOM 1566 C CA . ALA A 1 200 ? 8.764 16.746 -4.781 1.00 92.88 200 ALA A CA 1
ATOM 1567 C C . ALA A 1 200 ? 7.839 16.580 -3.568 1.00 92.88 200 ALA A C 1
ATOM 1569 O O . ALA A 1 200 ? 6.690 17.034 -3.584 1.00 92.88 200 ALA A O 1
ATOM 1570 N N . ILE A 1 201 ? 8.374 15.979 -2.510 1.00 91.81 201 ILE A N 1
ATOM 1571 C CA . ILE A 1 201 ? 7.750 15.824 -1.198 1.00 91.81 201 ILE A CA 1
ATOM 1572 C C . ILE A 1 201 ? 8.746 16.223 -0.098 1.00 91.81 201 ILE A C 1
ATOM 1574 O O . ILE A 1 201 ? 9.954 16.300 -0.327 1.00 91.81 201 ILE A O 1
ATOM 1578 N N . LEU A 1 202 ? 8.236 16.485 1.105 1.00 88.56 202 LEU A N 1
ATOM 1579 C CA . LEU A 1 202 ? 9.045 16.896 2.263 1.00 88.56 202 LEU A CA 1
ATOM 1580 C C . LEU A 1 202 ? 9.502 15.721 3.136 1.00 88.56 202 LEU A C 1
ATOM 1582 O O . LEU A 1 202 ? 10.185 15.922 4.137 1.00 88.56 202 LEU A O 1
ATOM 1586 N N . THR A 1 203 ? 9.116 14.498 2.782 1.00 89.94 203 THR A N 1
ATOM 1587 C CA . THR A 1 203 ? 9.338 13.311 3.604 1.00 89.94 203 THR A CA 1
ATOM 1588 C C . THR A 1 203 ? 9.990 12.176 2.821 1.00 89.94 203 THR A C 1
ATOM 1590 O O . THR A 1 203 ? 9.927 12.109 1.600 1.00 89.94 203 THR A O 1
ATOM 1593 N N . GLU A 1 204 ? 10.665 11.288 3.543 1.00 90.38 204 GLU A N 1
ATOM 1594 C CA . GLU A 1 204 ? 11.480 10.203 2.978 1.00 90.38 204 GLU A CA 1
ATOM 1595 C C . GLU A 1 204 ? 10.667 9.038 2.414 1.00 90.38 204 GLU A C 1
ATOM 1597 O O . GLU A 1 204 ? 11.201 8.199 1.685 1.00 90.38 204 GLU A O 1
ATOM 1602 N N . GLN A 1 205 ? 9.396 8.949 2.799 1.00 91.94 205 GLN A N 1
ATOM 1603 C CA . GLN A 1 205 ? 8.501 7.884 2.397 1.00 91.94 205 GLN A CA 1
ATOM 1604 C C . GLN A 1 205 ? 7.164 8.454 1.945 1.00 91.94 205 GLN A C 1
ATOM 1606 O O . GLN A 1 205 ? 6.770 9.576 2.263 1.00 91.94 205 GLN A O 1
ATOM 1611 N N . ILE A 1 206 ? 6.413 7.605 1.264 1.00 94.56 206 ILE A N 1
ATOM 1612 C CA . ILE A 1 206 ? 4.999 7.823 1.013 1.00 94.56 206 ILE A CA 1
ATOM 1613 C C . ILE A 1 206 ? 4.216 6.594 1.454 1.00 94.56 206 ILE A C 1
ATOM 1615 O O . ILE A 1 206 ? 4.747 5.484 1.540 1.00 94.56 206 ILE A O 1
ATOM 1619 N N . ASN A 1 207 ? 2.928 6.801 1.666 1.00 94.69 207 ASN A N 1
ATOM 1620 C CA . ASN A 1 207 ? 1.926 5.757 1.701 1.00 94.69 207 ASN A CA 1
ATOM 1621 C C . ASN A 1 207 ? 0.987 5.952 0.514 1.00 94.69 207 ASN A C 1
ATOM 1623 O O . ASN A 1 207 ? 0.686 7.081 0.121 1.00 94.69 207 ASN A O 1
ATOM 1627 N N . VAL A 1 208 ? 0.550 4.844 -0.082 1.00 96.25 208 VAL A N 1
ATOM 1628 C CA . VAL A 1 208 ? -0.289 4.852 -1.284 1.00 96.25 208 VAL A CA 1
ATOM 1629 C C . VAL A 1 208 ? -1.449 3.890 -1.085 1.00 96.25 208 VAL A C 1
ATOM 1631 O O . VAL A 1 208 ? -1.247 2.775 -0.617 1.00 96.25 208 VAL A O 1
ATOM 1634 N N . ALA A 1 209 ? -2.655 4.323 -1.442 1.00 96.00 209 ALA A N 1
ATOM 1635 C CA . ALA A 1 209 ? -3.859 3.509 -1.381 1.00 96.00 209 ALA A CA 1
ATOM 1636 C C . ALA A 1 209 ? -4.714 3.755 -2.618 1.00 96.00 209 ALA A C 1
ATOM 1638 O O . ALA A 1 209 ? -4.863 4.886 -3.088 1.00 96.00 209 ALA A O 1
ATOM 1639 N N . THR A 1 210 ? -5.284 2.679 -3.142 1.00 96.06 210 THR A N 1
ATOM 1640 C CA . THR A 1 210 ? -6.168 2.719 -4.303 1.00 96.06 210 THR A CA 1
ATOM 1641 C C . THR A 1 210 ? -7.562 3.159 -3.863 1.00 96.06 210 THR A C 1
ATOM 1643 O O . THR A 1 210 ? -8.234 2.443 -3.123 1.00 96.06 210 THR A O 1
ATOM 1646 N N . ILE A 1 211 ? -7.984 4.352 -4.292 1.00 95.88 211 ILE A N 1
ATOM 1647 C CA . ILE A 1 211 ? -9.275 4.965 -3.926 1.00 95.88 211 ILE A CA 1
ATOM 1648 C C . ILE A 1 211 ? -10.335 4.844 -5.017 1.00 95.88 211 ILE A C 1
ATOM 1650 O O . ILE A 1 211 ? -11.501 5.102 -4.762 1.00 95.88 211 ILE A O 1
ATOM 1654 N N . SER A 1 212 ? -9.929 4.508 -6.236 1.00 95.44 212 SER A N 1
ATOM 1655 C CA . SER A 1 212 ? -10.806 4.063 -7.316 1.00 95.44 212 SER A CA 1
ATOM 1656 C C . SER A 1 212 ? -10.039 3.088 -8.197 1.00 95.44 212 SER A C 1
ATOM 1658 O O . SER A 1 212 ? -8.836 2.912 -8.008 1.00 95.44 212 SER A O 1
ATOM 1660 N N . SER A 1 213 ? -10.692 2.484 -9.192 1.00 94.19 213 SER A N 1
ATOM 1661 C CA . SER A 1 213 ? -10.021 1.567 -10.121 1.00 94.19 213 SER A CA 1
ATOM 1662 C C . SER A 1 213 ? -8.725 2.140 -10.704 1.00 94.19 213 S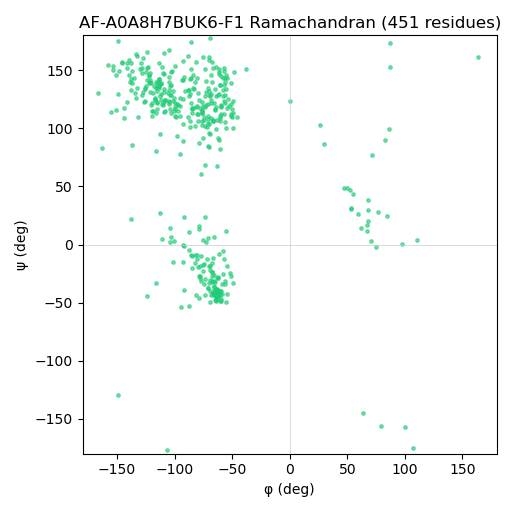ER A C 1
ATOM 1664 O O . SER A 1 213 ? -7.785 1.387 -10.917 1.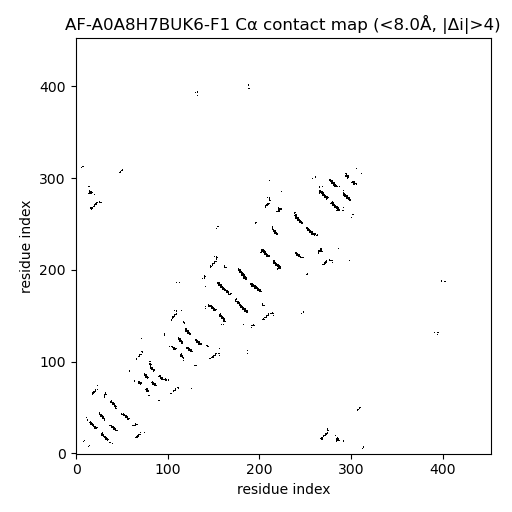00 94.19 213 SER A O 1
ATOM 1666 N N . ASP A 1 214 ? -8.640 3.454 -10.924 1.00 96.81 214 ASP A N 1
ATOM 1667 C CA . ASP A 1 214 ? -7.482 4.096 -11.559 1.00 96.81 214 ASP A CA 1
ATOM 1668 C C . ASP A 1 214 ? -7.064 5.397 -10.884 1.00 96.81 214 ASP A C 1
ATOM 1670 O O . ASP A 1 214 ? -6.429 6.263 -11.485 1.00 96.81 214 ASP A O 1
ATOM 1674 N N . THR A 1 215 ? -7.442 5.558 -9.622 1.00 97.44 215 THR A N 1
ATOM 1675 C CA . THR A 1 215 ? -7.056 6.710 -8.822 1.00 97.44 215 THR A CA 1
ATOM 1676 C C . THR A 1 215 ? -6.447 6.248 -7.516 1.00 97.44 215 THR A C 1
ATOM 1678 O O . THR A 1 215 ? -7.013 5.422 -6.800 1.00 97.44 215 THR A O 1
ATOM 1681 N N . LEU A 1 216 ? -5.299 6.827 -7.194 1.00 97.75 216 LEU A N 1
ATOM 1682 C CA . LEU A 1 216 ? -4.560 6.573 -5.972 1.00 97.75 216 LEU A CA 1
ATOM 1683 C C . LEU A 1 216 ? -4.548 7.834 -5.109 1.00 97.75 216 LEU A C 1
ATOM 1685 O O . LEU A 1 216 ? -4.397 8.947 -5.621 1.00 97.75 216 LEU A O 1
ATOM 1689 N N . LEU A 1 217 ? -4.680 7.643 -3.802 1.00 97.12 217 LEU A N 1
ATOM 1690 C CA . LEU A 1 217 ? -4.336 8.640 -2.799 1.00 97.12 217 LEU A CA 1
ATOM 1691 C C . LEU A 1 217 ? -2.881 8.417 -2.396 1.00 97.12 217 LEU A C 1
ATOM 1693 O O . LEU A 1 217 ? -2.480 7.285 -2.128 1.00 97.12 217 LEU A O 1
ATOM 1697 N N . ILE A 1 218 ? -2.102 9.492 -2.368 1.00 96.62 218 ILE A N 1
ATOM 1698 C CA . ILE A 1 218 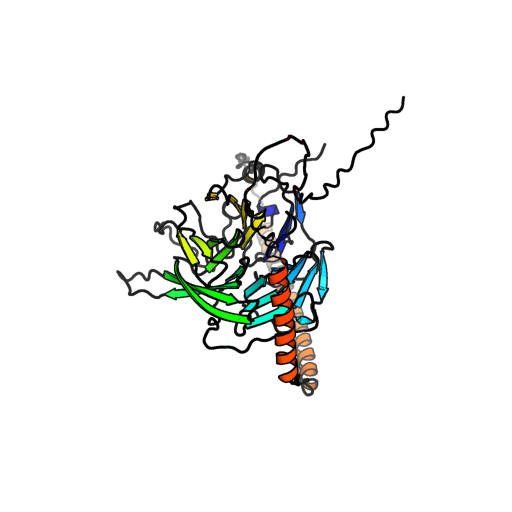? -0.703 9.493 -1.953 1.00 96.62 218 ILE A CA 1
ATOM 1699 C C . ILE A 1 218 ? -0.587 10.424 -0.756 1.00 96.62 218 ILE A C 1
ATOM 1701 O O . ILE A 1 218 ? -0.894 11.616 -0.855 1.00 96.62 218 ILE A O 1
ATOM 1705 N N . ALA A 1 219 ? -0.116 9.878 0.356 1.00 94.75 219 ALA A N 1
ATOM 1706 C CA . ALA A 1 219 ? 0.128 10.627 1.572 1.00 94.75 219 ALA A CA 1
ATOM 1707 C C . ALA A 1 219 ? 1.617 10.579 1.931 1.00 94.75 219 ALA A C 1
ATOM 1709 O O . ALA A 1 219 ? 2.224 9.507 1.850 1.00 94.75 219 ALA A O 1
ATOM 1710 N N . PRO A 1 220 ? 2.223 11.707 2.331 1.00 92.75 220 PRO A N 1
ATOM 1711 C CA . PRO A 1 220 ? 3.590 11.700 2.832 1.00 92.75 220 PRO A CA 1
ATOM 1712 C C . PRO A 1 220 ? 3.705 10.838 4.103 1.00 92.75 220 PRO A C 1
ATOM 1714 O O . PRO A 1 220 ? 2.738 10.684 4.856 1.00 92.75 220 PRO A O 1
ATOM 1717 N N . SER A 1 221 ? 4.885 10.258 4.334 1.00 89.62 221 SER A N 1
ATOM 1718 C CA . SER A 1 221 ? 5.205 9.428 5.504 1.00 89.62 221 SER A CA 1
ATOM 1719 C C . SER A 1 221 ? 6.677 9.579 5.888 1.00 89.62 221 SER A C 1
ATOM 1721 O O . SER A 1 221 ? 7.543 9.793 5.045 1.00 89.62 221 SER A O 1
ATOM 1723 N N . ARG A 1 222 ? 6.995 9.455 7.176 1.00 85.25 222 ARG A N 1
ATOM 1724 C CA . ARG A 1 222 ? 8.367 9.614 7.689 1.00 85.25 222 ARG A CA 1
ATOM 1725 C C . ARG A 1 222 ? 9.036 8.248 7.907 1.00 85.25 222 ARG A C 1
ATOM 1727 O O . ARG A 1 222 ? 8.368 7.251 8.146 1.00 85.25 222 ARG A O 1
ATOM 1734 N N . LEU A 1 223 ? 10.364 8.191 7.837 1.00 72.94 223 LEU A N 1
ATOM 1735 C CA . LEU A 1 223 ? 11.143 6.946 7.971 1.00 72.94 223 LEU A CA 1
ATOM 1736 C C . LEU A 1 223 ? 11.500 6.590 9.430 1.00 72.94 223 LEU A C 1
ATOM 1738 O O . LEU A 1 223 ? 12.030 5.514 9.670 1.00 72.94 223 LEU A O 1
ATOM 1742 N N . SER A 1 224 ? 11.171 7.463 10.395 1.00 64.06 224 SER A N 1
ATOM 1743 C CA . SER A 1 224 ? 11.527 7.390 11.829 1.00 64.06 224 SER A CA 1
ATOM 1744 C C . SER A 1 224 ? 12.880 8.017 12.214 1.00 64.06 224 SER A C 1
ATOM 1746 O O . SER A 1 224 ? 13.826 8.031 11.435 1.00 64.06 224 SER A O 1
ATOM 1748 N N . ARG A 1 225 ? 12.955 8.459 13.486 1.00 51.88 225 ARG A N 1
ATOM 1749 C CA . ARG A 1 225 ? 14.136 8.709 14.357 1.00 51.88 225 ARG A CA 1
ATOM 1750 C C . ARG A 1 225 ? 14.773 10.078 14.571 1.00 51.88 225 ARG A C 1
ATOM 1752 O O . ARG A 1 225 ? 15.646 10.144 15.434 1.00 51.88 225 ARG A O 1
ATOM 1759 N N . ALA A 1 226 ? 14.316 11.174 13.988 1.00 47.44 226 ALA A N 1
ATOM 1760 C CA . ALA A 1 226 ? 14.647 12.471 14.582 1.00 47.44 226 ALA A CA 1
ATOM 1761 C C . ALA A 1 226 ? 13.469 12.931 15.449 1.00 47.44 226 ALA A C 1
ATOM 1763 O O . ALA A 1 226 ? 12.548 13.559 14.921 1.00 47.44 226 ALA A O 1
ATOM 1764 N N . PRO A 1 227 ? 13.442 12.657 16.774 1.00 49.53 227 PRO A N 1
ATOM 1765 C CA . PRO A 1 227 ? 12.740 13.588 17.635 1.00 49.53 227 PRO A CA 1
ATOM 1766 C C . PRO A 1 227 ? 13.380 14.941 17.329 1.00 49.53 227 PRO A C 1
ATOM 1768 O O . PRO A 1 227 ? 14.589 15.104 17.495 1.00 49.53 227 PRO A O 1
ATOM 1771 N N . LEU A 1 228 ? 12.596 15.890 16.820 1.00 51.69 228 LEU A N 1
ATOM 1772 C CA . LEU A 1 228 ? 12.963 17.298 16.878 1.00 51.69 228 LEU A CA 1
ATOM 1773 C C . LEU A 1 228 ? 13.076 17.610 18.375 1.00 51.69 228 LEU A C 1
ATOM 1775 O O . LEU A 1 228 ? 12.114 18.015 19.015 1.00 51.69 228 LEU A O 1
ATOM 1779 N N . SER A 1 229 ? 14.219 17.282 18.985 1.00 43.38 229 SER A N 1
ATOM 1780 C CA . SER A 1 229 ? 14.421 17.364 20.433 1.00 43.38 229 SER A CA 1
ATOM 1781 C C . SER A 1 229 ? 14.681 18.804 20.881 1.00 43.38 229 SER A C 1
ATOM 1783 O O . SER A 1 229 ? 15.105 19.038 22.011 1.00 43.38 229 SER A O 1
ATOM 1785 N N . GLY A 1 230 ? 14.431 19.777 20.008 1.00 50.25 230 GLY A N 1
ATOM 1786 C CA . GLY A 1 230 ? 14.404 21.192 20.319 1.00 50.25 230 GLY A CA 1
ATOM 1787 C C . GLY A 1 230 ? 12.984 21.711 20.154 1.00 50.25 230 GLY A C 1
ATOM 1788 O O . GLY A 1 230 ? 12.328 21.414 19.164 1.00 50.25 230 GLY A O 1
ATOM 1789 N N . LYS A 1 231 ? 12.532 22.530 21.107 1.00 50.59 231 LYS A N 1
ATOM 1790 C CA . LYS A 1 231 ? 11.279 23.312 21.097 1.00 50.59 231 LYS A CA 1
ATOM 1791 C C . LYS A 1 231 ? 11.104 24.250 19.886 1.00 50.59 231 LYS A C 1
ATOM 1793 O O . LYS A 1 231 ? 10.217 25.098 19.909 1.00 50.59 231 LYS A O 1
ATOM 1798 N N . GLU A 1 232 ? 11.925 24.142 18.849 1.00 46.81 232 GLU A N 1
ATOM 1799 C CA . GLU A 1 232 ? 11.721 24.883 17.616 1.00 46.81 232 GLU A CA 1
ATOM 1800 C C . GLU A 1 232 ? 10.585 24.231 16.836 1.00 46.81 232 GLU A C 1
ATOM 1802 O O . GLU A 1 232 ? 10.760 23.320 16.028 1.00 46.81 232 GLU A O 1
ATOM 1807 N N . THR A 1 233 ? 9.384 24.744 17.089 1.00 51.75 233 THR A N 1
ATOM 1808 C CA . THR A 1 233 ? 8.264 24.710 16.156 1.00 51.75 233 THR A CA 1
ATOM 1809 C C . THR A 1 233 ? 8.650 25.511 14.914 1.00 51.75 233 THR A C 1
ATOM 1811 O O . THR A 1 233 ? 8.118 26.592 14.668 1.00 51.75 233 THR A O 1
ATOM 1814 N N . VAL A 1 234 ? 9.614 25.019 14.134 1.00 52.06 234 VAL A N 1
ATOM 1815 C CA . VAL A 1 234 ? 9.715 25.434 12.740 1.00 52.06 234 VAL A CA 1
ATOM 1816 C C . VAL A 1 234 ? 8.385 25.012 12.144 1.00 52.06 234 VAL A C 1
ATOM 1818 O O . VAL A 1 234 ? 8.069 23.820 12.119 1.00 52.06 234 VAL A O 1
ATOM 1821 N N . SER A 1 235 ? 7.563 25.991 11.769 1.00 56.53 235 SER A N 1
ATOM 1822 C CA . SER A 1 235 ? 6.331 25.751 11.033 1.00 56.53 235 SER A CA 1
ATOM 1823 C C . SER A 1 235 ? 6.735 25.116 9.710 1.00 56.53 235 SER A C 1
ATOM 1825 O O . SER A 1 235 ? 7.068 25.809 8.746 1.00 56.53 235 SER A O 1
ATOM 1827 N N . LEU A 1 236 ? 6.814 23.787 9.697 1.00 60.34 236 LEU A N 1
ATOM 1828 C CA . LEU A 1 236 ? 6.996 23.043 8.469 1.00 60.34 236 LEU A CA 1
ATOM 1829 C C . LEU A 1 236 ? 5.839 23.440 7.543 1.00 60.34 236 LEU A C 1
ATOM 1831 O O . LEU A 1 236 ? 4.718 23.621 8.031 1.00 60.34 236 LEU A O 1
ATOM 1835 N N . PRO A 1 237 ? 6.099 23.625 6.239 1.00 64.12 237 PRO A N 1
ATOM 1836 C CA . PRO A 1 237 ? 5.029 23.850 5.281 1.00 64.12 237 PRO A CA 1
ATOM 1837 C C . PRO A 1 237 ? 3.974 22.759 5.463 1.00 64.12 237 PRO A C 1
ATOM 1839 O O . PRO A 1 237 ? 4.336 21.599 5.675 1.00 64.12 237 PRO A O 1
ATOM 1842 N N . GLU A 1 238 ? 2.694 23.128 5.404 1.00 68.62 238 GLU A N 1
ATOM 1843 C CA . GLU A 1 238 ? 1.604 22.158 5.490 1.00 68.62 238 GLU A CA 1
ATOM 1844 C C . GLU A 1 238 ? 1.855 21.030 4.485 1.00 68.62 238 GLU A C 1
ATOM 1846 O O . GLU A 1 238 ? 2.029 21.262 3.284 1.00 68.62 238 GLU A O 1
ATOM 1851 N N . GLU A 1 239 ? 1.948 19.803 4.993 1.00 78.25 239 GLU A N 1
ATOM 1852 C CA . GLU A 1 239 ? 2.251 18.653 4.159 1.00 78.25 239 GLU A CA 1
ATOM 1853 C C . GLU A 1 239 ? 1.010 18.303 3.334 1.00 78.25 239 GLU A C 1
ATOM 1855 O O . GLU A 1 239 ? -0.012 17.861 3.853 1.00 78.25 239 GLU A O 1
ATOM 1860 N N . THR A 1 240 ? 1.078 18.544 2.025 1.00 87.31 240 THR A N 1
ATOM 1861 C CA . THR A 1 240 ? -0.046 18.291 1.119 1.00 87.31 240 THR A CA 1
ATOM 1862 C C . THR A 1 240 ? -0.130 16.817 0.754 1.00 87.31 240 THR A C 1
ATOM 1864 O O . THR A 1 240 ? 0.894 16.186 0.517 1.00 87.31 240 THR A O 1
ATOM 1867 N N . MET A 1 241 ? -1.342 16.284 0.615 1.00 93.44 241 MET A N 1
ATOM 1868 C CA . MET A 1 241 ? -1.570 14.987 -0.028 1.00 93.44 241 MET A CA 1
ATOM 1869 C C . MET A 1 241 ? -1.759 15.152 -1.538 1.00 93.44 241 MET A C 1
ATOM 1871 O O . MET A 1 241 ? -2.080 16.239 -2.033 1.00 93.44 241 MET A O 1
ATOM 1875 N N . TRP A 1 242 ? -1.609 14.057 -2.281 1.00 95.81 242 TRP A N 1
ATOM 1876 C CA . TRP A 1 242 ? -1.806 14.043 -3.727 1.00 95.81 242 TRP A CA 1
ATOM 1877 C C . TRP A 1 242 ? -2.816 12.989 -4.152 1.00 95.81 242 TRP A C 1
ATOM 1879 O O . TRP A 1 242 ? -2.927 11.913 -3.569 1.00 95.81 242 TRP A O 1
ATOM 1889 N N . LYS A 1 243 ? -3.522 13.298 -5.234 1.00 97.06 243 LYS A N 1
ATOM 1890 C CA . LYS A 1 243 ? -4.382 12.376 -5.963 1.00 97.06 243 LYS A CA 1
ATOM 1891 C C . LYS A 1 243 ? -3.740 12.106 -7.319 1.00 97.06 243 LYS A C 1
ATOM 1893 O O . LYS A 1 243 ? -3.524 13.040 -8.091 1.00 97.06 243 LYS A O 1
ATOM 1898 N N . LEU A 1 244 ? -3.436 10.842 -7.600 1.00 98.00 244 LEU A N 1
ATOM 1899 C CA . LEU A 1 244 ? -2.851 10.397 -8.864 1.00 98.00 244 LEU A CA 1
ATOM 1900 C C . LEU A 1 244 ? -3.900 9.619 -9.656 1.00 98.00 244 LEU A C 1
ATOM 1902 O O . LEU A 1 244 ? -4.317 8.547 -9.230 1.00 98.00 244 LEU A O 1
ATOM 1906 N N . SER A 1 245 ? -4.318 10.151 -10.801 1.00 98.19 245 SER A N 1
ATOM 1907 C CA . SER A 1 245 ? -5.239 9.475 -11.725 1.00 98.19 245 SER A CA 1
ATOM 1908 C C . SER A 1 245 ? -4.455 8.927 -12.912 1.00 98.19 245 SER A C 1
ATOM 1910 O O . SER A 1 245 ? -3.691 9.672 -13.523 1.00 98.19 245 SER A O 1
ATOM 1912 N N . VAL A 1 246 ? -4.623 7.651 -13.249 1.00 97.75 246 VAL A N 1
ATOM 1913 C CA . VAL A 1 246 ? -3.852 6.974 -14.306 1.00 97.75 246 VAL A CA 1
ATOM 1914 C C . VAL A 1 246 ? -4.782 6.563 -15.446 1.00 97.75 246 VAL A C 1
ATOM 1916 O O . VAL A 1 246 ? -5.875 6.063 -15.209 1.00 97.75 246 VAL A O 1
ATOM 1919 N N . SER A 1 247 ? -4.375 6.789 -16.696 1.00 97.62 247 SER A N 1
ATOM 1920 C CA . SER A 1 247 ? -5.153 6.352 -17.863 1.00 97.62 247 SER A CA 1
ATOM 1921 C C . SER A 1 247 ? -5.157 4.826 -17.972 1.00 97.62 247 SER A C 1
ATOM 1923 O O . SER A 1 247 ? -4.159 4.187 -17.660 1.00 97.62 247 SER A O 1
ATOM 1925 N N . LYS A 1 248 ? -6.257 4.228 -18.441 1.00 95.94 248 LYS A N 1
ATOM 1926 C CA . LYS A 1 248 ? -6.343 2.781 -18.715 1.00 95.94 248 LYS A CA 1
ATOM 1927 C C . LYS A 1 248 ? -5.679 2.380 -20.030 1.00 95.94 248 LYS A C 1
ATOM 1929 O O . LYS A 1 248 ? -5.274 1.234 -20.187 1.00 95.94 248 LYS A O 1
ATOM 1934 N N . GLU A 1 249 ? -5.614 3.298 -20.984 1.00 95.81 249 GLU A N 1
ATOM 1935 C CA . GLU A 1 249 ? -5.201 2.994 -22.358 1.00 95.81 249 GLU A CA 1
ATOM 1936 C C . GLU A 1 249 ? -3.700 3.193 -22.541 1.00 95.81 249 GLU A C 1
ATOM 1938 O O . GLU A 1 249 ? -3.018 2.383 -23.167 1.00 95.81 249 GLU A O 1
ATOM 1943 N N . GLU A 1 250 ? -3.170 4.245 -21.922 1.00 96.50 250 GLU A N 1
ATOM 1944 C CA . GLU A 1 250 ? -1.779 4.651 -22.061 1.00 96.50 250 GLU A CA 1
ATOM 1945 C C . GLU A 1 250 ? -1.123 4.819 -20.686 1.00 96.50 250 GLU A C 1
ATOM 1947 O O . GLU A 1 250 ? -1.799 5.184 -19.721 1.00 96.50 250 GLU A O 1
ATOM 1952 N N . PRO A 1 251 ? 0.204 4.615 -20.574 1.00 95.31 251 PRO A N 1
ATOM 1953 C CA . PRO A 1 251 ? 0.961 4.892 -19.359 1.00 95.31 251 PRO A CA 1
ATOM 1954 C C . PRO A 1 251 ? 1.119 6.4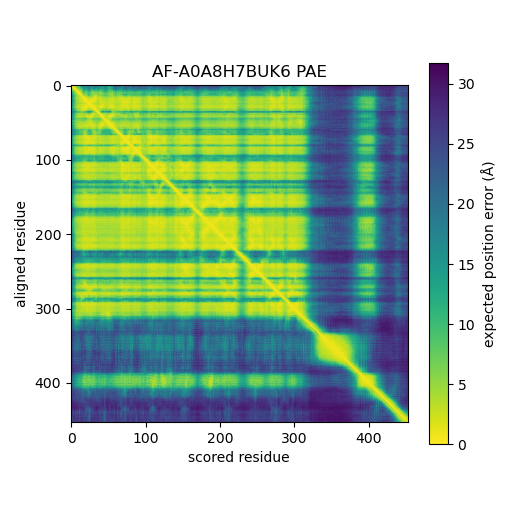12 -19.182 1.00 95.31 251 PRO A C 1
ATOM 1956 O O . PRO A 1 251 ? 2.202 6.970 -19.331 1.00 95.31 251 PRO A O 1
ATOM 1959 N N . ARG A 1 252 ? 0.009 7.097 -18.907 1.00 97.19 252 ARG A N 1
ATOM 1960 C CA . ARG A 1 252 ? -0.076 8.530 -18.617 1.00 97.19 252 ARG A CA 1
ATOM 1961 C C . ARG A 1 252 ? -0.841 8.728 -17.323 1.00 97.19 252 ARG A C 1
ATOM 1963 O O . ARG A 1 252 ? -1.769 7.978 -17.018 1.00 97.19 252 ARG A O 1
ATOM 1970 N N . CYS A 1 253 ? -0.479 9.761 -16.578 1.00 97.81 253 CYS A N 1
ATOM 1971 C CA . CYS A 1 253 ? -1.145 10.087 -15.330 1.00 97.81 253 CYS A CA 1
ATOM 1972 C C . CYS A 1 253 ? -1.297 11.594 -15.141 1.00 97.81 253 CYS A C 1
ATOM 1974 O O . CYS A 1 253 ? -0.525 12.383 -15.681 1.00 97.81 253 CYS A O 1
ATOM 1976 N N . ASN A 1 254 ? -2.276 11.969 -14.329 1.00 98.06 254 ASN A N 1
ATOM 1977 C CA . ASN A 1 254 ? -2.480 13.323 -13.847 1.00 98.06 254 ASN A CA 1
ATOM 1978 C C . ASN A 1 254 ? -2.320 13.335 -12.324 1.00 98.06 254 ASN A C 1
ATOM 1980 O O . ASN A 1 254 ? -2.988 12.567 -11.625 1.00 98.06 254 ASN A O 1
ATOM 1984 N N . LEU A 1 255 ? -1.435 14.193 -11.822 1.00 97.69 255 LEU A N 1
ATOM 1985 C CA . LEU A 1 255 ? -1.190 14.377 -10.398 1.00 97.69 255 LEU A CA 1
ATOM 1986 C C . LEU A 1 255 ? -1.768 15.722 -9.969 1.00 97.69 255 LEU A C 1
ATOM 1988 O O . LEU A 1 255 ? -1.291 16.777 -10.379 1.00 97.69 255 LEU A O 1
ATOM 1992 N N . SER A 1 256 ? -2.774 15.681 -9.105 1.00 96.75 256 SER A N 1
ATOM 1993 C CA . SER A 1 256 ? -3.381 16.872 -8.515 1.00 96.75 256 SER A CA 1
ATOM 1994 C C . SER A 1 256 ? -3.102 16.916 -7.020 1.00 96.75 256 SER A C 1
ATOM 1996 O O . SER A 1 256 ? -3.222 15.897 -6.336 1.00 96.75 256 SER A O 1
ATOM 1998 N N . ARG A 1 257 ? -2.760 18.096 -6.501 1.00 93.81 257 ARG A N 1
ATOM 1999 C CA . ARG A 1 257 ? -2.659 18.320 -5.054 1.00 93.81 257 ARG A CA 1
ATOM 2000 C C . ARG A 1 257 ? -4.056 18.358 -4.450 1.00 93.81 257 ARG A C 1
ATOM 2002 O O . ARG A 1 257 ? -4.972 18.927 -5.041 1.00 93.81 257 ARG A O 1
ATOM 2009 N N . ILE A 1 258 ? -4.200 17.770 -3.275 1.00 93.06 258 ILE A N 1
ATOM 2010 C CA . ILE A 1 258 ? -5.388 17.928 -2.446 1.00 93.06 258 ILE A CA 1
ATOM 2011 C C . ILE A 1 258 ? -5.135 19.157 -1.572 1.00 93.06 258 ILE A C 1
ATOM 2013 O O . ILE A 1 258 ? -4.032 19.314 -1.043 1.00 93.06 258 ILE A O 1
ATOM 2017 N N . ALA A 1 259 ? -6.123 20.057 -1.499 1.00 84.25 259 ALA A N 1
ATOM 2018 C CA . ALA A 1 259 ? -6.057 21.264 -0.675 1.00 84.25 259 ALA A CA 1
ATOM 2019 C C . ALA A 1 259 ? -5.597 20.912 0.748 1.00 84.25 259 ALA A C 1
ATOM 2021 O O . ALA A 1 259 ? -5.879 19.797 1.193 1.00 84.25 259 ALA A O 1
ATOM 2022 N N . PRO A 1 260 ? -4.874 21.815 1.434 1.00 68.56 260 PRO A N 1
ATOM 2023 C CA . PRO A 1 260 ? -4.271 21.506 2.718 1.00 68.56 260 PRO A CA 1
ATOM 2024 C C . PRO A 1 260 ? -5.323 20.944 3.665 1.00 68.56 260 PRO A C 1
ATOM 2026 O O . PRO A 1 260 ? -6.343 21.568 3.956 1.00 68.56 260 PRO A O 1
ATOM 2029 N N . VAL A 1 261 ? -5.068 19.718 4.093 1.00 70.81 261 VAL A N 1
ATOM 2030 C CA . VAL A 1 261 ? -5.818 19.064 5.150 1.00 70.81 261 VAL A CA 1
ATOM 2031 C C . VAL A 1 261 ? -4.847 18.955 6.305 1.00 70.81 261 VAL A C 1
ATOM 2033 O O . VAL A 1 261 ? -3.668 18.685 6.076 1.00 70.81 261 VAL A O 1
ATOM 2036 N N . SER A 1 262 ? -5.314 19.197 7.529 1.00 76.06 262 SER A N 1
ATOM 2037 C CA . SER A 1 262 ? -4.496 18.982 8.720 1.00 76.06 262 SER A CA 1
ATOM 2038 C C . SER A 1 262 ? -4.142 17.494 8.793 1.00 76.06 262 SER A C 1
ATOM 2040 O O . SER A 1 262 ? -4.924 16.670 9.255 1.00 76.06 262 SER A O 1
ATOM 2042 N N . TYR A 1 263 ? -3.000 17.144 8.212 1.00 81.00 263 TYR A N 1
ATOM 2043 C CA . TYR A 1 263 ? -2.447 15.806 8.162 1.00 81.00 263 TYR A CA 1
ATOM 2044 C C . TYR A 1 263 ? -1.031 15.891 8.688 1.00 81.00 263 TYR A C 1
ATOM 2046 O O . TYR A 1 263 ? -0.192 16.626 8.163 1.00 81.00 263 TYR A O 1
ATOM 2054 N N . ARG A 1 264 ? -0.767 15.119 9.734 1.00 83.00 264 ARG A N 1
ATOM 2055 C CA . ARG A 1 264 ? 0.569 14.960 10.274 1.00 83.00 264 ARG A CA 1
ATOM 2056 C C . ARG A 1 264 ? 1.095 13.609 9.805 1.00 83.00 264 ARG A C 1
ATOM 2058 O O . ARG A 1 264 ? 0.566 12.585 10.227 1.00 83.00 264 ARG A O 1
ATOM 2065 N N . PRO A 1 265 ? 2.123 13.567 8.948 1.00 79.94 265 PRO A N 1
ATOM 2066 C CA . PRO A 1 265 ? 2.700 12.301 8.536 1.00 79.94 265 PRO A CA 1
ATOM 2067 C C . PRO A 1 265 ? 3.272 11.573 9.735 1.00 79.94 265 PRO A C 1
ATOM 2069 O O . PRO A 1 265 ? 4.097 12.113 10.481 1.00 79.94 265 PRO A O 1
ATOM 2072 N N . VAL A 1 266 ? 2.871 10.318 9.872 1.00 80.38 266 VAL A N 1
ATOM 2073 C CA . VAL A 1 266 ? 3.347 9.453 10.941 1.00 80.38 266 VAL A CA 1
ATOM 2074 C C . VAL A 1 266 ? 4.352 8.471 10.357 1.00 80.38 266 VAL A C 1
ATOM 2076 O O . VAL A 1 266 ? 4.140 7.902 9.287 1.00 80.38 266 VAL A O 1
ATOM 2079 N N . ALA A 1 267 ? 5.489 8.313 11.034 1.00 80.88 267 ALA A N 1
ATOM 2080 C CA . ALA A 1 267 ? 6.547 7.444 10.547 1.00 80.88 267 ALA A CA 1
ATOM 2081 C C . ALA A 1 267 ? 6.154 5.971 10.637 1.00 80.88 267 ALA A C 1
ATOM 2083 O O . ALA A 1 267 ? 5.687 5.552 11.690 1.00 80.88 267 ALA A O 1
ATOM 2084 N N . GLY A 1 268 ? 6.346 5.197 9.565 1.00 80.94 268 GLY A N 1
ATOM 2085 C CA . GLY A 1 268 ? 6.027 3.763 9.540 1.00 80.94 268 GLY A CA 1
ATOM 2086 C C . GLY A 1 268 ? 4.532 3.421 9.635 1.00 80.94 268 GLY A C 1
ATOM 2087 O O . GLY A 1 268 ? 4.188 2.277 9.940 1.00 80.94 268 GLY A O 1
ATOM 2088 N N . ALA A 1 269 ? 3.647 4.393 9.390 1.00 88.19 269 ALA A N 1
ATOM 2089 C CA . ALA A 1 269 ? 2.213 4.157 9.260 1.00 88.19 269 ALA A CA 1
ATOM 2090 C C . ALA A 1 269 ? 1.880 3.393 7.971 1.00 88.19 269 ALA A C 1
ATOM 2092 O O . ALA A 1 269 ? 2.644 3.420 7.003 1.00 88.19 269 ALA A O 1
ATOM 2093 N N . SER A 1 270 ? 0.712 2.756 7.949 1.00 91.75 270 SER A N 1
ATOM 2094 C CA . SER A 1 270 ? 0.140 2.119 6.764 1.00 91.75 270 SER A CA 1
ATOM 2095 C C . SER A 1 270 ? -1.132 2.835 6.320 1.00 91.75 270 SER A C 1
ATOM 2097 O O . SER A 1 270 ? -1.807 3.494 7.114 1.00 91.75 270 SER A O 1
ATOM 2099 N N . MET A 1 271 ? -1.463 2.697 5.037 1.00 94.31 271 MET A N 1
ATOM 2100 C CA . MET A 1 271 ? -2.667 3.253 4.433 1.00 94.31 271 MET A CA 1
ATOM 2101 C C . MET A 1 271 ? -3.342 2.186 3.573 1.00 94.31 271 MET A C 1
ATOM 2103 O O . MET A 1 271 ? -2.706 1.606 2.696 1.00 94.31 271 MET A O 1
ATOM 2107 N N . THR A 1 272 ? -4.625 1.920 3.809 1.00 94.69 272 THR A N 1
ATOM 2108 C CA . THR A 1 272 ? -5.380 0.926 3.033 1.00 94.69 272 THR A CA 1
ATOM 2109 C C . THR A 1 272 ? -6.838 1.331 2.849 1.00 94.69 272 THR A C 1
ATOM 2111 O O . THR A 1 272 ? -7.384 2.104 3.634 1.00 94.69 272 THR A O 1
ATOM 2114 N N . THR A 1 273 ? -7.486 0.796 1.819 1.00 94.12 273 THR A N 1
ATOM 2115 C CA . THR A 1 273 ? -8.889 1.083 1.498 1.00 94.12 273 THR A CA 1
ATOM 2116 C C . THR A 1 273 ? -9.770 -0.050 2.015 1.00 94.12 273 THR A C 1
ATOM 2118 O O . THR A 1 273 ? -9.613 -1.182 1.572 1.00 94.12 273 THR A O 1
ATOM 2121 N N . ILE A 1 274 ? -10.700 0.234 2.934 1.00 89.75 274 ILE A N 1
ATOM 2122 C CA . ILE A 1 274 ? -11.573 -0.792 3.546 1.00 89.75 274 ILE A CA 1
ATOM 2123 C C . ILE A 1 274 ? -12.828 -1.025 2.711 1.00 89.75 274 ILE A C 1
ATOM 2125 O O . ILE A 1 274 ? -13.152 -2.157 2.350 1.00 89.75 274 ILE A O 1
ATOM 2129 N N . PHE A 1 275 ? -13.532 0.062 2.406 1.00 85.69 275 PHE A N 1
ATOM 2130 C CA . PHE A 1 275 ? -14.697 0.052 1.535 1.00 85.69 275 PHE A CA 1
ATOM 2131 C C . PHE A 1 275 ? -14.265 0.623 0.205 1.00 85.69 275 PHE A C 1
ATOM 2133 O O . PHE A 1 275 ? -13.840 1.782 0.139 1.00 85.69 275 PHE A O 1
ATOM 2140 N N . LYS A 1 276 ? -14.345 -0.215 -0.832 1.00 77.94 276 LYS A N 1
ATOM 2141 C CA . LYS A 1 276 ? -13.980 0.170 -2.189 1.00 77.94 276 LYS A CA 1
ATOM 2142 C C . LYS A 1 276 ? -14.660 1.500 -2.525 1.00 77.94 276 LYS A C 1
ATOM 2144 O O . LYS A 1 276 ? -15.873 1.632 -2.394 1.00 77.94 276 LYS A O 1
ATOM 2149 N N . ASP A 1 277 ? -13.838 2.475 -2.892 1.00 82.81 277 ASP A N 1
ATOM 2150 C CA . ASP A 1 277 ? -14.232 3.814 -3.332 1.00 82.81 277 ASP A CA 1
ATOM 2151 C C . ASP A 1 277 ? -14.892 4.719 -2.276 1.00 82.81 277 ASP A C 1
ATOM 2153 O O . ASP A 1 277 ? -15.404 5.782 -2.619 1.00 82.81 277 ASP A O 1
ATOM 2157 N N . GLN A 1 278 ? -14.865 4.351 -0.990 1.00 89.06 278 GLN A N 1
ATOM 2158 C CA . GLN A 1 278 ? -15.540 5.128 0.060 1.00 89.06 278 GLN A CA 1
ATOM 2159 C C . GLN A 1 278 ? -14.611 5.565 1.188 1.00 89.06 278 GLN A C 1
ATOM 2161 O O . GLN A 1 278 ? -14.671 6.720 1.615 1.00 89.06 278 GLN A O 1
ATOM 2166 N N . LEU A 1 279 ? -13.753 4.664 1.674 1.00 93.00 279 LEU A N 1
ATOM 2167 C CA . LEU A 1 279 ? -13.028 4.887 2.921 1.00 93.00 279 LEU A CA 1
ATOM 2168 C C . LEU A 1 279 ? -11.590 4.382 2.858 1.00 93.00 279 LEU A C 1
ATOM 2170 O O . LEU A 1 279 ? -11.349 3.184 2.685 1.00 93.00 279 LEU A O 1
ATOM 2174 N N . VAL A 1 280 ? -10.653 5.294 3.101 1.00 94.69 280 VAL A N 1
ATOM 2175 C CA . VAL A 1 280 ? -9.245 4.977 3.345 1.00 94.69 280 VAL A CA 1
ATOM 2176 C C . VAL A 1 280 ? -8.958 5.105 4.832 1.00 94.69 280 VAL A C 1
ATOM 2178 O O . VAL A 1 280 ? -9.392 6.056 5.480 1.00 94.69 280 VAL A O 1
ATOM 2181 N N . VAL A 1 281 ? -8.220 4.144 5.370 1.00 93.38 281 VAL A N 1
ATOM 2182 C CA . VAL A 1 281 ? -7.766 4.135 6.755 1.00 93.38 281 VAL A CA 1
ATOM 2183 C C . VAL A 1 281 ? -6.264 4.316 6.794 1.00 93.38 281 VAL A C 1
ATOM 2185 O O . VAL A 1 281 ? -5.522 3.606 6.117 1.00 93.38 281 VAL A O 1
ATOM 2188 N N . PHE A 1 282 ? -5.847 5.271 7.611 1.00 93.06 282 PHE A N 1
ATOM 2189 C CA . PHE A 1 282 ? -4.469 5.513 7.997 1.00 93.06 282 PHE A CA 1
ATOM 2190 C C . PHE A 1 282 ? -4.296 4.910 9.378 1.00 93.06 282 PHE A C 1
ATOM 2192 O O . PHE A 1 282 ? -5.085 5.221 10.269 1.00 93.06 282 PHE A O 1
ATOM 2199 N N . TYR A 1 283 ? -3.307 4.043 9.555 1.00 90.44 283 TYR A N 1
ATOM 2200 C CA . TYR A 1 283 ? -3.115 3.345 10.818 1.00 90.44 283 TYR A CA 1
ATOM 2201 C C . TYR A 1 283 ? -1.646 3.290 11.227 1.00 90.44 283 TYR A C 1
ATOM 2203 O O . TYR A 1 283 ? -0.762 2.988 10.423 1.00 90.44 283 TYR A O 1
ATOM 2211 N N . GLY A 1 284 ? -1.420 3.503 12.519 1.00 86.94 284 GLY A N 1
ATOM 2212 C CA . GLY A 1 284 ? -0.153 3.302 13.195 1.00 86.94 284 GLY A CA 1
ATOM 2213 C C . GLY A 1 284 ? 0.857 4.424 12.999 1.00 86.94 284 GLY A C 1
ATOM 2214 O O . GLY A 1 284 ? 0.530 5.573 12.724 1.00 86.94 284 GLY A O 1
ATOM 2215 N N . GLY A 1 285 ? 2.109 4.023 13.172 1.00 84.38 285 GLY A N 1
ATOM 2216 C CA . GLY A 1 285 ? 3.314 4.825 13.144 1.00 84.38 285 GLY A CA 1
ATOM 2217 C C . GLY A 1 285 ? 3.944 5.045 14.524 1.00 84.38 285 GLY A C 1
ATOM 2218 O O . GLY A 1 285 ? 3.528 4.422 15.497 1.00 84.38 285 GLY A O 1
ATOM 2219 N N . ASP A 1 286 ? 5.005 5.853 14.592 1.00 77.62 286 ASP A N 1
ATOM 2220 C CA . ASP A 1 286 ? 5.894 5.957 15.767 1.00 77.62 286 ASP A CA 1
ATOM 2221 C C . ASP A 1 286 ? 5.437 6.858 16.918 1.00 77.62 286 ASP A C 1
ATOM 2223 O O . ASP A 1 286 ? 6.004 6.796 18.011 1.00 77.62 286 ASP A O 1
ATOM 2227 N N . TYR A 1 287 ? 4.462 7.735 16.696 1.00 68.25 287 TYR A N 1
ATOM 2228 C CA . TYR A 1 287 ? 4.071 8.724 17.699 1.00 68.25 287 TYR A CA 1
ATOM 2229 C C . TYR A 1 287 ? 2.919 8.208 18.557 1.00 68.25 287 TYR A C 1
ATOM 2231 O O . TYR A 1 287 ? 1.993 7.602 18.049 1.00 68.25 287 TYR A O 1
ATOM 2239 N N . VAL A 1 288 ? 2.925 8.486 19.862 1.00 61.69 288 VAL A N 1
ATOM 2240 C CA . VAL A 1 288 ? 1.850 8.086 20.803 1.00 61.69 288 VAL A CA 1
ATOM 2241 C C . VAL A 1 288 ? 0.624 9.023 20.707 1.00 61.69 288 VAL A C 1
ATOM 2243 O O . VAL A 1 288 ? -0.227 9.049 21.591 1.00 61.69 288 VAL A O 1
ATOM 2246 N N . ASP A 1 289 ? 0.525 9.820 19.644 1.00 64.38 289 ASP A N 1
ATOM 2247 C CA . ASP A 1 289 ? -0.476 10.879 19.534 1.00 64.38 289 ASP A CA 1
ATOM 2248 C C . ASP A 1 289 ? -1.816 10.358 18.979 1.00 64.38 289 ASP A C 1
ATOM 2250 O O . ASP A 1 289 ? -1.973 9.189 18.608 1.00 64.38 289 ASP A O 1
ATOM 2254 N N . GLN A 1 290 ? -2.819 11.240 18.955 1.00 59.53 290 GLN A N 1
ATOM 2255 C CA . GLN A 1 290 ? -4.190 10.916 18.546 1.00 59.53 290 GLN A CA 1
ATOM 2256 C C . GLN A 1 290 ? -4.327 10.555 17.056 1.00 59.53 290 GLN A C 1
ATOM 2258 O O . GLN A 1 290 ? -5.340 9.991 16.649 1.00 59.53 290 GLN A O 1
ATOM 2263 N N . ASP A 1 291 ? -3.275 10.797 16.275 1.00 66.50 291 ASP A N 1
ATOM 2264 C CA . ASP A 1 291 ? -3.258 10.687 14.814 1.00 66.50 291 ASP A CA 1
ATOM 2265 C C . ASP A 1 291 ? -2.918 9.272 14.309 1.00 66.50 291 ASP A C 1
ATOM 2267 O O . ASP A 1 291 ? -2.677 9.063 13.123 1.00 66.50 291 ASP A O 1
ATOM 2271 N N . ASN A 1 292 ? -2.900 8.279 15.202 1.00 78.19 292 ASN A N 1
ATOM 2272 C CA . ASN A 1 292 ? -2.557 6.893 14.870 1.00 78.19 292 ASN A CA 1
ATOM 2273 C C . ASN A 1 292 ? -3.679 6.112 14.172 1.00 78.19 292 ASN A C 1
ATOM 2275 O O . ASN A 1 292 ? -3.452 4.987 13.728 1.00 78.19 292 ASN A O 1
ATOM 2279 N N . LEU A 1 293 ? -4.893 6.659 14.108 1.00 86.88 293 LEU A N 1
ATOM 2280 C CA . LEU A 1 293 ? -5.982 6.103 13.313 1.00 86.88 293 LEU A CA 1
ATOM 2281 C C . LEU A 1 293 ? -6.800 7.250 12.723 1.00 86.88 293 LEU A C 1
ATOM 2283 O O . LEU A 1 293 ? -7.531 7.926 13.445 1.00 86.88 293 LEU A O 1
ATOM 2287 N N . LEU A 1 294 ? -6.694 7.449 11.412 1.00 90.44 294 LEU A N 1
ATOM 2288 C CA . LEU A 1 294 ? -7.450 8.469 10.689 1.00 90.44 294 LEU A CA 1
ATOM 2289 C C . LEU A 1 294 ? -8.283 7.825 9.586 1.00 90.44 294 LEU A C 1
ATOM 2291 O O . LEU A 1 294 ? -7.878 6.850 8.949 1.00 90.44 294 LEU A O 1
ATOM 2295 N N . PHE A 1 295 ? -9.448 8.412 9.344 1.00 92.31 295 PHE A N 1
ATOM 2296 C CA . PHE A 1 295 ? -10.392 7.965 8.332 1.00 92.31 295 PHE A CA 1
ATOM 2297 C C . PHE A 1 295 ? -10.521 9.036 7.264 1.00 92.31 295 PHE A C 1
ATOM 2299 O O . PHE A 1 295 ? -10.878 10.171 7.560 1.00 92.31 295 PHE A O 1
ATOM 2306 N N . TRP A 1 296 ? -10.254 8.679 6.018 1.00 94.19 296 TRP A N 1
ATOM 2307 C CA . TRP A 1 296 ? -10.387 9.568 4.877 1.00 94.19 296 TRP A CA 1
ATOM 2308 C C . TRP A 1 296 ? -11.577 9.154 4.023 1.00 94.19 296 TRP A C 1
ATOM 2310 O O . TRP A 1 296 ? -11.646 8.024 3.532 1.00 94.19 296 TRP A O 1
ATOM 2320 N N . ASN A 1 297 ? -12.505 10.086 3.830 1.00 94.06 297 ASN A N 1
ATOM 2321 C CA . ASN A 1 297 ? -13.647 9.899 2.953 1.00 94.06 297 ASN A CA 1
ATOM 2322 C C . ASN A 1 297 ? -13.249 10.245 1.518 1.00 94.06 297 ASN A C 1
ATOM 2324 O O . ASN A 1 297 ? -12.911 11.387 1.199 1.00 94.06 297 ASN A O 1
ATOM 2328 N N . VAL A 1 298 ? -13.304 9.242 0.644 1.00 93.44 298 VAL A N 1
ATOM 2329 C CA . VAL A 1 298 ? -12.904 9.374 -0.761 1.00 93.44 298 VAL A CA 1
ATOM 2330 C C . VAL A 1 298 ? -13.808 10.360 -1.508 1.00 93.44 298 VAL A C 1
ATOM 2332 O O . VAL A 1 298 ? -13.311 11.176 -2.287 1.00 93.44 298 VAL A O 1
ATOM 2335 N N . THR A 1 299 ? -15.115 10.328 -1.239 1.00 92.56 299 THR A N 1
ATOM 2336 C CA . THR A 1 299 ? -16.123 11.154 -1.917 1.00 92.56 299 THR A CA 1
ATOM 2337 C C . THR A 1 299 ? -15.985 12.626 -1.554 1.00 92.56 299 THR A C 1
ATOM 2339 O O . THR A 1 299 ? -15.943 13.471 -2.445 1.00 92.56 299 THR A O 1
ATOM 2342 N N . SER A 1 300 ? -15.894 12.948 -0.260 1.00 93.31 300 SER A N 1
ATOM 2343 C CA . SER A 1 300 ? -15.740 14.341 0.182 1.00 93.31 300 SER A CA 1
ATOM 2344 C C . SER A 1 300 ? -14.300 14.844 0.088 1.00 93.31 300 SER A C 1
ATOM 2346 O O . SER A 1 300 ? -14.083 16.049 0.171 1.00 93.31 300 SER A O 1
ATOM 2348 N N . SER A 1 301 ? -13.323 13.948 -0.115 1.00 93.19 301 SER A N 1
ATOM 2349 C CA . SER A 1 301 ? -11.891 14.268 -0.095 1.00 93.19 301 SER A CA 1
ATOM 2350 C C . SER A 1 301 ? -11.488 15.018 1.181 1.00 93.19 301 SER A C 1
ATOM 2352 O O . SER A 1 301 ? -10.816 16.048 1.124 1.00 93.19 301 SER A O 1
ATOM 2354 N N . GLN A 1 302 ? -11.942 14.512 2.329 1.00 93.31 302 GLN A N 1
ATOM 2355 C CA . GLN A 1 302 ? -11.680 15.080 3.652 1.00 93.31 302 GLN A CA 1
ATOM 2356 C C . GLN A 1 302 ? -11.451 13.967 4.678 1.00 93.31 302 GLN A C 1
ATOM 2358 O O . GLN A 1 302 ? -12.008 12.869 4.556 1.00 93.31 302 GLN A O 1
ATOM 2363 N N . PHE A 1 303 ? -10.664 14.267 5.715 1.00 92.19 303 PHE A N 1
ATOM 2364 C CA . PHE A 1 303 ? -10.652 13.431 6.911 1.00 92.19 303 PHE A CA 1
ATOM 2365 C C . PHE A 1 303 ? -11.994 13.546 7.623 1.00 92.19 303 PHE A C 1
ATOM 2367 O O . PHE A 1 303 ? -12.594 14.617 7.691 1.00 92.19 303 PHE A O 1
ATOM 2374 N N . LEU A 1 304 ? -12.466 12.416 8.123 1.00 91.56 304 LEU A N 1
ATOM 2375 C CA . LEU A 1 304 ? -13.645 12.342 8.960 1.00 91.56 304 LEU A CA 1
ATOM 2376 C C . LEU A 1 304 ? -13.245 12.631 10.400 1.00 91.56 304 LEU A C 1
ATOM 2378 O O . LEU A 1 304 ? -12.163 12.236 10.841 1.00 91.56 304 LEU A O 1
ATOM 2382 N N . ASP A 1 305 ? -14.151 13.273 11.132 1.00 89.25 305 ASP A N 1
ATOM 2383 C CA . ASP A 1 305 ? -13.992 13.419 12.570 1.00 89.25 305 ASP A CA 1
ATOM 2384 C C . ASP A 1 305 ? -13.830 12.037 13.218 1.00 89.25 305 ASP A C 1
ATOM 2386 O O . ASP A 1 305 ? -14.492 11.072 12.800 1.00 89.25 305 ASP A O 1
ATOM 2390 N N . PRO A 1 306 ? -12.981 11.914 14.254 1.00 84.88 306 PRO A N 1
ATOM 2391 C CA . PRO A 1 306 ? -12.840 10.659 14.963 1.00 84.88 306 PRO A CA 1
ATOM 2392 C C . PRO A 1 306 ? -14.209 10.202 15.485 1.00 84.88 306 PRO A C 1
ATOM 2394 O O . PRO A 1 306 ? -14.916 10.981 16.135 1.00 84.88 306 PRO A O 1
ATOM 2397 N N . PRO A 1 307 ? -14.619 8.952 15.217 1.00 84.31 307 PRO A N 1
ATOM 2398 C CA . PRO A 1 307 ? -15.964 8.519 15.549 1.00 84.31 307 PRO A CA 1
ATOM 2399 C C . PRO A 1 307 ? -16.188 8.537 17.067 1.00 84.31 307 PRO A C 1
ATOM 2401 O O . PRO A 1 307 ? -15.264 8.364 17.860 1.00 84.31 307 PRO A O 1
ATOM 2404 N N . ALA A 1 308 ? -17.435 8.723 17.508 1.00 84.44 308 ALA A N 1
ATOM 2405 C CA . ALA A 1 308 ? -17.742 8.923 18.930 1.00 84.44 308 ALA A CA 1
ATOM 2406 C C . ALA A 1 308 ? -17.236 7.784 19.838 1.00 84.44 308 ALA A C 1
ATOM 2408 O O . ALA A 1 308 ? -16.819 8.027 20.971 1.00 84.44 308 ALA A O 1
ATOM 2409 N N . TRP A 1 309 ? -17.237 6.546 19.332 1.00 82.69 309 TRP A N 1
ATOM 2410 C CA . TRP A 1 309 ? -16.707 5.380 20.041 1.00 82.69 309 TRP A CA 1
ATOM 2411 C C . TRP A 1 309 ? -15.181 5.434 20.231 1.00 82.69 309 TRP A C 1
ATOM 2413 O O . TRP A 1 309 ? -14.678 4.903 21.217 1.00 82.69 309 TRP A O 1
ATOM 2423 N N . TRP A 1 310 ? -14.454 6.129 19.353 1.00 77.56 310 TRP A N 1
ATOM 2424 C CA . TRP A 1 310 ? -13.016 6.374 19.471 1.00 77.56 310 TRP A CA 1
ATOM 2425 C C . TRP A 1 310 ? -12.720 7.406 20.561 1.00 77.56 310 TRP A C 1
ATOM 2427 O O . TRP A 1 310 ? -11.864 7.190 21.413 1.00 77.56 310 TRP A O 1
ATOM 2437 N N . LEU A 1 311 ? -13.494 8.494 20.623 1.00 75.88 311 LEU A N 1
ATOM 2438 C CA . LEU A 1 311 ? -13.287 9.577 21.596 1.00 75.88 311 LEU A CA 1
ATOM 2439 C C . LEU A 1 311 ? -13.527 9.155 23.057 1.00 75.88 311 LEU A C 1
ATOM 2441 O O . LEU A 1 311 ? -12.948 9.740 23.975 1.00 75.88 311 LEU A O 1
ATOM 2445 N N . GLN A 1 312 ? -14.363 8.140 23.298 1.00 66.44 312 GLN A N 1
ATOM 2446 C CA . GLN A 1 312 ? -14.634 7.640 24.654 1.00 66.44 312 GLN A CA 1
ATOM 2447 C C . GLN A 1 312 ? -13.421 6.969 25.311 1.00 66.44 312 GLN A C 1
ATOM 2449 O O . GLN A 1 312 ? -13.350 6.936 26.541 1.00 66.44 312 GLN A O 1
ATOM 2454 N N . SER A 1 313 ? -12.474 6.471 24.513 1.00 60.84 313 SER A N 1
ATOM 2455 C CA . SER A 1 313 ? -11.238 5.842 24.989 1.00 60.84 313 SER A CA 1
ATOM 2456 C C . SER A 1 313 ? -10.262 6.853 25.607 1.00 60.84 313 SER A C 1
ATOM 2458 O O . SER A 1 313 ? -9.664 6.591 26.647 1.00 60.84 313 SER A O 1
ATOM 2460 N N . TYR A 1 314 ? -10.187 8.060 25.036 1.00 59.66 314 TYR A N 1
ATOM 2461 C CA . TYR A 1 314 ? -9.280 9.119 25.484 1.00 59.66 314 TYR A CA 1
ATOM 2462 C C . TYR A 1 314 ? -9.715 9.816 26.762 1.00 59.66 314 TYR A C 1
ATOM 2464 O O . TYR A 1 314 ? -8.883 10.391 27.464 1.00 59.66 314 TYR A O 1
ATOM 2472 N N . ARG A 1 315 ? -11.009 9.775 27.098 1.00 57.38 315 ARG A N 1
ATOM 2473 C CA . ARG A 1 315 ? -11.495 10.257 28.395 1.00 57.38 315 ARG A CA 1
ATOM 2474 C C . ARG A 1 315 ? -11.180 9.226 29.479 1.00 57.38 315 ARG A C 1
ATOM 2476 O O . ARG A 1 315 ? -12.078 8.710 30.147 1.00 57.38 315 ARG A O 1
ATOM 2483 N N . SER A 1 316 ? -9.893 8.944 29.676 1.00 50.16 316 SER A N 1
ATOM 2484 C CA . SER A 1 316 ? -9.435 8.517 30.991 1.00 50.16 316 SER A CA 1
ATOM 2485 C C . SER A 1 316 ? -9.799 9.627 31.979 1.00 50.16 316 SER A C 1
ATOM 2487 O O . SER A 1 316 ? -9.599 10.803 31.661 1.00 50.16 316 SER A O 1
ATOM 2489 N N . PRO A 1 317 ? -10.386 9.301 33.142 1.00 48.75 317 PRO A N 1
ATOM 2490 C CA . PRO A 1 317 ? -10.688 10.294 34.156 1.00 48.75 317 PRO A CA 1
ATOM 2491 C C . PRO A 1 317 ? -9.362 10.923 34.571 1.00 48.75 317 PRO A C 1
ATOM 2493 O O . PRO A 1 317 ? -8.535 10.286 35.221 1.00 48.75 317 PRO A O 1
ATOM 2496 N N . SER A 1 318 ? -9.136 12.156 34.128 1.00 47.06 318 SER A N 1
ATOM 2497 C CA . SER A 1 318 ? -8.036 12.986 34.586 1.00 47.06 318 SER A CA 1
ATOM 2498 C C . SER A 1 318 ? -8.068 12.978 36.106 1.00 47.06 318 SER A C 1
ATOM 2500 O O . SER A 1 318 ? -9.008 13.510 36.694 1.00 47.06 318 SER A O 1
ATOM 2502 N N 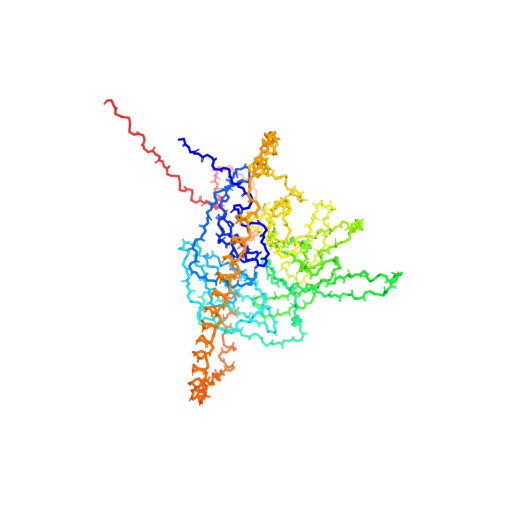. SER A 1 319 ? -7.074 12.317 36.700 1.00 44.94 319 SER A N 1
ATOM 2503 C CA . SER A 1 319 ? -6.564 12.568 38.043 1.00 44.94 319 SER A CA 1
ATOM 2504 C C . SER A 1 319 ? -7.620 13.105 39.009 1.00 44.94 319 SER A C 1
ATOM 2506 O O . SER A 1 319 ? -7.720 14.318 39.212 1.00 44.94 319 SER A O 1
ATOM 2508 N N . THR A 1 320 ? -8.375 12.216 39.657 1.00 44.59 320 THR A N 1
ATOM 2509 C CA . THR A 1 320 ? -8.910 12.552 40.975 1.00 44.59 320 THR A CA 1
ATOM 2510 C C . THR A 1 320 ? -7.713 13.032 41.778 1.00 44.59 320 THR A C 1
ATOM 2512 O O . THR A 1 320 ? -6.765 12.278 41.995 1.00 44.59 320 THR A O 1
ATOM 2515 N N . THR A 1 321 ? -7.705 14.318 42.107 1.00 46.78 321 THR A N 1
ATOM 2516 C CA . THR A 1 321 ? -6.709 14.958 42.950 1.00 46.78 321 THR A CA 1
ATOM 2517 C C . THR A 1 321 ? -6.573 14.101 44.205 1.00 46.78 321 THR A C 1
ATOM 2519 O O . THR A 1 321 ? -7.443 14.136 45.072 1.00 46.78 321 THR A O 1
ATOM 2522 N N . GLN A 1 322 ? -5.538 13.257 44.279 1.00 43.19 322 GLN A N 1
ATOM 2523 C CA . GLN A 1 322 ? -5.219 12.534 45.501 1.00 43.19 322 GLN A CA 1
ATOM 2524 C C . GLN A 1 322 ? -4.850 13.605 46.523 1.00 43.19 322 GLN A C 1
ATOM 2526 O O . GLN A 1 322 ? -3.746 14.151 46.512 1.00 43.19 322 GLN A O 1
ATOM 2531 N N . GLN A 1 323 ? -5.807 13.943 47.386 1.00 45.75 323 GLN A N 1
ATOM 2532 C CA . GLN A 1 323 ? -5.527 14.615 48.639 1.00 45.75 323 GLN A CA 1
ATOM 2533 C C . GLN A 1 323 ? -4.540 13.735 49.398 1.00 45.75 323 GLN A C 1
ATOM 2535 O O . GLN A 1 323 ? -4.879 12.668 49.901 1.00 45.75 323 GLN A O 1
ATOM 2540 N N . LYS A 1 324 ? -3.292 14.196 49.406 1.00 42.03 324 LYS A N 1
ATOM 2541 C CA . LYS A 1 324 ? -2.183 13.717 50.221 1.00 42.03 324 LYS A CA 1
ATOM 2542 C C . LYS A 1 324 ? -2.668 13.548 51.671 1.00 42.03 324 LYS A C 1
ATOM 2544 O O . LYS A 1 324 ? -2.905 14.565 52.326 1.00 42.03 324 LYS A O 1
ATOM 2549 N N . PRO A 1 325 ? -2.815 12.319 52.198 1.00 44.69 325 PRO A N 1
ATOM 2550 C CA . PRO A 1 325 ? -3.013 12.146 53.622 1.00 44.69 325 PRO A CA 1
ATOM 2551 C C . PRO A 1 325 ? -1.713 12.532 54.328 1.00 44.69 325 PRO A C 1
ATOM 2553 O O . PRO A 1 325 ? -0.615 12.121 53.946 1.00 44.69 325 PRO A O 1
ATOM 2556 N N . LEU A 1 326 ? -1.859 13.389 55.330 1.00 48.56 326 LEU A N 1
ATOM 2557 C CA . LEU A 1 326 ? -0.801 13.907 56.181 1.00 48.56 326 LEU A CA 1
ATOM 2558 C C . LEU A 1 326 ? -0.120 12.736 56.911 1.00 48.56 326 LEU A C 1
ATOM 2560 O O . LEU A 1 326 ? -0.716 12.102 57.777 1.00 48.56 326 LEU A O 1
ATOM 2564 N N . SER A 1 327 ? 1.117 12.419 56.530 1.00 43.41 327 SER A N 1
ATOM 2565 C CA . SER A 1 327 ? 1.905 11.348 57.138 1.00 43.41 327 SER A CA 1
ATOM 2566 C C . SER A 1 327 ? 2.462 11.783 58.494 1.00 43.41 327 SER A C 1
ATOM 2568 O O . SER A 1 327 ? 3.298 12.687 58.571 1.00 43.41 327 SER A O 1
ATOM 2570 N N . THR A 1 328 ? 2.016 11.101 59.544 1.00 42.59 328 THR A N 1
ATOM 2571 C CA . THR A 1 328 ? 2.540 11.150 60.910 1.00 42.59 328 THR A CA 1
ATOM 2572 C C . THR A 1 328 ? 3.996 10.676 60.939 1.00 42.59 328 THR A C 1
ATOM 2574 O O . THR A 1 328 ? 4.332 9.621 60.402 1.00 42.59 328 THR A O 1
ATOM 2577 N N . GLN A 1 329 ? 4.866 11.471 61.566 1.00 46.66 329 GLN A N 1
ATOM 2578 C CA . GLN A 1 329 ? 6.269 11.143 61.816 1.00 46.66 329 GLN A CA 1
ATOM 2579 C C . GLN A 1 329 ? 6.384 9.868 62.657 1.00 46.66 329 GLN A C 1
ATOM 2581 O O . GLN A 1 329 ? 5.947 9.838 63.805 1.00 46.66 329 GLN A O 1
ATOM 2586 N N . GLN A 1 330 ? 7.040 8.843 62.113 1.00 43.31 330 GLN A N 1
ATOM 2587 C CA . GLN A 1 330 ? 7.496 7.691 62.881 1.00 43.31 330 GLN A CA 1
ATOM 2588 C C . GLN A 1 330 ? 9.026 7.705 62.905 1.00 43.31 330 GLN A C 1
ATOM 2590 O O . GLN A 1 330 ? 9.711 7.278 61.977 1.00 43.31 330 GLN A O 1
ATOM 2595 N N . THR A 1 331 ? 9.567 8.276 63.978 1.00 56.03 331 THR A N 1
ATOM 2596 C CA . THR A 1 331 ? 10.982 8.216 64.336 1.00 56.03 331 THR A CA 1
ATOM 2597 C C . THR A 1 331 ? 11.299 6.828 64.870 1.00 56.03 331 THR A C 1
ATOM 2599 O O . THR A 1 331 ? 10.910 6.518 65.991 1.00 56.03 331 THR A O 1
ATOM 2602 N N . SER A 1 332 ? 12.015 5.988 64.121 1.00 52.09 332 SER A N 1
ATOM 2603 C CA . SER A 1 332 ? 12.711 4.850 64.732 1.00 52.09 332 SER A CA 1
ATOM 2604 C C . SER A 1 332 ? 13.732 4.194 63.803 1.00 52.09 332 SER A C 1
ATOM 2606 O O . SER A 1 332 ? 13.414 3.792 62.690 1.00 52.09 332 SER A O 1
ATOM 2608 N N . SER A 1 333 ? 14.935 4.009 64.353 1.00 53.75 333 SER A N 1
ATOM 2609 C CA . SER A 1 333 ? 15.923 2.993 63.976 1.00 53.75 333 SER A CA 1
ATOM 2610 C C . SER A 1 333 ? 16.644 3.170 62.632 1.00 53.75 333 SER A C 1
ATOM 2612 O O . SER A 1 333 ? 16.446 2.430 61.671 1.00 53.75 333 SER A O 1
ATOM 2614 N N . LYS A 1 334 ? 17.628 4.083 62.614 1.00 56.25 334 LYS A N 1
ATOM 2615 C CA . LYS A 1 334 ? 18.661 4.166 61.559 1.00 56.25 334 LYS A CA 1
ATOM 2616 C C . LYS A 1 334 ? 19.475 2.869 61.391 1.00 56.25 334 LYS A C 1
ATOM 2618 O O . LYS A 1 334 ? 20.150 2.723 60.381 1.00 56.25 334 LYS A O 1
ATOM 2623 N N . ASN A 1 335 ? 19.386 1.910 62.316 1.00 61.97 335 ASN A N 1
ATOM 2624 C CA . ASN A 1 335 ? 20.182 0.681 62.280 1.00 61.97 335 ASN A CA 1
ATOM 2625 C C . ASN A 1 335 ? 19.560 -0.430 61.410 1.00 61.97 335 ASN A C 1
ATOM 2627 O O . ASN A 1 335 ? 20.295 -1.302 60.955 1.00 61.97 335 ASN A O 1
ATOM 2631 N N . SER A 1 336 ? 18.250 -0.403 61.111 1.00 62.41 336 SER A N 1
ATOM 2632 C CA . SER A 1 336 ? 17.626 -1.430 60.249 1.00 62.41 336 SER A CA 1
ATOM 2633 C C . SER A 1 336 ? 17.897 -1.209 58.755 1.00 62.41 336 SER A C 1
ATOM 2635 O O . SER A 1 336 ? 17.996 -2.168 57.989 1.00 62.41 336 SER A O 1
ATOM 2637 N N . ILE A 1 337 ? 18.092 0.048 58.344 1.00 75.06 337 ILE A N 1
ATOM 2638 C CA . ILE A 1 337 ? 18.336 0.421 56.944 1.00 75.06 337 ILE A CA 1
ATOM 2639 C C . ILE A 1 337 ? 19.713 -0.073 56.477 1.00 75.06 337 ILE A C 1
ATOM 2641 O O . ILE A 1 337 ? 19.828 -0.605 55.375 1.00 75.06 337 ILE A O 1
ATOM 2645 N N . TYR A 1 338 ? 20.747 0.016 57.320 1.00 79.06 338 TYR A N 1
ATOM 2646 C CA . TYR A 1 338 ? 22.083 -0.478 56.960 1.00 79.06 338 TYR A CA 1
ATOM 2647 C C . TYR A 1 338 ? 22.117 -2.001 56.777 1.00 79.06 338 TYR A C 1
ATOM 2649 O O . TYR A 1 338 ? 22.765 -2.487 55.852 1.00 79.06 338 TYR A O 1
ATOM 2657 N N . VAL A 1 339 ? 21.369 -2.756 57.589 1.00 78.56 339 VAL A N 1
ATOM 2658 C CA . VAL A 1 339 ? 21.274 -4.219 57.444 1.00 78.56 339 VAL A CA 1
ATOM 2659 C C . VAL A 1 339 ? 20.574 -4.594 56.136 1.00 78.56 339 VAL A C 1
ATOM 2661 O O . VAL A 1 339 ? 21.051 -5.475 55.424 1.00 78.56 339 VAL A O 1
ATOM 2664 N N . ALA A 1 340 ? 19.500 -3.887 55.766 1.00 80.19 340 ALA A N 1
ATOM 2665 C CA . ALA A 1 340 ? 18.789 -4.124 54.510 1.00 80.19 340 ALA A CA 1
ATOM 2666 C C . ALA A 1 340 ? 19.654 -3.824 53.270 1.00 80.19 340 ALA A C 1
ATOM 2668 O O . ALA A 1 340 ? 19.627 -4.586 52.304 1.00 80.19 340 ALA A O 1
ATOM 2669 N N . ILE A 1 341 ? 20.465 -2.759 53.311 1.00 84.25 341 ILE A N 1
ATOM 2670 C CA . ILE A 1 341 ? 21.379 -2.401 52.213 1.00 84.25 341 ILE A CA 1
ATOM 2671 C C . ILE A 1 341 ? 22.475 -3.463 52.041 1.00 84.25 341 ILE A C 1
ATOM 2673 O O . ILE A 1 341 ? 22.753 -3.878 50.916 1.00 84.25 341 ILE A O 1
ATOM 2677 N N . ILE A 1 342 ? 23.063 -3.950 53.140 1.00 87.06 342 ILE A N 1
ATOM 2678 C CA . ILE A 1 342 ? 24.105 -4.988 53.087 1.00 87.06 342 ILE A CA 1
ATOM 2679 C C . ILE A 1 342 ? 23.528 -6.312 52.563 1.00 87.06 342 ILE A C 1
ATOM 2681 O O . ILE A 1 342 ? 24.139 -6.945 51.700 1.00 87.06 342 ILE A O 1
ATOM 2685 N N . LEU A 1 343 ? 22.331 -6.709 53.012 1.00 89.94 343 LEU A N 1
ATOM 2686 C CA . LEU A 1 343 ? 21.668 -7.920 52.515 1.00 89.94 343 LEU A CA 1
ATOM 2687 C C . LEU A 1 343 ? 21.323 -7.818 51.023 1.00 89.94 343 LEU A C 1
ATOM 2689 O O . LEU A 1 343 ? 21.542 -8.771 50.275 1.00 89.94 343 LEU A O 1
ATOM 2693 N N . GLY A 1 344 ? 20.834 -6.655 50.579 1.00 93.12 344 GLY A N 1
ATOM 2694 C CA . GLY A 1 344 ? 20.539 -6.393 49.171 1.00 93.12 344 GLY A CA 1
ATOM 2695 C C . GLY A 1 344 ? 21.782 -6.481 48.283 1.00 93.12 344 GLY A C 1
ATOM 2696 O O . GLY A 1 344 ? 21.734 -7.094 47.217 1.00 93.12 344 GLY A O 1
ATOM 2697 N N . ALA A 1 345 ? 22.917 -5.947 48.743 1.00 93.38 345 ALA A N 1
ATOM 2698 C CA . ALA A 1 345 ? 24.183 -6.019 48.014 1.00 93.38 345 ALA A CA 1
ATOM 2699 C C . ALA A 1 345 ? 24.717 -7.460 47.906 1.00 93.38 345 ALA A C 1
ATOM 2701 O O . ALA A 1 345 ? 25.157 -7.874 46.832 1.00 93.38 345 ALA A O 1
ATOM 2702 N N . LEU A 1 346 ? 24.634 -8.248 48.984 1.00 94.06 346 LEU A N 1
ATOM 2703 C CA . LEU A 1 346 ? 25.069 -9.650 48.981 1.00 94.06 346 LEU A CA 1
ATOM 2704 C C . LEU A 1 346 ? 24.200 -10.524 48.065 1.00 94.06 346 LEU A C 1
ATOM 2706 O O . LEU A 1 346 ? 24.734 -11.328 47.300 1.00 94.06 346 LEU A O 1
ATOM 2710 N N . LEU A 1 347 ? 22.877 -10.330 48.080 1.00 94.25 347 LEU A N 1
ATOM 2711 C CA . LEU A 1 347 ? 21.959 -11.033 47.178 1.00 94.25 347 LEU A CA 1
ATOM 2712 C C . LEU A 1 347 ? 22.175 -10.631 45.712 1.00 94.25 347 LEU A C 1
ATOM 2714 O O . LEU A 1 347 ? 22.165 -11.495 44.834 1.00 94.25 347 LEU A O 1
ATOM 2718 N N . GLY A 1 348 ? 22.435 -9.347 45.444 1.00 94.81 348 GLY A N 1
ATOM 2719 C CA . GLY A 1 348 ? 22.765 -8.858 44.104 1.00 94.81 348 GLY A CA 1
ATOM 2720 C C . GLY A 1 348 ? 24.056 -9.472 43.552 1.00 94.81 348 GLY A C 1
ATOM 2721 O O . GLY A 1 348 ? 24.087 -9.927 42.409 1.00 94.81 348 GLY A O 1
ATOM 2722 N N . MET A 1 349 ? 25.101 -9.565 44.379 1.00 96.06 349 MET A N 1
ATOM 2723 C CA . MET A 1 349 ? 26.364 -10.214 44.005 1.00 96.06 349 MET A CA 1
ATOM 2724 C C . MET A 1 349 ? 26.189 -11.713 43.732 1.00 96.06 349 MET A C 1
ATOM 2726 O O . MET A 1 349 ? 26.740 -12.226 42.757 1.00 96.06 349 MET A O 1
ATOM 2730 N N . LEU A 1 350 ? 25.381 -12.411 44.539 1.00 95.12 350 LEU A N 1
ATOM 2731 C CA . LEU A 1 350 ? 25.066 -13.824 44.318 1.00 95.12 350 LEU A CA 1
ATOM 2732 C C . LEU A 1 350 ? 24.322 -14.029 42.988 1.00 95.12 350 LEU A C 1
ATOM 2734 O O . LEU A 1 350 ? 24.672 -14.921 42.216 1.00 95.12 350 LEU A O 1
ATOM 2738 N N . ALA A 1 351 ? 23.337 -13.177 42.688 1.00 95.00 351 ALA A N 1
ATOM 2739 C CA . ALA A 1 351 ? 22.587 -13.233 41.435 1.00 95.00 351 ALA A CA 1
ATOM 2740 C C . ALA A 1 351 ? 23.492 -13.003 40.213 1.00 95.00 351 ALA A C 1
ATOM 2742 O O . ALA A 1 351 ? 23.408 -13.748 39.236 1.00 95.00 351 ALA A O 1
ATOM 2743 N N . LEU A 1 352 ? 24.410 -12.032 40.280 1.00 95.50 352 LEU A N 1
ATOM 2744 C CA . LEU A 1 352 ? 25.390 -11.790 39.216 1.00 95.50 352 LEU A CA 1
ATOM 2745 C C . LEU A 1 352 ? 26.333 -12.981 39.015 1.00 95.50 352 LEU A C 1
ATOM 2747 O O . LEU A 1 352 ? 26.634 -13.337 37.873 1.00 95.50 352 LEU A O 1
ATOM 2751 N N . LEU A 1 353 ? 26.753 -13.640 40.097 1.00 96.75 353 LEU A N 1
ATOM 2752 C CA . LEU A 1 353 ? 27.593 -14.834 40.021 1.00 96.75 353 LEU A CA 1
ATOM 2753 C C . LEU A 1 353 ? 26.849 -15.987 39.326 1.00 96.75 353 LEU A C 1
ATOM 2755 O O . LEU A 1 353 ? 27.389 -16.575 38.389 1.00 96.75 353 LEU A O 1
ATOM 2759 N N . VAL A 1 354 ? 25.584 -16.240 39.679 1.00 96.38 354 VAL A N 1
ATOM 2760 C CA . VAL A 1 354 ? 24.743 -17.254 39.013 1.00 96.38 354 VAL A CA 1
ATOM 2761 C C . VAL A 1 354 ? 24.549 -16.939 37.525 1.00 96.38 354 VAL A C 1
ATOM 2763 O O . VAL A 1 354 ? 24.703 -17.830 36.686 1.00 96.38 354 VAL A O 1
ATOM 2766 N N . ILE A 1 355 ? 24.285 -15.675 37.173 1.00 96.06 355 ILE A N 1
ATOM 2767 C CA . ILE A 1 355 ? 24.151 -15.244 35.772 1.00 96.06 355 ILE A CA 1
ATOM 2768 C C . ILE A 1 355 ? 25.467 -15.459 35.013 1.00 96.06 355 ILE A C 1
ATOM 2770 O O . ILE A 1 355 ? 25.450 -15.994 33.907 1.00 96.06 355 ILE A O 1
ATOM 2774 N N . SER A 1 356 ? 26.615 -15.103 35.600 1.00 94.88 356 SER A N 1
ATOM 2775 C CA . SER A 1 356 ? 27.925 -15.284 34.958 1.00 94.88 356 SER A CA 1
ATOM 2776 C C . SER A 1 356 ? 28.257 -16.758 34.689 1.00 94.88 356 SER A C 1
ATOM 2778 O O . SER A 1 356 ? 28.703 -17.092 33.589 1.00 94.88 356 SER A O 1
ATOM 2780 N N . VAL A 1 357 ? 27.956 -17.656 35.635 1.00 96.69 357 VAL A N 1
ATOM 2781 C CA . VAL A 1 357 ? 28.128 -19.107 35.467 1.00 96.69 357 VAL A CA 1
ATOM 2782 C C . VAL A 1 357 ? 27.172 -19.641 34.396 1.00 96.69 357 VAL A C 1
ATOM 2784 O O . VAL A 1 357 ? 27.592 -20.405 33.525 1.00 96.69 357 VAL A O 1
ATOM 2787 N N . GLY A 1 358 ? 25.914 -19.191 34.387 1.00 96.19 358 GLY A N 1
ATOM 2788 C CA . GLY A 1 358 ? 24.940 -19.538 33.347 1.00 96.19 358 GLY A CA 1
ATOM 2789 C C . GLY A 1 358 ? 25.394 -19.103 31.950 1.00 96.19 358 GLY A C 1
ATOM 2790 O O . GLY A 1 358 ? 25.404 -19.906 31.015 1.00 96.19 358 GLY A O 1
ATOM 2791 N N . CYS A 1 359 ? 25.865 -17.863 31.811 1.00 95.69 359 CYS A N 1
ATOM 2792 C CA . CYS A 1 359 ? 26.442 -17.341 30.573 1.00 95.69 359 CYS A CA 1
ATOM 2793 C C . CYS A 1 359 ? 27.680 -18.134 30.133 1.00 95.69 359 CYS A C 1
ATOM 2795 O O . CYS A 1 359 ? 27.825 -18.424 28.944 1.00 95.69 359 CYS A O 1
ATOM 2797 N N . TYR A 1 360 ? 28.542 -18.539 31.070 1.00 96.31 360 TYR A N 1
ATOM 2798 C CA . TYR A 1 360 ? 29.704 -19.380 30.783 1.00 96.31 360 TYR A CA 1
ATOM 2799 C C . TYR A 1 360 ? 29.299 -20.760 30.239 1.00 96.31 360 TYR A C 1
ATOM 2801 O O . TYR A 1 360 ? 29.847 -21.211 29.229 1.00 96.31 360 TYR A O 1
ATOM 2809 N N . PHE A 1 361 ? 28.292 -21.407 30.837 1.00 95.44 361 PHE A N 1
ATOM 2810 C CA . PHE A 1 361 ? 27.757 -22.680 30.344 1.00 95.44 361 PHE A CA 1
ATOM 2811 C C . PHE A 1 361 ? 27.106 -22.544 28.962 1.00 95.44 361 PHE A C 1
ATOM 2813 O O . PHE A 1 361 ? 27.372 -23.359 28.074 1.00 95.44 361 PHE A O 1
ATOM 2820 N N . LEU A 1 362 ? 26.315 -21.492 28.731 1.00 93.44 362 LEU A N 1
ATOM 2821 C CA . LEU A 1 362 ? 25.716 -21.218 27.421 1.00 93.44 362 LEU A CA 1
ATOM 2822 C C . LEU A 1 362 ? 26.780 -20.930 26.354 1.00 93.44 362 LEU A C 1
ATOM 2824 O O . LEU A 1 362 ? 26.655 -21.388 25.213 1.00 93.44 362 LEU A O 1
ATOM 2828 N N . TYR A 1 363 ? 27.849 -20.221 26.721 1.00 93.69 363 TYR A N 1
ATOM 2829 C CA . TYR A 1 363 ? 28.989 -19.976 25.846 1.00 93.69 363 TYR A CA 1
ATOM 2830 C C . TYR A 1 363 ? 29.716 -21.279 25.491 1.00 93.69 363 TYR A C 1
ATOM 2832 O O . TYR A 1 363 ? 29.945 -21.547 24.308 1.00 93.69 363 TYR A O 1
ATOM 2840 N N . GLN A 1 364 ? 30.013 -22.134 26.477 1.00 92.31 364 GLN A N 1
ATOM 2841 C CA . GLN A 1 364 ? 30.601 -23.453 26.227 1.00 92.31 364 GLN A CA 1
ATOM 2842 C C . GLN A 1 364 ? 29.708 -24.319 25.328 1.00 92.31 364 GLN A C 1
ATOM 2844 O O . GLN A 1 364 ? 30.202 -24.945 24.387 1.00 92.31 364 GLN A O 1
ATOM 2849 N N . HIS A 1 365 ? 28.396 -24.318 25.564 1.00 85.81 365 HIS A N 1
ATOM 2850 C CA . HIS A 1 365 ? 27.447 -25.100 24.780 1.00 85.81 365 HIS A CA 1
ATOM 2851 C C . HIS A 1 365 ? 27.352 -24.607 23.325 1.00 85.81 365 HIS A C 1
ATOM 2853 O O . HIS A 1 365 ? 27.406 -25.407 22.388 1.00 85.81 365 HIS A O 1
ATOM 2859 N N . ARG A 1 366 ? 27.316 -23.283 23.101 1.00 87.19 366 ARG A N 1
ATOM 2860 C CA . ARG A 1 366 ? 27.401 -22.698 21.749 1.00 87.19 366 ARG A CA 1
ATOM 2861 C C . ARG A 1 366 ? 28.728 -23.020 21.064 1.00 87.19 366 ARG A C 1
ATOM 2863 O O . ARG A 1 366 ? 28.738 -23.303 19.866 1.00 87.19 366 ARG A O 1
ATOM 2870 N N . ARG A 1 367 ? 29.842 -23.005 21.803 1.00 85.75 367 ARG A N 1
ATOM 2871 C CA . ARG A 1 367 ? 31.168 -23.329 21.259 1.00 85.75 367 ARG A CA 1
ATOM 2872 C C . ARG A 1 367 ? 31.270 -24.792 20.822 1.00 85.75 367 ARG A C 1
ATOM 2874 O O . ARG A 1 367 ? 31.906 -25.048 19.805 1.00 85.75 367 ARG A O 1
ATOM 2881 N N . ARG A 1 368 ? 30.625 -25.730 21.531 1.00 83.06 368 ARG A N 1
ATOM 2882 C CA . ARG A 1 368 ? 30.544 -27.140 21.102 1.00 83.06 368 ARG A CA 1
ATOM 2883 C C . ARG A 1 368 ? 29.766 -27.284 19.791 1.00 83.06 368 ARG A C 1
ATOM 2885 O O . ARG A 1 368 ? 30.320 -27.826 18.846 1.00 83.06 368 ARG A O 1
ATOM 2892 N N . ARG A 1 369 ? 28.579 -26.671 19.668 1.00 80.06 369 ARG A N 1
ATOM 2893 C CA . ARG A 1 369 ? 27.777 -26.739 18.425 1.00 80.06 369 ARG A CA 1
ATOM 2894 C C . ARG A 1 369 ? 28.499 -26.192 17.189 1.00 80.06 369 ARG A C 1
ATOM 2896 O O . ARG A 1 369 ? 28.333 -26.729 16.103 1.00 80.06 369 ARG A O 1
ATOM 2903 N N . ARG A 1 370 ? 29.335 -25.157 17.340 1.00 77.19 370 ARG A N 1
ATOM 2904 C CA . ARG A 1 370 ? 30.122 -24.615 16.215 1.00 77.19 370 ARG A CA 1
ATOM 2905 C C . ARG A 1 370 ? 31.200 -25.571 15.693 1.00 77.19 370 ARG A C 1
ATOM 2907 O O . ARG A 1 370 ? 31.601 -25.413 14.545 1.00 77.19 370 ARG A O 1
ATOM 2914 N N . ARG A 1 371 ? 31.681 -26.528 16.497 1.00 71.44 371 ARG A N 1
ATOM 2915 C CA . ARG A 1 371 ? 32.662 -27.522 16.025 1.00 71.44 371 ARG A CA 1
ATOM 2916 C C . ARG A 1 371 ? 32.017 -28.571 15.121 1.00 71.44 371 ARG A C 1
ATOM 2918 O O . ARG A 1 371 ? 32.635 -28.944 14.132 1.00 71.44 371 ARG A O 1
ATOM 2925 N N . ASP A 1 372 ? 30.766 -28.938 15.379 1.00 66.56 372 ASP A N 1
ATOM 2926 C CA . ASP A 1 372 ? 30.056 -29.937 14.569 1.00 66.56 372 ASP A CA 1
ATOM 2927 C C . ASP A 1 372 ? 29.571 -29.349 13.228 1.00 66.56 372 ASP A C 1
ATOM 2929 O O . ASP A 1 372 ? 29.577 -30.020 12.197 1.00 66.56 372 ASP A O 1
ATOM 2933 N N . SER A 1 373 ? 29.247 -28.050 13.189 1.00 59.56 373 SER A N 1
ATOM 2934 C CA . SER A 1 373 ? 28.827 -27.371 11.952 1.00 59.56 373 SER A CA 1
ATOM 2935 C C . SER A 1 373 ? 29.944 -27.199 10.913 1.00 59.56 373 SER A C 1
ATOM 2937 O O . SER A 1 373 ? 29.640 -26.984 9.744 1.00 59.56 373 SER A O 1
ATOM 2939 N N . LEU A 1 374 ? 31.226 -27.300 11.294 1.00 56.25 374 LEU A N 1
ATOM 2940 C CA . LEU A 1 374 ? 32.334 -27.177 10.336 1.00 56.25 374 LEU A CA 1
ATOM 2941 C C . LEU A 1 374 ? 32.584 -28.469 9.537 1.00 56.25 374 LEU A C 1
ATOM 2943 O O . LEU A 1 374 ? 33.177 -28.404 8.466 1.00 56.25 374 LEU A O 1
ATOM 2947 N N . ALA A 1 375 ? 32.105 -29.622 10.017 1.00 55.06 375 ALA A N 1
ATOM 2948 C CA . ALA A 1 375 ? 32.279 -30.914 9.347 1.00 55.06 375 ALA A CA 1
ATOM 2949 C C . ALA A 1 375 ? 31.200 -31.216 8.286 1.00 55.06 375 ALA A C 1
ATOM 2951 O O . ALA A 1 375 ? 31.343 -32.171 7.531 1.00 55.06 375 ALA A O 1
ATOM 2952 N N . THR A 1 376 ? 30.137 -30.405 8.196 1.00 52.75 376 THR A N 1
ATOM 2953 C CA . THR A 1 376 ? 28.957 -30.704 7.352 1.00 52.75 376 THR A CA 1
ATOM 2954 C C . THR A 1 376 ? 28.809 -29.771 6.135 1.00 52.75 376 THR A C 1
ATOM 2956 O O . THR A 1 376 ? 27.849 -29.883 5.383 1.00 52.75 376 THR A O 1
ATOM 2959 N N . ASN A 1 377 ? 29.764 -28.866 5.887 1.00 43.22 377 ASN A N 1
ATOM 2960 C CA . ASN A 1 377 ? 29.680 -27.855 4.815 1.00 43.22 377 ASN A CA 1
ATOM 2961 C C . ASN A 1 377 ? 30.292 -28.277 3.459 1.00 43.22 377 ASN A C 1
ATOM 2963 O O . ASN A 1 377 ? 30.656 -27.413 2.668 1.00 43.22 377 ASN A O 1
ATOM 2967 N N . LEU A 1 378 ? 30.412 -29.576 3.158 1.00 48.28 378 LEU A N 1
ATOM 2968 C CA . LEU A 1 378 ? 31.004 -30.049 1.890 1.00 48.28 378 LEU A CA 1
ATOM 2969 C C . LEU A 1 378 ? 30.005 -30.530 0.828 1.00 48.28 378 LEU A C 1
ATOM 2971 O O . LEU A 1 378 ? 30.428 -30.989 -0.227 1.00 48.28 378 LEU A O 1
ATOM 2975 N N . VAL A 1 379 ? 28.697 -30.380 1.041 1.00 48.19 379 VAL A N 1
ATOM 2976 C CA . VAL A 1 379 ? 27.700 -30.631 -0.013 1.00 48.19 379 VAL A CA 1
ATOM 2977 C C . VAL A 1 379 ? 26.651 -29.529 0.024 1.00 48.19 379 VAL A C 1
ATOM 2979 O O . VAL A 1 379 ? 25.621 -29.636 0.683 1.00 48.19 379 VAL A O 1
ATOM 2982 N N . GLN A 1 380 ? 26.943 -28.431 -0.665 1.00 35.38 380 GLN A N 1
ATOM 2983 C CA . GLN A 1 380 ? 25.937 -27.436 -1.002 1.00 35.38 380 GLN A CA 1
ATOM 2984 C C . GLN A 1 380 ? 25.263 -27.912 -2.299 1.00 35.38 380 GLN A C 1
ATOM 2986 O O . GLN A 1 380 ? 25.958 -28.049 -3.307 1.00 35.38 380 GLN A O 1
ATOM 2991 N N . PRO A 1 381 ? 23.951 -28.209 -2.314 1.00 38.50 381 PRO A N 1
ATOM 2992 C CA . PRO A 1 381 ? 23.254 -28.485 -3.559 1.00 38.50 381 PRO A CA 1
ATOM 2993 C C . PRO A 1 381 ? 23.237 -27.196 -4.377 1.00 38.50 381 PRO A C 1
ATOM 2995 O O . PRO A 1 381 ? 22.564 -26.221 -4.044 1.00 38.50 381 PRO A O 1
ATOM 2998 N N . THR A 1 382 ? 24.038 -27.174 -5.434 1.00 33.75 382 THR A N 1
ATOM 2999 C CA . THR A 1 382 ? 23.969 -26.152 -6.468 1.00 33.75 382 THR A CA 1
ATOM 3000 C C . THR A 1 382 ? 22.668 -26.388 -7.231 1.00 33.75 382 THR A C 1
ATOM 3002 O O . THR A 1 382 ? 22.607 -27.242 -8.110 1.00 33.75 382 THR A O 1
ATOM 3005 N N . CYS A 1 383 ? 21.599 -25.671 -6.876 1.00 37.44 383 CYS A N 1
ATOM 3006 C CA . CYS A 1 383 ? 20.440 -25.543 -7.755 1.00 37.44 383 CYS A CA 1
ATOM 3007 C C . CYS A 1 383 ? 20.855 -24.671 -8.944 1.00 37.44 383 CYS A C 1
ATOM 3009 O O . CYS A 1 383 ? 20.677 -23.455 -8.930 1.00 37.44 383 CYS A O 1
ATOM 3011 N N . VAL A 1 384 ? 21.469 -25.296 -9.947 1.00 37.53 384 VAL A N 1
ATOM 3012 C CA . VAL A 1 384 ? 21.576 -24.732 -11.292 1.00 37.53 384 VAL A CA 1
ATOM 3013 C C . VAL A 1 384 ? 20.164 -24.783 -11.889 1.00 37.53 384 VAL A C 1
ATOM 3015 O O . VAL A 1 384 ? 19.581 -25.867 -11.933 1.00 37.53 384 VAL A O 1
ATOM 3018 N N . PRO A 1 385 ? 19.557 -23.653 -12.289 1.00 45.78 385 PRO A N 1
ATOM 3019 C CA . PRO A 1 385 ? 18.276 -23.686 -12.972 1.00 45.78 385 PRO A CA 1
ATOM 3020 C C . PRO A 1 385 ? 18.506 -24.189 -14.398 1.00 45.78 385 PRO A C 1
ATOM 3022 O O . PRO A 1 385 ? 18.976 -23.452 -15.263 1.00 45.78 385 PRO A O 1
ATOM 3025 N N . ASP A 1 386 ? 18.184 -25.455 -14.643 1.00 38.62 386 ASP A N 1
ATOM 3026 C CA . ASP A 1 386 ? 18.158 -25.992 -15.995 1.00 38.62 386 ASP A CA 1
ATOM 3027 C C . ASP A 1 386 ? 17.004 -25.361 -16.799 1.00 38.62 386 ASP A C 1
ATOM 3029 O O . ASP A 1 386 ? 15.818 -25.489 -16.481 1.00 38.62 386 ASP A O 1
ATOM 3033 N N . SER A 1 387 ? 17.400 -24.736 -17.909 1.00 52.00 387 SER A N 1
ATOM 3034 C CA . SER A 1 387 ? 16.625 -24.290 -19.075 1.00 52.00 387 SER A CA 1
ATOM 3035 C C . SER A 1 387 ? 15.944 -22.908 -19.026 1.00 52.00 387 SER A C 1
ATOM 3037 O O . SER A 1 387 ? 14.790 -22.727 -18.640 1.00 52.00 387 SER A O 1
ATOM 3039 N N . GLU A 1 388 ? 16.611 -21.930 -19.646 1.00 58.41 388 GLU A N 1
ATOM 3040 C CA . GLU A 1 388 ? 15.991 -20.694 -20.160 1.00 58.41 388 GLU A CA 1
ATOM 3041 C C . GLU A 1 388 ? 14.771 -20.973 -21.070 1.00 58.41 388 GLU A C 1
ATOM 3043 O O . GLU A 1 388 ? 13.855 -20.154 -21.187 1.00 58.41 388 GLU A O 1
ATOM 3048 N N . GLN A 1 389 ? 14.719 -22.161 -21.685 1.00 62.19 389 GLN A N 1
ATOM 3049 C CA . GLN A 1 389 ? 13.643 -22.597 -22.576 1.00 62.19 389 GLN A CA 1
ATOM 3050 C C . GLN A 1 389 ? 12.297 -22.800 -21.849 1.00 62.19 389 GLN A C 1
ATOM 3052 O O . GLN A 1 389 ? 11.235 -22.520 -22.422 1.00 62.19 389 GLN A O 1
ATOM 3057 N N . ASN A 1 390 ? 12.321 -23.196 -20.570 1.00 68.06 390 ASN A N 1
ATOM 3058 C CA . ASN A 1 390 ? 11.107 -23.315 -19.756 1.00 68.06 390 ASN A CA 1
ATOM 3059 C C . ASN A 1 390 ? 10.526 -21.937 -19.405 1.00 68.06 390 ASN A C 1
ATOM 3061 O O . ASN A 1 390 ? 9.308 -21.745 -19.468 1.00 68.06 390 ASN A O 1
ATOM 3065 N N . THR A 1 391 ? 11.383 -20.946 -19.139 1.00 68.44 391 THR A N 1
ATOM 3066 C CA . THR A 1 391 ? 10.963 -19.574 -18.816 1.00 68.44 391 THR A CA 1
ATOM 3067 C C . THR A 1 391 ? 10.235 -18.913 -19.988 1.00 68.44 391 THR A C 1
ATOM 3069 O O . THR A 1 391 ? 9.171 -18.323 -19.798 1.00 68.44 391 THR A O 1
ATOM 3072 N N . PHE A 1 392 ? 10.742 -19.048 -21.221 1.00 77.69 392 PHE A N 1
ATOM 3073 C CA . PHE A 1 392 ? 10.092 -18.465 -22.404 1.00 77.69 392 PHE A CA 1
ATOM 3074 C C . PHE A 1 392 ? 8.715 -19.086 -22.689 1.00 77.69 392 PHE A C 1
ATOM 3076 O O . PHE A 1 392 ? 7.743 -18.373 -22.967 1.00 77.69 392 PHE A O 1
ATOM 3083 N N . THR A 1 393 ? 8.615 -20.414 -22.585 1.00 78.75 393 THR A N 1
ATOM 3084 C CA . THR A 1 393 ? 7.354 -21.143 -22.787 1.00 78.75 393 THR A CA 1
ATOM 3085 C C . THR A 1 393 ? 6.312 -20.716 -21.758 1.00 78.75 393 THR A C 1
ATOM 3087 O O . THR A 1 393 ? 5.168 -20.417 -22.112 1.00 78.75 393 THR A O 1
ATOM 3090 N N . TYR A 1 394 ? 6.716 -20.599 -20.492 1.00 76.25 394 TYR A N 1
ATOM 3091 C CA . TYR A 1 394 ? 5.831 -20.130 -19.439 1.00 76.25 394 TYR A CA 1
ATOM 3092 C C . TYR A 1 394 ? 5.402 -18.673 -19.647 1.00 76.25 394 TYR A C 1
ATOM 3094 O O . TYR A 1 394 ? 4.207 -18.398 -19.598 1.00 76.25 394 TYR A O 1
ATOM 3102 N N . ILE A 1 395 ? 6.325 -17.746 -19.944 1.00 76.75 395 ILE A N 1
ATOM 3103 C CA . ILE A 1 395 ? 5.992 -16.336 -20.232 1.00 76.75 395 ILE A CA 1
ATOM 3104 C C . ILE A 1 395 ? 4.955 -16.249 -21.354 1.00 76.75 395 ILE A C 1
ATOM 3106 O O . ILE A 1 395 ? 3.999 -15.479 -21.266 1.00 76.75 395 ILE A O 1
ATOM 3110 N N . THR A 1 396 ? 5.118 -17.063 -22.396 1.00 81.44 396 THR A N 1
ATOM 3111 C CA . THR A 1 396 ? 4.187 -17.108 -23.527 1.00 81.44 396 THR A CA 1
ATOM 3112 C C . THR A 1 396 ? 2.808 -17.622 -23.101 1.00 81.44 396 THR A C 1
ATOM 3114 O O . THR A 1 396 ? 1.793 -17.041 -23.490 1.00 81.44 396 THR A O 1
ATOM 3117 N N . ASN A 1 397 ? 2.750 -18.666 -22.268 1.00 81.81 397 ASN A N 1
ATOM 3118 C CA . ASN A 1 397 ? 1.494 -19.206 -21.742 1.00 81.81 397 ASN A CA 1
ATOM 3119 C C . ASN A 1 397 ? 0.803 -18.235 -20.774 1.00 81.81 397 ASN A C 1
ATOM 3121 O O . ASN A 1 397 ? -0.400 -18.010 -20.908 1.00 81.81 397 ASN A O 1
ATOM 3125 N N . LEU A 1 398 ? 1.556 -17.602 -19.871 1.00 79.69 398 LEU A N 1
ATOM 3126 C CA . LEU A 1 398 ? 1.054 -16.575 -18.961 1.00 79.69 398 LEU A CA 1
ATOM 3127 C C . LEU A 1 398 ? 0.492 -15.395 -19.755 1.00 79.69 398 LEU A C 1
ATOM 3129 O O . LEU A 1 398 ? -0.652 -15.003 -19.554 1.00 79.69 398 LEU A O 1
ATOM 3133 N N . ARG A 1 399 ? 1.241 -14.882 -20.737 1.00 82.19 399 ARG A N 1
ATOM 3134 C CA . ARG A 1 399 ? 0.785 -13.788 -21.603 1.00 82.19 399 ARG A CA 1
ATOM 3135 C C . ARG A 1 399 ? -0.487 -14.151 -22.368 1.00 82.19 399 ARG A C 1
ATOM 3137 O O . ARG A 1 399 ? -1.377 -13.307 -22.492 1.00 82.19 399 ARG A O 1
ATOM 3144 N N . ARG A 1 400 ? -0.600 -15.392 -22.856 1.00 82.44 400 ARG A N 1
ATOM 3145 C CA . ARG A 1 400 ? -1.816 -15.893 -23.516 1.00 82.44 400 ARG A CA 1
ATOM 3146 C C . ARG A 1 400 ? -3.000 -15.917 -22.541 1.00 82.44 400 ARG A C 1
ATOM 3148 O O . ARG A 1 400 ? -4.063 -15.409 -22.886 1.00 82.44 400 ARG A O 1
ATOM 3155 N N . GLY A 1 401 ? -2.797 -16.426 -21.324 1.00 77.81 401 GLY A N 1
ATOM 3156 C CA . GLY A 1 401 ? -3.807 -16.434 -20.262 1.00 77.81 401 GLY A CA 1
ATOM 3157 C C . GLY A 1 401 ? -4.274 -15.026 -19.886 1.00 77.81 401 GLY A C 1
ATOM 3158 O O . GLY A 1 401 ? -5.471 -14.743 -19.902 1.00 77.81 401 GLY A O 1
ATOM 3159 N N . LEU A 1 402 ? -3.339 -14.103 -19.659 1.00 78.75 402 LEU A N 1
ATOM 3160 C CA . LEU A 1 402 ? -3.639 -12.716 -19.293 1.00 78.75 402 LEU A CA 1
ATOM 3161 C C . LEU A 1 402 ? -4.369 -11.952 -20.402 1.00 78.75 402 LEU A C 1
ATOM 3163 O O . LEU A 1 402 ? -5.324 -11.228 -20.125 1.00 78.75 402 LEU A O 1
ATOM 3167 N N . SER A 1 403 ? -3.975 -12.152 -21.662 1.00 77.00 403 SER A N 1
ATOM 3168 C CA . SER A 1 403 ? -4.631 -11.503 -22.806 1.00 77.00 403 SER A CA 1
ATOM 3169 C C . SER A 1 403 ? -6.085 -11.967 -22.981 1.00 77.00 403 SER A C 1
ATOM 3171 O O . SER A 1 403 ? -6.942 -11.183 -23.392 1.00 77.00 403 SER A O 1
ATOM 3173 N N . SER A 1 404 ? -6.384 -13.225 -22.631 1.00 74.75 404 SER A N 1
ATOM 3174 C CA . SER A 1 404 ? -7.750 -13.765 -22.686 1.00 74.75 404 SER A CA 1
ATOM 3175 C C . SER A 1 404 ? -8.673 -13.172 -21.611 1.00 74.75 404 SER A C 1
ATOM 3177 O O . SER A 1 404 ? -9.848 -12.926 -21.869 1.00 74.75 404 SER A O 1
ATOM 3179 N N . MET A 1 405 ? -8.133 -12.843 -20.431 1.00 70.56 405 MET A N 1
ATOM 3180 C CA . MET A 1 405 ? -8.907 -12.219 -19.350 1.00 70.56 405 MET A CA 1
ATOM 3181 C C . MET A 1 405 ? -9.347 -10.795 -19.702 1.00 70.56 405 MET A C 1
ATOM 3183 O O . MET A 1 405 ? -10.424 -10.366 -19.306 1.00 70.56 405 MET A O 1
ATOM 3187 N N . THR A 1 406 ? -8.544 -10.060 -20.479 1.00 63.28 406 THR A N 1
ATOM 3188 C CA . THR A 1 406 ? -8.879 -8.682 -20.885 1.00 63.28 406 THR A CA 1
ATOM 3189 C C . THR A 1 406 ? -9.985 -8.630 -21.942 1.00 63.28 406 THR A C 1
ATOM 3191 O O . THR A 1 406 ? -10.747 -7.668 -21.994 1.00 63.28 406 THR A O 1
ATOM 3194 N N . THR A 1 407 ? -10.100 -9.659 -22.785 1.00 62.25 407 THR A N 1
ATOM 3195 C CA . THR A 1 407 ? -11.094 -9.693 -23.871 1.00 62.25 407 THR A CA 1
ATOM 3196 C C . THR A 1 407 ? -12.497 -10.047 -23.382 1.00 62.25 407 THR A C 1
ATOM 3198 O O . THR A 1 407 ? -13.468 -9.580 -23.968 1.00 62.25 407 THR A O 1
ATOM 3201 N N . GLN A 1 408 ? -12.631 -10.789 -22.277 1.00 51.16 408 GLN A N 1
ATOM 3202 C CA . GLN A 1 408 ? -13.941 -11.142 -21.708 1.00 51.16 408 GLN A CA 1
ATOM 3203 C C . GLN A 1 408 ? -14.656 -9.996 -20.975 1.00 51.16 408 GLN A C 1
ATOM 3205 O O . GLN A 1 408 ? -15.862 -10.081 -20.771 1.00 51.16 408 GLN A O 1
ATOM 3210 N N . SER A 1 409 ? -13.958 -8.919 -20.601 1.00 46.31 409 SER A N 1
ATOM 3211 C CA . SER A 1 409 ? -14.564 -7.774 -19.901 1.00 46.31 409 SER A CA 1
ATOM 3212 C C . SER A 1 409 ? -15.037 -6.641 -20.818 1.00 46.31 409 SER A C 1
ATOM 3214 O O . SER A 1 409 ? -15.540 -5.634 -20.321 1.00 46.31 409 SER A O 1
ATOM 3216 N N . ALA A 1 410 ? -14.862 -6.756 -22.138 1.00 40.00 410 ALA A N 1
ATOM 3217 C CA . ALA A 1 410 ? -15.432 -5.788 -23.068 1.00 40.00 410 ALA A CA 1
ATOM 3218 C C . ALA A 1 410 ? -16.934 -6.092 -23.227 1.00 40.00 410 ALA A C 1
ATOM 3220 O O . ALA A 1 410 ? -17.268 -7.193 -23.672 1.00 40.00 410 ALA A O 1
ATOM 3221 N N . PRO A 1 411 ? -17.850 -5.176 -22.856 1.00 45.50 411 PRO A N 1
ATOM 3222 C CA . PRO A 1 411 ? -19.273 -5.390 -23.079 1.00 45.50 411 PRO A CA 1
ATOM 3223 C C . PRO A 1 411 ? -19.489 -5.624 -24.573 1.00 45.50 411 PRO A C 1
ATOM 3225 O O . PRO A 1 411 ? -19.066 -4.812 -25.397 1.00 45.50 411 PRO A O 1
ATOM 3228 N N . SER A 1 412 ? -20.090 -6.769 -24.904 1.00 42.22 412 SER A N 1
ATOM 3229 C CA . SER A 1 412 ? -20.390 -7.167 -26.276 1.00 42.22 412 SER A CA 1
ATOM 3230 C C . SER A 1 412 ? -21.131 -6.020 -26.957 1.00 42.2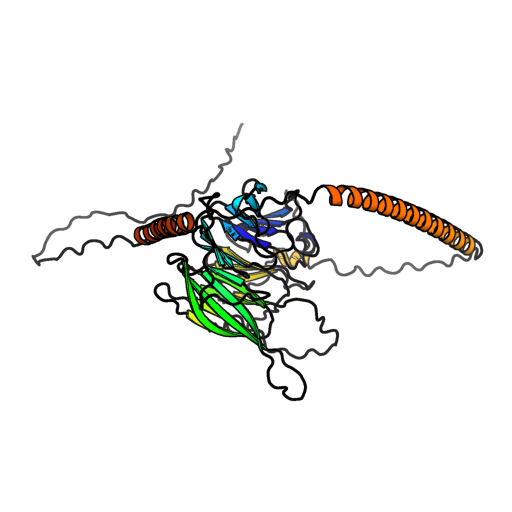2 412 SER A C 1
ATOM 3232 O O . SER A 1 412 ? -22.250 -5.680 -26.567 1.00 42.22 412 SER A O 1
ATOM 3234 N N . ALA A 1 413 ? -20.471 -5.362 -27.911 1.00 42.28 413 ALA A N 1
ATOM 3235 C CA . ALA A 1 413 ? -21.080 -4.300 -28.687 1.00 42.28 413 ALA A CA 1
ATOM 3236 C C . ALA A 1 413 ? -22.275 -4.909 -29.424 1.00 42.28 413 ALA A C 1
ATOM 3238 O O . ALA A 1 413 ? -22.107 -5.751 -30.306 1.00 42.28 413 ALA A O 1
ATOM 3239 N N . ILE A 1 414 ? -23.481 -4.519 -29.008 1.00 51.09 414 ILE A N 1
ATOM 3240 C CA . ILE A 1 414 ? -24.730 -4.900 -29.663 1.00 51.09 414 ILE A CA 1
ATOM 3241 C C . ILE A 1 414 ? -24.587 -4.524 -31.147 1.00 51.09 414 ILE A C 1
ATOM 3243 O O . ILE A 1 414 ? -24.265 -3.365 -31.434 1.00 51.09 414 ILE A O 1
ATOM 3247 N N . PRO A 1 415 ? -24.779 -5.465 -32.090 1.00 47.06 415 PRO A N 1
ATOM 3248 C CA . PRO A 1 415 ? -24.743 -5.156 -33.510 1.00 47.06 415 PRO A CA 1
ATOM 3249 C C . PRO A 1 415 ? -25.765 -4.060 -33.800 1.00 47.06 415 PRO A C 1
ATOM 3251 O O . PRO A 1 415 ? -26.946 -4.192 -33.483 1.00 47.06 415 PRO A O 1
ATOM 3254 N N . ARG A 1 416 ? -25.291 -2.946 -34.355 1.00 45.44 416 ARG A N 1
ATOM 3255 C CA . ARG A 1 416 ? -26.124 -1.812 -34.742 1.00 45.44 416 ARG A CA 1
ATOM 3256 C C . ARG A 1 416 ? -26.930 -2.242 -35.972 1.00 45.44 416 ARG A C 1
ATOM 3258 O O . ARG A 1 416 ? -26.374 -2.312 -37.062 1.00 45.44 416 ARG A O 1
ATOM 3265 N N . GLU A 1 417 ? -28.200 -2.589 -35.773 1.00 48.81 417 GLU A N 1
ATOM 3266 C CA . GLU A 1 417 ? -29.153 -2.835 -36.859 1.00 48.81 417 GLU A CA 1
ATOM 3267 C C . GLU A 1 417 ? -29.293 -1.568 -37.714 1.00 48.81 417 GLU A C 1
ATOM 3269 O O . GLU A 1 417 ? -29.676 -0.497 -37.236 1.00 48.81 417 GLU A O 1
ATOM 3274 N N . GLU A 1 418 ? -28.932 -1.698 -38.985 1.00 52.53 418 GLU A N 1
ATOM 3275 C CA . GLU A 1 418 ? -29.051 -0.674 -40.014 1.00 52.53 418 GLU A CA 1
ATOM 3276 C C . GLU A 1 418 ? -30.538 -0.494 -40.360 1.00 52.53 418 GLU A C 1
ATOM 3278 O O . GLU A 1 418 ? -31.172 -1.351 -40.975 1.00 52.53 418 GLU A O 1
ATOM 3283 N N . THR A 1 419 ? -31.135 0.598 -39.879 1.00 44.44 419 THR A N 1
ATOM 3284 C CA . THR A 1 419 ? -32.571 0.869 -40.018 1.00 44.44 419 THR A CA 1
ATOM 3285 C C . THR A 1 419 ? -32.865 1.520 -41.372 1.00 44.44 419 THR A C 1
ATOM 3287 O O . THR A 1 419 ? -32.423 2.634 -41.648 1.00 44.44 419 THR A O 1
ATOM 3290 N N . THR A 1 420 ? -33.649 0.834 -42.204 1.00 48.41 420 THR A N 1
ATOM 3291 C CA . THR A 1 420 ? -34.332 1.399 -43.385 1.00 48.41 420 THR A CA 1
ATOM 3292 C C . THR A 1 420 ? -35.675 2.001 -42.927 1.00 48.41 420 THR A C 1
ATOM 3294 O O . THR A 1 420 ? -36.291 1.419 -42.033 1.00 48.41 420 THR A O 1
ATOM 3297 N N . PRO A 1 421 ? -36.164 3.136 -43.469 1.00 55.62 421 PRO A N 1
ATOM 3298 C CA . PRO A 1 421 ? -37.355 3.791 -42.933 1.00 55.62 421 PRO A CA 1
ATOM 3299 C C . PRO A 1 421 ? -38.639 3.223 -43.552 1.00 55.62 421 PRO A C 1
ATOM 3301 O O . PRO A 1 421 ? -38.750 3.139 -44.774 1.00 55.62 421 PRO A O 1
ATOM 3304 N N . ALA A 1 422 ? -39.638 2.912 -42.724 1.00 48.31 422 ALA A N 1
ATOM 3305 C CA . ALA A 1 422 ? -41.034 2.866 -43.153 1.00 48.31 422 ALA A CA 1
ATOM 3306 C C . ALA A 1 422 ? -41.999 3.137 -41.986 1.00 48.31 422 ALA A C 1
ATOM 3308 O O . ALA A 1 422 ? -41.697 2.872 -40.827 1.00 48.31 422 ALA A O 1
ATOM 3309 N N . SER A 1 423 ? -43.128 3.715 -42.384 1.00 43.44 423 SER A N 1
ATOM 3310 C CA . SER A 1 423 ? -44.279 4.277 -41.674 1.00 43.44 423 SER A CA 1
ATOM 3311 C C . SER A 1 423 ? -44.801 3.596 -40.402 1.00 43.44 423 SER A C 1
ATOM 3313 O O . SER A 1 423 ? -44.782 2.376 -40.274 1.00 43.44 423 SER A O 1
ATOM 3315 N N . GLU A 1 424 ? -45.372 4.459 -39.550 1.00 47.84 424 GLU A N 1
ATOM 3316 C CA . GLU A 1 424 ? -46.563 4.293 -38.691 1.00 47.84 424 GLU A CA 1
ATOM 3317 C C . GLU A 1 424 ? -47.274 2.928 -38.756 1.00 47.84 424 GLU A C 1
ATOM 3319 O O . GLU A 1 424 ? -47.758 2.523 -39.809 1.00 47.84 424 GLU A O 1
ATOM 3324 N N . ASP A 1 425 ? -47.428 2.238 -37.624 1.00 39.03 425 ASP A N 1
ATOM 3325 C CA . ASP A 1 425 ? -48.556 2.383 -36.682 1.00 39.03 425 ASP A CA 1
ATOM 3326 C C . ASP A 1 425 ? -48.602 1.163 -35.723 1.00 39.03 425 ASP A C 1
ATOM 3328 O O . ASP A 1 425 ? -48.072 0.092 -36.020 1.00 39.03 425 ASP A O 1
ATOM 3332 N N . SER A 1 426 ? -49.301 1.314 -34.597 1.00 39.06 426 SER A N 1
ATOM 3333 C CA . SER A 1 426 ? -49.735 0.291 -33.625 1.00 39.06 426 SER A CA 1
ATOM 3334 C C . SER A 1 426 ? -48.752 -0.197 -32.538 1.00 39.06 426 SER A C 1
ATOM 3336 O O . SER A 1 426 ? -48.023 -1.180 -32.636 1.00 39.06 426 SER A O 1
ATOM 3338 N N . ASP A 1 427 ? -48.814 0.517 -31.416 1.00 41.06 427 ASP A N 1
ATOM 3339 C CA . ASP A 1 427 ? -49.215 0.008 -30.096 1.00 41.06 427 ASP A CA 1
ATOM 3340 C C . ASP A 1 427 ? -49.010 -1.503 -29.811 1.00 41.06 427 ASP A C 1
ATOM 3342 O O . ASP A 1 427 ? -49.815 -2.355 -30.181 1.00 41.06 427 ASP A O 1
ATOM 3346 N N . THR A 1 428 ? -47.967 -1.849 -29.044 1.00 37.47 428 THR A N 1
ATOM 3347 C CA . THR A 1 428 ? -48.017 -2.992 -28.114 1.00 37.47 428 THR A CA 1
ATOM 3348 C C . THR A 1 428 ? -47.022 -2.854 -26.959 1.00 37.47 428 THR A C 1
ATOM 3350 O O . THR A 1 428 ? -45.803 -2.937 -27.079 1.00 37.47 428 THR A O 1
ATOM 3353 N N . ARG A 1 429 ? -47.614 -2.718 -25.777 1.00 40.16 429 ARG A N 1
ATOM 3354 C CA . ARG A 1 429 ? -47.056 -2.862 -24.430 1.00 40.16 429 ARG A CA 1
ATOM 3355 C C . ARG A 1 429 ? -46.265 -4.179 -24.272 1.00 40.16 429 ARG A C 1
ATOM 3357 O O . ARG A 1 429 ? -46.872 -5.246 -24.209 1.00 40.16 429 ARG A O 1
ATOM 3364 N N . ARG A 1 430 ? -44.940 -4.123 -24.078 1.00 35.28 430 ARG A N 1
ATOM 3365 C CA . ARG A 1 430 ? -44.159 -5.182 -23.399 1.00 35.28 430 ARG A CA 1
ATOM 3366 C C . ARG A 1 430 ? -43.021 -4.590 -22.566 1.00 35.28 430 ARG A C 1
ATOM 3368 O O . ARG A 1 430 ? -42.107 -3.960 -23.080 1.00 35.28 430 ARG A O 1
ATOM 3375 N N . HIS A 1 431 ? -43.093 -4.820 -21.257 1.00 39.06 431 HIS A N 1
ATOM 3376 C CA . HIS A 1 431 ? -41.979 -4.648 -20.331 1.00 39.06 431 HIS A CA 1
ATOM 3377 C C . HIS A 1 431 ? -40.858 -5.634 -20.675 1.00 39.06 431 HIS A C 1
ATOM 3379 O O . HIS A 1 431 ? -41.106 -6.838 -20.728 1.00 39.06 431 HIS A O 1
ATOM 3385 N N . SER A 1 432 ? -39.632 -5.133 -20.830 1.00 34.47 432 SER A N 1
ATOM 3386 C CA . SER A 1 432 ? -38.427 -5.960 -20.828 1.00 34.47 432 SER A CA 1
ATOM 3387 C C . SER A 1 432 ? -37.518 -5.531 -19.682 1.00 34.47 432 SER A C 1
ATOM 3389 O O . SER A 1 432 ? -37.046 -4.398 -19.616 1.00 34.47 432 SER A O 1
ATOM 3391 N N . ARG A 1 433 ? -37.359 -6.470 -18.749 1.00 38.06 433 ARG A N 1
ATOM 3392 C CA . ARG A 1 433 ? -36.395 -6.488 -17.652 1.00 38.06 433 ARG A CA 1
ATOM 3393 C C . ARG A 1 433 ? -35.012 -6.771 -18.230 1.00 38.06 433 ARG A C 1
ATOM 3395 O O . ARG A 1 433 ? -34.879 -7.780 -18.906 1.00 38.06 433 ARG A O 1
ATOM 3402 N N . PHE A 1 434 ? -34.005 -5.983 -17.865 1.00 31.59 434 PHE A N 1
ATOM 3403 C CA . PHE A 1 434 ? -32.640 -6.478 -17.644 1.00 31.59 434 PHE A CA 1
ATOM 3404 C C . PHE A 1 434 ? -31.855 -5.431 -16.836 1.00 31.59 434 PHE A C 1
ATOM 3406 O O . PHE A 1 434 ? -31.168 -4.570 -17.371 1.00 31.59 434 PHE A O 1
ATOM 3413 N N . THR A 1 435 ? -32.025 -5.470 -15.516 1.00 32.72 435 THR A N 1
ATOM 3414 C CA . THR A 1 435 ? -31.082 -4.907 -14.547 1.00 32.72 435 THR A CA 1
ATOM 3415 C C . THR A 1 435 ? -30.260 -6.075 -14.020 1.00 32.72 435 THR A C 1
ATOM 3417 O O . THR A 1 435 ? -30.792 -6.942 -13.326 1.00 32.72 435 THR A O 1
ATOM 3420 N N . GLU A 1 436 ? -28.975 -6.132 -14.366 1.00 33.50 436 GLU A N 1
ATOM 3421 C CA . GLU A 1 436 ? -28.046 -7.055 -13.717 1.00 33.50 436 GLU A CA 1
ATOM 3422 C C . GLU A 1 436 ? -27.798 -6.574 -12.283 1.00 33.50 436 GLU A C 1
ATOM 3424 O O . GLU A 1 436 ? -27.104 -5.593 -12.022 1.00 33.50 436 GLU A O 1
ATOM 3429 N N . HIS A 1 437 ? -28.443 -7.267 -11.349 1.00 29.77 437 HIS A N 1
ATOM 3430 C CA . HIS A 1 437 ? -28.167 -7.215 -9.925 1.00 29.77 437 HIS A CA 1
ATOM 3431 C C . HIS A 1 437 ? -26.851 -7.947 -9.629 1.00 29.77 437 HIS A C 1
ATOM 3433 O O . HIS A 1 437 ? -26.766 -9.162 -9.799 1.00 29.77 437 HIS A O 1
ATOM 3439 N N . PHE A 1 438 ? -25.864 -7.243 -9.072 1.00 30.67 438 PHE A N 1
ATOM 3440 C CA . PHE A 1 438 ? -24.943 -7.866 -8.120 1.00 30.67 438 PHE A CA 1
ATOM 3441 C C . PHE A 1 438 ? -25.663 -7.930 -6.773 1.00 30.67 438 PHE A C 1
ATOM 3443 O O . PHE A 1 438 ? -25.586 -7.001 -5.972 1.00 30.67 438 PHE A O 1
ATOM 3450 N N . ASP A 1 439 ? -26.422 -9.004 -6.554 1.00 29.95 439 ASP A N 1
ATOM 3451 C CA . ASP A 1 439 ? -27.056 -9.255 -5.265 1.00 29.95 439 ASP A CA 1
ATOM 3452 C C . ASP A 1 439 ? -26.069 -10.002 -4.360 1.00 29.95 439 ASP A C 1
ATOM 3454 O O . ASP A 1 439 ? -25.758 -11.184 -4.544 1.00 29.95 439 ASP A O 1
ATOM 3458 N N . MET A 1 440 ? -25.528 -9.270 -3.389 1.00 32.38 440 MET A N 1
ATOM 3459 C CA . MET A 1 440 ? -24.778 -9.824 -2.273 1.00 32.38 440 MET A CA 1
ATOM 3460 C C . MET A 1 440 ? -25.777 -10.635 -1.443 1.00 32.38 440 MET A C 1
ATOM 3462 O O . MET A 1 440 ? -26.630 -10.062 -0.765 1.00 32.38 440 MET A O 1
ATOM 3466 N N . LYS A 1 441 ? -25.705 -11.973 -1.505 1.00 30.45 441 LYS A N 1
ATOM 3467 C CA . LYS A 1 441 ? -26.523 -12.848 -0.651 1.00 30.45 441 LYS A CA 1
ATOM 3468 C C . LYS A 1 441 ? -26.299 -12.479 0.814 1.00 30.45 441 LYS A C 1
ATOM 3470 O O . LYS A 1 441 ? -25.320 -12.874 1.442 1.00 30.45 441 LYS A O 1
ATOM 3475 N N . THR A 1 442 ? -27.250 -11.724 1.342 1.00 34.78 442 THR A N 1
ATOM 3476 C CA . THR A 1 442 ? -27.384 -11.400 2.751 1.00 34.78 442 THR A CA 1
ATOM 3477 C C . THR A 1 442 ? -27.952 -12.643 3.426 1.00 34.78 442 THR A C 1
ATOM 3479 O O . THR A 1 442 ? -29.118 -12.986 3.237 1.00 34.78 442 THR A O 1
ATOM 3482 N N . LEU A 1 443 ? -27.124 -13.363 4.183 1.00 34.00 443 LEU A N 1
ATOM 3483 C CA . LEU A 1 443 ? -27.589 -14.400 5.105 1.00 34.00 443 LEU A CA 1
ATOM 3484 C C . LEU A 1 443 ? -28.285 -13.713 6.290 1.00 34.00 443 LEU A C 1
ATOM 3486 O O . LEU A 1 443 ? -27.673 -13.447 7.322 1.00 34.00 443 LEU A O 1
ATOM 3490 N N . LEU A 1 444 ? -29.571 -13.400 6.126 1.00 33.22 444 LEU A N 1
ATOM 3491 C CA . LEU A 1 444 ? -30.463 -13.083 7.237 1.00 33.22 444 LEU A CA 1
ATOM 3492 C C . LEU A 1 444 ? -30.839 -14.393 7.941 1.00 33.22 444 LEU A C 1
ATOM 3494 O O . LEU A 1 444 ? -31.671 -15.161 7.464 1.00 33.22 444 LEU A O 1
ATOM 3498 N N . LEU A 1 445 ? -30.208 -14.643 9.087 1.00 37.12 445 LEU A N 1
ATOM 3499 C CA . LEU A 1 445 ? -30.710 -15.575 10.092 1.00 37.12 445 LEU A CA 1
ATOM 3500 C C . LEU A 1 445 ? -31.985 -14.975 10.703 1.00 37.12 445 LEU A C 1
ATOM 3502 O O . LEU A 1 445 ? -31.922 -13.994 11.443 1.00 37.12 445 LEU A O 1
ATOM 3506 N N . HIS A 1 446 ? -33.138 -15.560 10.387 1.00 34.97 446 HIS A N 1
ATOM 3507 C CA . HIS A 1 446 ? -34.384 -15.324 11.113 1.00 34.97 446 HIS A CA 1
ATOM 3508 C C . HIS A 1 446 ? -34.322 -16.044 12.473 1.00 34.97 446 HIS A C 1
ATOM 3510 O O . HIS A 1 446 ? -34.065 -17.249 12.492 1.00 34.97 446 HIS A O 1
ATOM 3516 N N . PRO A 1 447 ? -34.583 -15.372 13.609 1.00 46.44 447 PRO A N 1
ATOM 3517 C CA . PRO A 1 447 ? -34.890 -16.060 14.852 1.00 46.44 447 PRO A CA 1
ATOM 3518 C C . PRO A 1 447 ? -36.366 -16.475 14.846 1.00 46.44 447 PRO A C 1
ATOM 3520 O O . PRO A 1 447 ? -37.269 -15.641 14.766 1.00 46.44 447 PRO A O 1
ATOM 3523 N N . GLU A 1 448 ? -36.598 -17.781 14.917 1.00 41.72 448 GLU A N 1
ATOM 3524 C CA . GLU A 1 448 ? -37.911 -18.385 15.114 1.00 41.72 448 GLU A CA 1
ATOM 3525 C C . GLU A 1 448 ? -38.366 -18.113 16.560 1.00 41.72 448 GLU A C 1
ATOM 3527 O O . GLU A 1 448 ? -37.781 -18.601 17.528 1.00 41.72 448 GLU A O 1
ATOM 3532 N N . VAL A 1 449 ? -39.390 -17.273 16.717 1.00 42.84 449 VAL A N 1
ATOM 3533 C CA . VAL A 1 449 ? -40.068 -17.036 17.996 1.00 42.84 449 VAL A CA 1
ATOM 3534 C C . VAL A 1 449 ? -41.077 -18.164 18.195 1.00 42.84 449 VAL A C 1
ATOM 3536 O O . VAL A 1 449 ? -42.157 -18.140 17.609 1.00 42.84 449 VAL A O 1
ATOM 3539 N N . GLN A 1 450 ? -40.748 -19.150 19.033 1.00 46.19 450 GLN A N 1
ATOM 3540 C CA . GLN A 1 450 ? -41.767 -20.032 19.602 1.00 46.19 450 GLN A CA 1
ATOM 3541 C C . GLN A 1 450 ? -42.457 -19.325 20.766 1.00 46.19 450 GLN A C 1
ATOM 3543 O O . GLN A 1 450 ? -41.914 -19.190 21.861 1.00 46.19 450 GLN A O 1
ATOM 3548 N N . GLN A 1 451 ? -43.688 -18.895 20.512 1.00 46.62 451 GLN A N 1
ATOM 3549 C CA . GLN A 1 451 ? -44.668 -18.569 21.534 1.00 46.62 451 GLN A CA 1
ATOM 3550 C C . GLN A 1 451 ? -45.356 -19.886 21.928 1.00 46.62 451 GLN A C 1
ATOM 3552 O O . GLN A 1 451 ? -46.040 -20.497 21.108 1.00 46.62 451 GLN A O 1
ATOM 3557 N N . LYS A 1 452 ? -45.153 -20.349 23.166 1.00 49.22 452 LYS A N 1
ATOM 3558 C CA . LYS A 1 452 ? -46.005 -21.367 23.791 1.00 49.22 452 LYS A CA 1
ATOM 3559 C C . LYS A 1 452 ? -46.774 -20.726 24.939 1.00 49.22 452 LYS A C 1
ATOM 3561 O O . LYS A 1 452 ? -46.175 -20.107 25.816 1.00 49.22 452 LYS A O 1
ATOM 3566 N N . SER A 1 453 ? -48.091 -20.874 24.835 1.00 53.19 453 SER A N 1
ATOM 3567 C CA . SER A 1 453 ? -49.095 -20.818 25.897 1.00 53.19 453 SER A CA 1
ATOM 3568 C C . SER A 1 453 ? -48.803 -21.804 27.018 1.00 53.19 453 SER A C 1
ATOM 3570 O O . SER A 1 453 ? -48.376 -22.931 26.661 1.00 53.19 453 SER A O 1
#

Solvent-accessible surface area (backbone atoms only — not comparable to full-atom values): 27188 Å² total; per-residue (Å²): 136,80,82,82,76,81,60,39,62,62,73,74,42,50,45,22,17,38,30,23,60,48,50,58,95,48,23,40,39,38,42,46,21,43,65,81,42,72,26,39,37,35,39,47,58,105,44,74,85,49,78,51,55,73,44,77,44,88,60,98,62,88,60,65,78,52,41,47,56,44,68,42,97,87,41,39,34,43,42,63,80,31,38,27,36,32,67,87,78,66,42,82,44,84,35,80,61,46,75,82,54,57,90,77,48,29,49,35,62,51,95,49,33,38,41,36,44,31,93,55,49,35,43,33,46,67,88,44,65,87,54,81,40,77,53,79,88,49,98,46,54,74,74,65,40,71,61,40,42,44,44,54,38,80,63,39,40,37,40,37,33,41,41,84,40,84,60,82,67,59,92,80,50,78,66,68,38,17,41,35,38,34,32,37,31,33,74,61,79,70,42,58,79,24,79,63,52,74,47,79,41,81,39,64,26,62,35,57,30,54,49,41,63,41,29,30,42,38,37,59,16,34,82,71,84,76,75,75,87,52,93,73,78,68,80,67,76,83,56,56,37,35,39,40,39,46,52,80,87,48,97,45,68,48,81,43,78,43,76,85,53,103,54,78,63,38,21,41,40,40,42,33,41,50,43,88,54,43,34,35,39,38,40,29,3,72,54,87,55,85,75,32,62,43,43,33,33,56,80,78,70,40,74,53,76,80,40,70,71,59,57,60,33,73,63,60,82,76,70,78,79,77,76,76,75,84,79,77,88,80,89,78,65,83,68,58,58,58,54,53,54,54,52,50,52,54,52,50,54,51,51,50,50,54,50,53,52,50,51,49,51,53,49,52,55,53,57,54,56,57,59,60,60,68,78,65,74,86,73,78,86,77,84,70,85,84,53,74,67,57,53,55,55,47,54,53,50,51,35,52,54,48,55,52,60,62,62,73,72,54,79,79,77,74,81,79,78,85,81,79,92,78,79,90,82,81,92,77,95,76,92,80,88,84,80,88,74,88,75,76,84,73,85,76,84,78,82,83,80,83,85,78,133

Nearest PDB structures (foldseek):
  6rw9-assembly1_A  TM=4.625E-01  e=1.931E-03  Morganella morganii subsp. morganii
  3inb-assembly1_A  TM=2.999E-01  e=4.303E-03  Measles virus strain Edmonston
  5tu7-assembly1_A  TM=6.047E-01  e=7.654E-01  Staphylococcus epidermidis RP62A
  6zlx-assembly1_A  TM=3.073E-01  e=2.227E+00  Homo sapiens

pLDDT: mean 76.79, std 19.8, range [29.77, 98.19]

Mean predicted aligned error: 13.64 Å

Radius of gyration: 29.56 Å; Cα contacts (8 Å, |Δi|>4): 740; chains: 1; bounding box: 82×61×108 Å

Organism: NCBI:txid679940

Sequence (453 aa):
MFASVKADISSFGLPRHDHCALAFNGSFYIFGGQPTHSDLLMTFSTSIALPPVVRFLQIDQHMPRNSACVVTSYGQTIFPCNQTLNLQTLRWESAQALNGLYPNVTMALWNDILVVAGDITSVFDVRLPSSWVQLPIRALTPAPGVNARMAVTSRWVLHFTTTVQIPPTTNGIPLFYYNTTVHCFDPIALIWRGRLIDFAILTEQINVATISSDTLLIAPSRLSRAPLSGKETVSLPEETMWKLSVSKEEPRCNLSRIAPVSYRPVAGASMTTIFKDQLVVFYGGDYVDQDNLLFWNVTSSQFLDPPAWWLQSYRSPSSTTQQKPLSTQQTSSKNSIYVAIILGALLGMLALLVISVGCYFLYQHRRRRRRDSLATNLVQPTCVPDSEQNTFTYITNLRRGLSSMTTQSAPSAIPREETTPASEDSDTRRHSRFTEHFDMKTLLLHPEVQQKS

InterPro domains:
  IPR015915 Kelch-type beta-propeller [G3DSA:2.120.10.80] (5-340)
  IPR015915 Kelch-type beta-propeller [SSF117281] (10-291)